Protein 2R0H (pdb70)

Organism: Coprinopsis cinerea (NCBI:txid5346)

CATH classification: 2.60.120.200

Structure (mmCIF, N/CA/C/O backbone):
data_2R0H
#
_entry.id   2R0H
#
_cell.length_a   47.900
_cell.length_b   59.700
_cell.length_c   60.200
_cell.angle_alpha   73.00
_cell.angle_beta   90.70
_cell.angle_gamma   76.40
#
_symmetry.space_group_name_H-M   'P 1'
#
loop_
_entity.id
_entity.type
_entity.pdbx_description
1 polymer 'CGL3 lectin'
2 branched 2-acetamido-2-deoxy-beta-D-glucopyranose-(1-4)-2-acetamido-2-deoxy-beta-D-glucopyranose-(1-4)-2-acetamido-2-deoxy-beta-D-glucopyranose
3 water water
#
loop_
_atom_site.group_PDB
_atom_site.id
_atom_site.type_symbol
_atom_site.label_atom_id
_atom_site.label_alt_id
_atom_site.label_comp_id
_atom_site.label_asym_id
_atom_site.label_entity_id
_atom_site.label_seq_id
_atom_site.pdbx_PDB_ins_code
_atom_site.Cartn_x
_atom_site.Cartn_y
_atom_site.Cartn_z
_atom_site.occupancy
_atom_site.B_iso_or_equiv
_atom_site.auth_seq_id
_atom_site.auth_comp_id
_atom_site.auth_asym_id
_atom_site.auth_atom_id
_atom_site.pdbx_PDB_model_num
ATOM 1 N N . MET A 1 1 ? -2.589 -7.013 2.792 1.00 26.10 1 MET A N 1
ATOM 2 C CA . MET A 1 1 ? -2.584 -7.908 3.979 1.00 26.46 1 MET A CA 1
ATOM 3 C C . MET A 1 1 ? -1.168 -8.013 4.535 1.00 31.11 1 MET A C 1
ATOM 4 O O . MET A 1 1 ? -0.220 -7.399 4.028 1.00 22.29 1 MET A O 1
ATOM 9 N N . PHE A 1 2 ? -1.059 -8.798 5.591 1.00 15.70 2 PHE A N 1
ATOM 10 C CA . PHE A 1 2 ? 0.205 -9.048 6.264 1.00 13.86 2 PHE A CA 1
ATOM 11 C C . PHE A 1 2 ? 0.734 -10.432 5.868 1.00 21.12 2 PHE A C 1
ATOM 12 O O . PHE A 1 2 ? -0.026 -11.396 5.677 1.00 15.73 2 PHE A O 1
ATOM 20 N N . HIS A 1 3 ? 2.047 -10.516 5.729 1.00 14.39 3 HIS A N 1
ATOM 21 C CA . HIS A 1 3 ? 2.708 -11.744 5.357 1.00 8.08 3 HIS A CA 1
ATOM 22 C C . HIS A 1 3 ? 3.992 -11.942 6.172 1.00 15.97 3 HIS A C 1
ATOM 23 O O . HIS A 1 3 ? 4.625 -10.979 6.562 1.00 15.79 3 HIS A O 1
ATOM 30 N N . ILE A 1 4 ? 4.280 -13.195 6.508 1.00 16.56 4 ILE A N 1
ATOM 31 C CA . ILE A 1 4 ? 5.503 -13.564 7.226 1.00 16.71 4 ILE A CA 1
ATOM 32 C C . ILE A 1 4 ? 6.448 -13.959 6.081 1.00 19.81 4 ILE A C 1
ATOM 33 O O . ILE A 1 4 ? 6.118 -14.825 5.260 1.00 15.15 4 ILE A O 1
ATOM 38 N N . LEU A 1 5 ? 7.582 -13.276 5.991 1.00 13.33 5 LEU A N 1
ATOM 39 C CA . LEU A 1 5 ? 8.573 -13.532 4.945 1.00 9.25 5 LEU A CA 1
ATOM 40 C C . LEU A 1 5 ? 9.863 -14.050 5.558 1.00 15.21 5 LEU A C 1
ATOM 41 O O . LEU A 1 5 ? 10.651 -13.262 6.090 1.00 10.39 5 LEU A O 1
ATOM 46 N N . ARG A 1 6 ? 10.059 -15.369 5.520 1.00 15.03 6 ARG A N 1
ATOM 47 C CA . ARG A 1 6 ? 11.261 -16.004 6.089 1.00 17.76 6 ARG A CA 1
ATOM 48 C C . ARG A 1 6 ? 12.471 -15.847 5.205 1.00 20.78 6 ARG A C 1
ATOM 49 O O . ARG A 1 6 ? 12.364 -15.967 3.993 1.00 13.69 6 ARG A O 1
ATOM 57 N N . LEU A 1 7 ? 13.631 -15.595 5.797 1.00 12.45 7 LEU A N 1
ATOM 58 C CA . LEU A 1 7 ? 14.855 -15.478 5.013 1.00 14.06 7 LEU A CA 1
ATOM 59 C C . LEU A 1 7 ? 14.997 -16.681 4.081 1.00 21.05 7 LEU A C 1
ATOM 60 O O . LEU A 1 7 ? 14.781 -17.819 4.495 1.00 17.19 7 LEU A O 1
ATOM 65 N N . GLU A 1 8 ? 15.360 -16.430 2.825 1.00 17.20 8 GLU A N 1
ATOM 66 C CA . GLU A 1 8 ? 15.471 -17.506 1.853 1.00 17.46 8 GLU A CA 1
ATOM 67 C C . GLU A 1 8 ? 14.172 -18.111 1.419 1.00 22.00 8 GLU A C 1
ATOM 68 O O . GLU A 1 8 ? 14.082 -19.331 1.269 1.00 28.26 8 GLU A O 1
ATOM 74 N N . SER A 1 9 ? 13.174 -17.265 1.196 1.00 19.95 9 SER A N 1
ATOM 75 C CA . SER A 1 9 ? 11.875 -17.765 0.754 1.00 24.79 9 SER A CA 1
ATOM 76 C C . SER A 1 9 ? 11.178 -16.695 -0.043 1.00 22.06 9 SER A C 1
ATOM 77 O O . SER A 1 9 ? 11.583 -15.553 -0.012 1.00 15.80 9 SER A O 1
ATOM 80 N N . THR A 1 10 ? 10.112 -17.091 -0.735 1.00 15.71 10 THR A N 1
ATOM 81 C CA . THR A 1 10 ? 9.295 -16.220 -1.551 1.00 20.12 10 THR A CA 1
ATOM 82 C C . THR A 1 10 ? 7.862 -16.390 -1.055 1.00 24.98 10 THR A C 1
ATOM 83 O O . THR A 1 10 ? 7.432 -17.502 -0.759 1.00 13.64 10 THR A O 1
ATOM 87 N N . VAL A 1 11 ? 7.137 -15.284 -0.907 1.00 18.14 11 VAL A N 1
ATOM 88 C CA . VAL A 1 11 ? 5.755 -15.380 -0.434 1.00 16.95 11 VAL A CA 1
ATOM 89 C C . VAL A 1 11 ? 4.902 -14.757 -1.505 1.00 22.41 11 VAL A C 1
ATOM 90 O O . VAL A 1 11 ? 5.277 -13.748 -2.110 1.00 14.90 11 VAL A O 1
ATOM 94 N N . ASP A 1 12 ? 3.776 -15.387 -1.767 1.00 17.47 12 ASP A N 1
ATOM 95 C CA . ASP A 1 12 ? 2.841 -14.897 -2.769 1.00 19.72 12 ASP A CA 1
ATOM 96 C C . ASP A 1 12 ? 1.902 -13.859 -2.151 1.00 17.77 12 ASP A C 1
ATOM 97 O O . ASP A 1 12 ? 1.490 -13.992 -0.989 1.00 24.37 12 ASP A O 1
ATOM 102 N N . LEU A 1 13 ? 1.639 -12.774 -2.872 1.00 19.18 13 LEU A N 1
ATOM 103 C CA . LEU A 1 13 ? 0.718 -11.780 -2.350 1.00 17.53 13 LEU A CA 1
ATOM 104 C C . LEU A 1 13 ? -0.665 -12.414 -2.618 1.00 23.27 13 LEU A C 1
ATOM 105 O O . LEU A 1 13 ? -0.763 -13.352 -3.408 1.00 22.59 13 LEU A O 1
ATOM 110 N N . SER A 1 14 ? -1.718 -11.921 -1.971 1.00 26.55 14 SER A N 1
ATOM 111 C CA . SER A 1 14 ? -3.072 -12.473 -2.179 1.00 30.73 14 SER A CA 1
ATOM 112 C C . SER A 1 14 ? -3.589 -12.140 -3.565 1.00 28.15 14 SER A C 1
ATOM 113 O O . SER A 1 14 ? -4.343 -12.891 -4.171 1.00 38.37 14 SER A O 1
ATOM 116 N N . GLU A 1 15 ? -3.167 -10.993 -4.063 1.00 22.95 15 GLU A N 1
ATOM 117 C CA . GLU A 1 15 ? -3.578 -10.540 -5.367 1.00 25.41 15 GLU A CA 1
ATOM 118 C C . GLU A 1 15 ? -2.474 -9.652 -5.902 1.00 31.10 15 GLU A C 1
ATOM 119 O O . GLU A 1 15 ? -1.614 -9.200 -5.132 1.00 26.10 15 GLU A O 1
ATOM 125 N N . PRO A 1 16 ? -2.487 -9.393 -7.214 1.00 22.94 16 PRO A N 1
ATOM 126 C CA . PRO A 1 16 ? -1.443 -8.532 -7.780 1.00 19.80 16 PRO A CA 1
ATOM 127 C C . PRO A 1 16 ? -1.506 -7.188 -7.098 1.00 30.70 16 PRO A C 1
ATOM 128 O O . PRO A 1 16 ? -2.589 -6.758 -6.698 1.00 31.41 16 PRO A O 1
ATOM 132 N N . LEU A 1 17 ? -0.361 -6.527 -6.959 1.00 17.29 17 LEU A N 1
ATOM 133 C CA . LEU A 1 17 ? -0.320 -5.225 -6.311 1.00 18.65 17 LEU A CA 1
ATOM 134 C C . LEU A 1 17 ? -0.982 -4.224 -7.252 1.00 14.11 17 LEU A C 1
ATOM 135 O O . LEU A 1 17 ? -0.538 -4.056 -8.401 1.00 23.57 17 LEU A O 1
ATOM 140 N N . LYS A 1 18 ? -1.984 -3.520 -6.779 1.00 15.01 18 LYS A N 1
ATOM 141 C CA . LYS A 1 18 ? -2.633 -2.547 -7.636 1.00 24.40 18 LYS A CA 1
ATOM 142 C C . LYS A 1 18 ? -1.865 -1.231 -7.722 1.00 25.17 18 LYS A C 1
ATOM 143 O O . LYS A 1 18 ? -0.949 -1.019 -6.967 1.00 17.75 18 LYS A O 1
ATOM 149 N N . ASP A 1 19 ? -2.275 -0.364 -8.652 1.00 16.54 19 ASP A N 1
ATOM 150 C CA . ASP A 1 19 ? -1.565 0.902 -8.830 1.00 19.26 19 ASP A CA 1
ATOM 151 C C . ASP A 1 19 ? -1.437 1.599 -7.499 1.00 14.23 19 ASP A C 1
ATOM 152 O O . ASP A 1 19 ? -2.366 1.588 -6.682 1.00 15.91 19 ASP A O 1
ATOM 157 N N . ASN A 1 20 ? -0.262 2.173 -7.268 1.00 17.78 20 ASN A N 1
ATOM 158 C CA . ASN A 1 20 ? -0.004 2.879 -6.041 1.00 18.62 20 ASN A CA 1
ATOM 159 C C . ASN A 1 20 ? -0.035 2.040 -4.779 1.00 13.70 20 ASN A C 1
ATOM 160 O O . ASN A 1 20 ? -0.205 2.582 -3.685 1.00 23.61 20 ASN A O 1
ATOM 165 N N . GLY A 1 21 ? 0.152 0.730 -4.914 1.00 14.04 21 GLY A N 1
ATOM 166 C CA . GLY A 1 21 ? 0.157 -0.102 -3.725 1.00 15.08 21 GLY A CA 1
ATOM 167 C C . GLY A 1 21 ? 1.446 0.244 -2.964 1.00 18.20 21 GLY A C 1
ATOM 168 O O . GLY A 1 21 ? 2.372 0.851 -3.517 1.00 16.92 21 GLY A O 1
ATOM 169 N N . ILE A 1 22 ? 1.483 -0.098 -1.687 1.00 14.30 22 ILE A N 1
ATOM 170 C CA . ILE A 1 22 ? 2.657 0.177 -0.840 1.00 9.39 22 ILE A CA 1
ATOM 171 C C . ILE A 1 22 ? 3.079 -1.152 -0.209 1.00 13.14 22 ILE A C 1
ATOM 172 O O . ILE A 1 22 ? 2.219 -1.895 0.249 1.00 16.28 22 ILE A O 1
ATOM 177 N N . ILE A 1 23 ? 4.376 -1.470 -0.196 1.00 14.60 23 ILE A N 1
ATOM 178 C CA . ILE A 1 23 ? 4.808 -2.723 0.405 1.00 11.19 23 ILE A CA 1
ATOM 179 C C . ILE A 1 23 ? 5.815 -2.388 1.498 1.00 17.84 23 ILE A C 1
ATOM 180 O O . ILE A 1 23 ? 6.785 -1.724 1.214 1.00 15.70 23 ILE A O 1
ATOM 185 N N . VAL A 1 24 ? 5.520 -2.759 2.742 1.00 12.03 24 VAL A N 1
ATOM 186 C CA . VAL A 1 24 ? 6.454 -2.473 3.834 1.00 12.78 24 VAL A CA 1
ATOM 187 C C . VAL A 1 24 ? 7.131 -3.758 4.342 1.00 15.45 24 VAL A C 1
ATOM 188 O O . VAL A 1 24 ? 6.456 -4.711 4.732 1.00 18.69 24 VAL A O 1
ATOM 192 N N . PHE A 1 25 ? 8.464 -3.782 4.304 1.00 11.36 25 PHE A N 1
ATOM 193 C CA . PHE A 1 25 ? 9.269 -4.926 4.787 1.00 13.58 25 PHE A CA 1
ATOM 194 C C . PHE A 1 25 ? 9.777 -4.495 6.155 1.00 17.04 25 PHE A C 1
ATOM 195 O O . PHE A 1 25 ? 10.546 -3.530 6.250 1.00 15.55 25 PHE A O 1
ATOM 203 N N . GLN A 1 26 ? 9.317 -5.181 7.194 1.00 16.13 26 GLN A N 1
ATOM 204 C CA . GLN A 1 26 ? 9.706 -4.879 8.556 1.00 17.04 26 GLN A CA 1
ATOM 205 C C . GLN A 1 26 ? 10.583 -5.942 9.232 1.00 13.28 26 GLN A C 1
ATOM 206 O O . GLN A 1 26 ? 10.267 -7.132 9.281 1.00 15.81 26 GLN A O 1
ATOM 212 N N . SER A 1 27 ? 11.656 -5.458 9.835 1.00 13.35 27 SER A N 1
ATOM 213 C CA . SER A 1 27 ? 12.606 -6.307 10.553 1.00 13.46 27 SER A CA 1
ATOM 214 C C . SER A 1 27 ? 12.544 -5.878 12.021 1.00 10.78 27 SER A C 1
ATOM 215 O O . SER A 1 27 ? 12.139 -4.762 12.294 1.00 14.77 27 SER A O 1
ATOM 218 N N . ASP A 1 28 ? 12.953 -6.730 12.951 1.00 13.77 28 ASP A N 1
ATOM 219 C CA . ASP A 1 28 ? 12.921 -6.266 14.344 1.00 20.57 28 ASP A CA 1
ATOM 220 C C . ASP A 1 28 ? 14.343 -6.014 14.793 1.00 20.58 28 ASP A C 1
ATOM 221 O O . ASP A 1 28 ? 14.587 -5.820 15.970 1.00 15.85 28 ASP A O 1
ATOM 226 N N . LYS A 1 29 ? 15.299 -6.085 13.872 1.00 12.29 29 LYS A N 1
ATOM 227 C CA . LYS A 1 29 ? 16.673 -5.821 14.288 1.00 19.99 29 LYS A CA 1
ATOM 228 C C . LYS A 1 29 ? 17.428 -5.183 13.152 1.00 17.91 29 LYS A C 1
ATOM 229 O O . LYS A 1 29 ? 17.008 -5.259 12.014 1.00 13.37 29 LYS A O 1
ATOM 235 N N . LEU A 1 30 ? 18.567 -4.590 13.480 1.00 14.02 30 LEU A N 1
ATOM 236 C CA . LEU A 1 30 ? 19.410 -3.923 12.502 1.00 19.65 30 LEU A CA 1
ATOM 237 C C . LEU A 1 30 ? 20.842 -4.201 12.886 1.00 23.95 30 LEU A C 1
ATOM 238 O O . LEU A 1 30 ? 21.211 -4.018 14.041 1.00 15.85 30 LEU A O 1
ATOM 243 N N . ASP A 1 31 ? 21.619 -4.729 11.951 1.00 20.87 31 ASP A N 1
ATOM 244 C CA . ASP A 1 31 ? 23.030 -5.014 12.210 1.00 22.50 31 ASP A CA 1
ATOM 245 C C . ASP A 1 31 ? 23.722 -4.614 10.933 1.00 16.61 31 ASP A C 1
ATOM 246 O O . ASP A 1 31 ? 23.680 -5.336 9.936 1.00 18.21 31 ASP A O 1
ATOM 251 N N . LEU A 1 32 ? 24.328 -3.442 10.958 1.00 17.77 32 LEU A N 1
ATOM 252 C CA . LEU A 1 32 ? 25.031 -2.933 9.793 1.00 22.50 32 LEU A CA 1
ATOM 253 C C . LEU A 1 32 ? 26.471 -3.423 9.637 1.00 19.83 32 LEU A C 1
ATOM 254 O O . LEU A 1 32 ? 27.118 -3.121 8.624 1.00 21.81 32 LEU A O 1
ATOM 259 N N . GLU A 1 33 ? 26.973 -4.145 10.637 1.00 22.69 33 GLU A N 1
ATOM 260 C CA . GLU A 1 33 ? 28.328 -4.685 10.589 1.00 17.80 33 GLU A CA 1
ATOM 261 C C . GLU A 1 33 ? 28.246 -5.777 9.544 1.00 19.16 33 GLU A C 1
ATOM 262 O O . GLU A 1 33 ? 27.227 -6.462 9.468 1.00 16.25 33 GLU A O 1
ATOM 268 N N . PRO A 1 34 ? 29.270 -5.903 8.687 1.00 22.26 34 PRO A N 1
ATOM 269 C CA . PRO A 1 34 ? 29.185 -6.958 7.673 1.00 23.65 34 PRO A CA 1
ATOM 270 C C . PRO A 1 34 ? 29.094 -8.375 8.255 1.00 22.73 34 PRO A C 1
ATOM 271 O O . PRO A 1 34 ? 29.493 -8.640 9.390 1.00 18.75 34 PRO A O 1
ATOM 275 N N . SER A 1 35 ? 28.470 -9.257 7.499 1.00 18.05 35 SER A N 1
ATOM 276 C CA . SER A 1 35 ? 28.323 -10.634 7.915 1.00 18.20 35 SER A CA 1
ATOM 277 C C . SER A 1 35 ? 29.699 -11.199 8.282 1.00 18.61 35 SER A C 1
ATOM 278 O O . SER A 1 35 ? 30.625 -11.104 7.478 1.00 16.56 35 SER A O 1
ATOM 281 N N . PRO A 1 36 ? 29.876 -11.695 9.539 1.00 23.67 36 PRO A N 1
ATOM 282 C CA . PRO A 1 36 ? 31.190 -12.261 9.888 1.00 24.36 36 PRO A CA 1
ATOM 283 C C . PRO A 1 36 ? 31.625 -13.280 8.826 1.00 31.42 36 PRO A C 1
ATOM 284 O O . PRO A 1 36 ? 32.792 -13.340 8.491 1.00 21.67 36 PRO A O 1
ATOM 288 N N . ASN A 1 37 ? 30.689 -14.081 8.332 1.00 17.85 37 ASN A N 1
ATOM 289 C CA . ASN A 1 37 ? 31.008 -15.034 7.283 1.00 12.94 37 ASN A CA 1
ATOM 290 C C . ASN A 1 37 ? 30.647 -14.515 5.901 1.00 20.07 37 ASN A C 1
ATOM 291 O O . ASN A 1 37 ? 29.484 -14.271 5.600 1.00 19.95 37 ASN A O 1
ATOM 296 N N . LEU A 1 38 ? 31.664 -14.349 5.066 1.00 23.05 38 LEU A N 1
ATOM 297 C CA . LEU A 1 38 ? 31.479 -13.905 3.718 1.00 19.10 38 LEU A CA 1
ATOM 298 C C . LEU A 1 38 ? 30.970 -15.025 2.844 1.00 17.51 38 LEU A C 1
ATOM 299 O O . LEU A 1 38 ? 30.197 -14.826 1.960 1.00 20.41 38 LEU A O 1
ATOM 304 N N . GLY A 1 39 ? 31.460 -16.207 3.095 1.00 19.69 39 GLY A N 1
ATOM 305 C CA . GLY A 1 39 ? 31.055 -17.358 2.286 1.00 21.95 39 GLY A CA 1
ATOM 306 C C . GLY A 1 39 ? 31.681 -17.342 0.897 1.00 19.88 39 GLY A C 1
ATOM 307 O O . GLY A 1 39 ? 32.323 -16.359 0.494 1.00 21.44 39 GLY A O 1
ATOM 308 N N . PRO A 1 40 ? 31.400 -18.393 0.120 1.00 26.48 40 PRO A N 1
ATOM 309 C CA . PRO A 1 40 ? 31.889 -18.647 -1.231 1.00 26.95 40 PRO A CA 1
ATOM 310 C C . PRO A 1 40 ? 31.574 -17.643 -2.337 1.00 23.16 40 PRO A C 1
ATO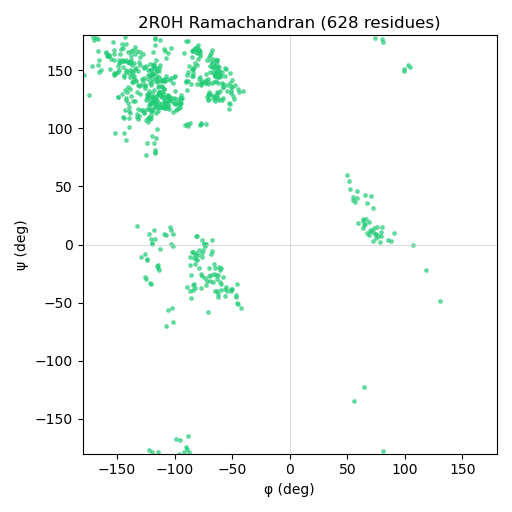M 311 O O . PRO A 1 40 ? 32.301 -17.624 -3.314 1.00 22.46 40 PRO A O 1
ATOM 315 N N . THR A 1 41 ? 30.558 -16.787 -2.182 1.00 22.98 41 THR A N 1
ATOM 316 C CA . THR A 1 41 ? 30.223 -15.818 -3.247 1.00 18.75 41 THR A CA 1
ATOM 317 C C . THR A 1 41 ? 31.128 -14.591 -3.308 1.00 17.15 41 THR A C 1
ATOM 318 O O . THR A 1 41 ? 31.187 -13.876 -4.331 1.00 26.55 41 THR A O 1
ATOM 322 N N . GLY A 1 42 ? 31.797 -14.322 -2.200 1.00 17.59 42 GLY A N 1
ATOM 323 C CA . GLY A 1 42 ? 32.685 -13.176 -2.118 1.00 15.65 42 GLY A CA 1
ATOM 324 C C . GLY A 1 42 ? 31.970 -11.831 -2.064 1.00 21.25 42 GLY A C 1
ATOM 325 O O . GLY A 1 42 ? 32.615 -10.785 -2.080 1.00 22.55 42 GLY A O 1
ATOM 326 N N . ILE A 1 43 ? 30.633 -11.847 -2.030 1.00 16.27 43 ILE A N 1
ATOM 327 C CA . ILE A 1 43 ? 29.820 -10.614 -1.973 1.00 15.82 43 ILE A CA 1
ATOM 328 C C . ILE A 1 43 ? 28.805 -10.631 -0.813 1.00 16.73 43 ILE A C 1
ATOM 329 O O . ILE A 1 43 ? 27.947 -11.513 -0.793 1.00 21.60 43 ILE A O 1
ATOM 334 N N . ASP A 1 44 ? 28.943 -9.716 0.165 1.00 14.05 44 ASP A N 1
ATOM 335 C CA . ASP A 1 44 ? 28.016 -9.622 1.338 1.00 15.18 44 ASP A CA 1
ATOM 336 C C . ASP A 1 44 ? 26.723 -9.034 0.745 1.00 20.82 44 ASP A C 1
ATOM 337 O O . ASP A 1 44 ? 26.587 -7.839 0.502 1.00 13.14 44 ASP A O 1
ATOM 342 N N . ASN A 1 45 ? 25.745 -9.897 0.559 1.00 11.24 45 ASN A N 1
ATOM 343 C CA . ASN A 1 45 ? 24.495 -9.480 -0.069 1.00 14.23 45 ASN A CA 1
ATOM 344 C C . ASN A 1 45 ? 23.208 -10.105 0.473 1.00 16.27 45 ASN A C 1
ATOM 345 O O . ASN A 1 45 ? 23.066 -11.323 0.484 1.00 13.98 45 ASN A O 1
ATOM 350 N N . THR A 1 46 ? 22.369 -9.249 1.043 1.00 13.09 46 THR A N 1
ATOM 351 C CA . THR A 1 46 ? 21.072 -9.610 1.587 1.00 13.80 46 THR A CA 1
ATOM 352 C C . THR A 1 46 ? 20.141 -8.715 0.792 1.00 15.01 46 THR A C 1
ATOM 353 O O . THR A 1 46 ? 20.384 -7.522 0.666 1.00 15.21 46 THR A O 1
ATOM 357 N N . ASN A 1 47 ? 19.070 -9.292 0.260 1.00 11.89 47 ASN A N 1
ATOM 358 C CA . ASN A 1 47 ? 18.155 -8.537 -0.585 1.00 12.89 47 ASN A CA 1
ATOM 359 C C . ASN A 1 47 ? 16.681 -8.901 -0.437 1.00 12.96 47 ASN A C 1
ATOM 360 O O . ASN A 1 47 ? 16.335 -9.994 0.007 1.00 12.62 47 ASN A O 1
ATOM 365 N N . VAL A 1 48 ? 15.823 -7.964 -0.825 1.00 13.44 48 VAL A N 1
ATOM 366 C CA . VAL A 1 48 ? 14.365 -8.179 -0.866 1.00 10.67 48 VAL A CA 1
ATOM 367 C C . VAL A 1 48 ? 14.024 -7.921 -2.325 1.00 11.49 48 VAL A C 1
ATOM 368 O O . VAL A 1 48 ? 14.725 -7.194 -2.994 1.00 11.38 48 VAL A O 1
ATOM 372 N N . ASN A 1 49 ? 12.936 -8.484 -2.823 1.00 11.58 49 ASN A N 1
ATOM 373 C CA . ASN A 1 49 ? 12.658 -8.281 -4.228 1.00 8.24 49 ASN A CA 1
ATOM 374 C C . ASN A 1 49 ? 11.170 -8.296 -4.471 1.00 19.96 49 ASN A C 1
ATOM 375 O O . ASN A 1 49 ? 10.449 -8.966 -3.743 1.00 12.81 49 ASN A O 1
ATOM 380 N N . LEU A 1 50 ? 10.729 -7.532 -5.465 1.00 15.20 50 LEU A N 1
ATOM 381 C CA . LEU A 1 50 ? 9.337 -7.517 -5.887 1.00 18.34 50 LEU A CA 1
ATOM 382 C C . LEU A 1 50 ? 9.274 -8.270 -7.206 1.00 13.96 50 LEU A C 1
ATOM 383 O O . LEU A 1 50 ? 9.928 -7.892 -8.177 1.00 18.70 50 LEU A O 1
ATOM 388 N N . ILE A 1 51 ? 8.499 -9.346 -7.234 1.00 13.52 51 ILE A N 1
ATOM 389 C CA . ILE A 1 51 ? 8.462 -10.218 -8.410 1.00 9.51 51 ILE A CA 1
ATOM 390 C C . ILE A 1 51 ? 7.091 -10.217 -9.094 1.00 7.94 51 ILE A C 1
ATOM 391 O O . ILE A 1 51 ? 6.068 -10.047 -8.431 1.00 12.71 51 ILE A O 1
ATOM 396 N N . ASN A 1 52 ? 7.067 -10.412 -10.413 1.00 16.21 52 ASN A N 1
ATOM 397 C CA . ASN A 1 52 ? 5.795 -10.486 -11.137 1.00 23.75 52 ASN A CA 1
ATOM 398 C C . ASN A 1 52 ? 5.387 -11.932 -11.327 1.00 18.31 52 ASN A C 1
ATOM 399 O O . ASN A 1 52 ? 6.090 -12.861 -10.888 1.00 16.76 52 ASN A O 1
ATOM 404 N N . ALA A 1 53 ? 4.243 -12.140 -11.975 1.00 24.01 53 ALA A N 1
ATOM 405 C CA . ALA A 1 53 ? 3.778 -13.508 -12.187 1.00 17.45 53 ALA A CA 1
ATOM 406 C C . ALA A 1 53 ? 4.785 -14.398 -12.905 1.00 17.52 53 ALA A C 1
ATOM 407 O O . ALA A 1 53 ? 4.953 -15.584 -12.547 1.00 24.47 53 ALA A O 1
ATOM 409 N N . LYS A 1 54 ? 5.396 -13.847 -13.955 1.00 22.67 54 LYS A N 1
ATOM 410 C CA . LYS A 1 54 ? 6.389 -14.550 -14.772 1.00 32.70 54 LYS A CA 1
ATOM 411 C C . LYS A 1 54 ? 7.666 -14.917 -14.033 1.00 27.53 54 LYS A C 1
ATOM 412 O O . LYS A 1 54 ? 8.432 -15.758 -14.493 1.00 26.04 54 LYS A O 1
ATOM 418 N N . GLY A 1 55 ? 7.939 -14.242 -12.926 1.00 21.81 55 GLY A N 1
ATOM 419 C CA . GLY A 1 55 ? 9.152 -14.546 -12.180 1.00 18.21 55 GLY A CA 1
ATOM 420 C C . GLY A 1 55 ? 10.216 -13.490 -12.303 1.00 22.33 55 GLY A C 1
ATOM 421 O O . GLY A 1 55 ? 11.286 -13.603 -11.686 1.00 16.01 55 GLY A O 1
ATOM 422 N N . ASP A 1 56 ? 9.925 -12.440 -13.066 1.00 18.61 56 ASP A N 1
ATOM 423 C CA . ASP A 1 56 ? 10.884 -11.355 -13.248 1.00 17.90 56 ASP A CA 1
ATOM 424 C C . ASP A 1 56 ? 10.981 -10.566 -11.948 1.00 10.44 56 ASP A C 1
ATOM 425 O O . ASP A 1 56 ? 9.992 -10.371 -11.278 1.00 13.35 56 ASP A O 1
ATOM 430 N N . VAL A 1 57 ? 12.176 -10.112 -11.612 1.00 14.15 57 VAL A N 1
ATOM 431 C CA . VAL A 1 57 ? 12.352 -9.305 -10.422 1.00 10.45 57 VAL A CA 1
ATOM 432 C C . VAL A 1 57 ? 12.180 -7.858 -10.903 1.00 11.37 57 VAL A C 1
ATOM 433 O O . VAL A 1 57 ? 13.055 -7.288 -11.573 1.00 12.44 57 VAL A O 1
ATOM 437 N N . LEU A 1 58 ? 11.008 -7.303 -10.619 1.00 9.96 58 LEU A N 1
ATOM 438 C CA . LEU A 1 58 ? 10.642 -5.941 -11.005 1.00 10.05 58 LEU A CA 1
ATOM 439 C C . LEU A 1 58 ? 11.565 -4.963 -10.320 1.00 19.52 58 LEU A C 1
ATOM 440 O O . LEU A 1 58 ? 11.989 -3.959 -10.905 1.00 15.19 58 LEU A O 1
ATOM 445 N N . LEU A 1 59 ? 11.846 -5.272 -9.064 1.00 14.53 59 LEU A N 1
ATOM 446 C CA . LEU A 1 59 ? 12.725 -4.444 -8.252 1.00 11.14 59 LEU A CA 1
ATOM 447 C C . LEU A 1 59 ? 13.463 -5.308 -7.253 1.00 16.23 59 LEU A C 1
ATOM 448 O O . LEU A 1 59 ? 12.847 -6.094 -6.542 1.00 15.78 59 LEU A O 1
ATOM 453 N N . HIS A 1 60 ? 14.785 -5.180 -7.264 1.00 13.62 60 HIS A N 1
ATOM 454 C CA . HIS A 1 60 ? 15.695 -5.888 -6.377 1.00 8.83 60 HIS A CA 1
ATOM 455 C C . HIS A 1 60 ? 16.290 -4.795 -5.505 1.00 12.51 60 HIS A C 1
ATOM 456 O O . HIS A 1 60 ? 16.688 -3.763 -6.026 1.00 13.93 60 HIS A O 1
ATOM 463 N N . ILE A 1 61 ? 16.277 -5.009 -4.190 1.00 17.95 61 ILE A N 1
ATOM 464 C CA . ILE A 1 61 ? 16.835 -4.051 -3.248 1.00 18.74 61 ILE A CA 1
ATOM 465 C C . ILE A 1 61 ? 17.882 -4.816 -2.457 1.00 18.37 61 ILE A C 1
ATOM 466 O O . ILE A 1 61 ? 17.560 -5.609 -1.591 1.00 14.47 61 ILE A O 1
ATOM 471 N N . GLY A 1 62 ? 19.142 -4.557 -2.751 1.00 17.27 62 GLY A N 1
ATOM 472 C CA . GLY A 1 62 ? 20.202 -5.247 -2.061 1.00 7.84 62 GLY A CA 1
ATOM 473 C C . GLY A 1 62 ? 20.957 -4.349 -1.104 1.00 11.14 62 GLY A C 1
ATOM 474 O O . GLY A 1 62 ? 21.211 -3.173 -1.395 1.00 17.35 62 GLY A O 1
ATOM 475 N N . ILE A 1 63 ? 21.305 -4.905 0.039 1.00 16.06 63 ILE A N 1
ATOM 476 C CA . ILE A 1 63 ? 22.047 -4.193 1.064 1.00 12.70 63 ILE A CA 1
ATOM 477 C C . ILE A 1 63 ? 23.478 -4.733 0.994 1.00 12.06 63 ILE A C 1
ATOM 478 O O . ILE A 1 63 ? 23.688 -5.932 1.108 1.00 13.28 63 ILE A O 1
ATOM 483 N N . ARG A 1 64 ? 24.457 -3.858 0.803 1.00 14.28 64 ARG A N 1
ATOM 484 C CA . ARG A 1 64 ? 25.839 -4.287 0.696 1.00 13.11 64 ARG A CA 1
ATOM 485 C C . ARG A 1 64 ? 26.689 -3.657 1.779 1.00 15.50 64 ARG A C 1
ATOM 486 O O . ARG A 1 64 ? 27.209 -2.565 1.590 1.00 15.51 64 ARG A O 1
ATOM 494 N N . ARG A 1 65 ? 26.837 -4.358 2.871 1.00 16.28 65 ARG A N 1
ATOM 495 C CA . ARG A 1 65 ? 27.542 -3.844 3.996 1.00 26.23 65 ARG A CA 1
ATOM 496 C C . ARG A 1 65 ? 29.041 -3.611 3.814 1.00 26.25 65 ARG A C 1
ATOM 497 O O . ARG A 1 65 ? 29.583 -2.701 4.365 1.00 29.22 65 ARG A O 1
ATOM 505 N N . ARG A 1 66 ? 29.665 -4.440 2.989 1.00 24.32 66 ARG A N 1
ATOM 506 C CA . ARG A 1 66 ? 31.082 -4.307 2.696 1.00 25.49 66 ARG A CA 1
ATOM 507 C C . ARG A 1 66 ? 31.350 -3.277 1.604 1.00 24.64 66 ARG A C 1
ATOM 508 O O . ARG A 1 66 ? 32.492 -2.892 1.380 1.00 34.85 66 ARG A O 1
ATOM 516 N N . GLU A 1 67 ? 30.297 -2.839 0.924 1.00 21.74 67 GLU A N 1
ATOM 517 C CA . GLU A 1 67 ? 30.451 -1.918 -0.184 1.00 26.87 67 GLU A CA 1
ATOM 518 C C . GLU A 1 67 ? 29.865 -0.567 0.153 1.00 25.66 67 GLU A C 1
ATOM 519 O O . GLU A 1 67 ? 30.004 0.352 -0.637 1.00 20.30 67 GLU A O 1
ATOM 525 N N . ASN A 1 68 ? 29.242 -0.435 1.332 1.00 19.76 68 ASN A N 1
ATOM 526 C CA . ASN A 1 68 ? 28.629 0.817 1.767 1.00 17.40 68 ASN A CA 1
ATOM 527 C C . ASN A 1 68 ? 27.580 1.256 0.770 1.00 19.86 68 ASN A C 1
ATOM 528 O O . ASN A 1 68 ? 27.536 2.432 0.371 1.00 16.34 68 ASN A O 1
ATOM 533 N N . ALA A 1 69 ? 26.726 0.325 0.350 1.00 14.12 69 ALA A N 1
ATOM 534 C CA . ALA A 1 69 ? 25.739 0.733 -0.593 1.00 18.56 69 ALA A CA 1
ATOM 535 C C . ALA A 1 69 ? 24.508 -0.126 -0.708 1.00 13.84 69 ALA A C 1
ATOM 536 O O . ALA A 1 69 ? 24.454 -1.211 -0.171 1.00 9.37 69 ALA A O 1
ATOM 538 N N . PHE A 1 70 ? 23.490 0.482 -1.306 1.00 14.79 70 PHE A N 1
ATOM 539 C CA . PHE A 1 70 ? 22.241 -0.164 -1.650 1.00 13.06 70 PHE A CA 1
ATOM 540 C C . PHE A 1 70 ? 22.368 -0.373 -3.142 1.00 20.94 70 PHE A C 1
ATOM 541 O O . PHE A 1 70 ? 22.901 0.479 -3.852 1.00 17.08 70 PHE A O 1
ATOM 549 N N . VAL A 1 71 ? 21.886 -1.506 -3.617 1.00 11.66 71 VAL A N 1
ATOM 550 C CA . VAL A 1 71 ? 21.977 -1.809 -5.029 1.00 17.22 71 VAL A CA 1
ATOM 551 C C . VAL A 1 71 ? 20.561 -2.013 -5.487 1.00 16.73 71 VAL A C 1
ATOM 552 O O . VAL A 1 71 ? 19.852 -2.816 -4.890 1.00 18.63 71 VAL A O 1
ATOM 556 N N . PHE A 1 72 ? 20.131 -1.250 -6.493 1.00 13.80 72 PHE A N 1
ATOM 557 C CA . PHE A 1 72 ? 18.770 -1.411 -7.022 1.00 11.23 72 PHE A CA 1
ATOM 558 C C . PHE A 1 72 ? 18.881 -1.974 -8.439 1.00 16.89 72 PHE A C 1
ATOM 559 O O . PHE A 1 72 ? 19.742 -1.539 -9.195 1.00 14.01 72 PHE A O 1
ATOM 567 N N . ASN A 1 73 ? 18.006 -2.899 -8.839 1.00 12.73 73 ASN A N 1
ATOM 568 C CA . ASN A 1 73 ? 18.136 -3.407 -10.181 1.00 8.36 73 ASN A CA 1
ATOM 569 C C . ASN A 1 73 ? 16.851 -4.177 -10.494 1.00 9.39 73 ASN A C 1
ATOM 570 O O . ASN A 1 73 ? 15.921 -4.192 -9.676 1.00 9.66 73 ASN A O 1
ATOM 575 N N . SER A 1 74 ? 16.761 -4.671 -11.715 1.00 15.12 74 SER A N 1
ATOM 576 C CA . SER A 1 74 ? 15.611 -5.453 -12.198 1.00 14.22 74 SER A CA 1
ATOM 577 C C . SER A 1 74 ? 16.243 -6.665 -12.868 1.00 17.56 74 SER A C 1
ATOM 578 O O . SER A 1 74 ? 17.253 -6.532 -13.580 1.00 18.51 74 SER A O 1
ATOM 581 N N . ILE A 1 75 ? 15.680 -7.843 -12.644 1.00 12.42 75 ILE A N 1
ATOM 582 C CA . ILE A 1 75 ? 16.241 -9.024 -13.242 1.00 12.63 75 ILE A CA 1
ATOM 583 C C . ILE A 1 75 ? 15.195 -9.905 -13.914 1.00 15.98 75 ILE A C 1
ATOM 584 O O . ILE A 1 75 ? 14.399 -10.547 -13.230 1.00 16.10 75 ILE A O 1
ATOM 589 N N . PRO A 1 76 ? 15.203 -9.959 -15.250 1.00 17.35 76 PRO A N 1
ATOM 590 C CA . PRO A 1 76 ? 14.214 -10.808 -15.926 1.00 13.40 76 PRO A CA 1
ATOM 591 C C . PRO A 1 76 ? 14.417 -12.275 -15.542 1.00 14.71 76 PRO A C 1
ATOM 592 O O . PRO A 1 76 ? 15.536 -12.712 -15.314 1.00 19.20 76 PRO A O 1
ATOM 596 N N . TYR A 1 77 ? 13.321 -13.025 -15.485 1.00 16.44 77 TYR A N 1
ATOM 597 C CA . TYR A 1 77 ? 13.337 -14.447 -15.114 1.00 19.23 77 TYR A CA 1
ATOM 598 C C . TYR A 1 77 ? 14.307 -15.290 -15.918 1.00 24.80 77 TYR A C 1
ATOM 599 O O . TYR A 1 77 ? 14.148 -15.436 -17.126 1.00 28.30 77 TYR A O 1
ATOM 608 N N . GLY A 1 78 ? 15.295 -15.860 -15.229 1.00 20.07 78 GLY A N 1
ATOM 609 C CA . GLY A 1 78 ? 16.313 -16.702 -15.846 1.00 26.35 78 GLY A CA 1
ATOM 610 C C . GLY A 1 78 ? 17.374 -15.967 -16.652 1.00 36.69 78 GLY A C 1
ATOM 611 O O . GLY A 1 78 ? 18.235 -16.599 -17.250 1.00 31.35 78 GLY A O 1
ATOM 612 N N . GLU A 1 79 ? 17.355 -14.635 -16.627 1.00 23.42 79 GLU A N 1
ATOM 613 C CA . GLU A 1 79 ? 18.324 -13.830 -17.386 1.00 36.01 79 GLU A CA 1
ATOM 614 C C . GLU A 1 79 ? 19.245 -13.090 -16.443 1.00 39.37 79 GLU A C 1
ATOM 615 O O . GLU A 1 79 ? 19.084 -13.157 -15.232 1.00 20.79 79 GLU A O 1
ATOM 621 N N . SER A 1 80 ? 20.225 -12.383 -16.978 1.00 18.21 80 SER A N 1
ATOM 622 C CA . SER A 1 80 ? 21.123 -11.676 -16.093 1.00 22.43 80 SER A CA 1
ATOM 623 C C . SER A 1 80 ? 20.608 -10.296 -15.650 1.00 28.18 80 SER A C 1
ATOM 624 O O . SER A 1 80 ? 19.642 -9.754 -16.200 1.00 17.44 80 SER A O 1
ATOM 627 N N . ARG A 1 81 ? 21.271 -9.731 -14.654 1.00 17.37 81 ARG A N 1
ATOM 628 C CA . ARG A 1 81 ? 20.905 -8.438 -14.128 1.00 12.05 81 ARG A CA 1
ATOM 629 C C . ARG A 1 81 ? 21.058 -7.313 -15.152 1.00 25.09 81 ARG A C 1
ATOM 630 O O . ARG A 1 81 ? 21.803 -7.444 -16.122 1.00 20.84 81 ARG A O 1
ATOM 638 N N . GLY A 1 82 ? 20.351 -6.209 -14.928 1.00 20.80 82 GLY A N 1
ATOM 639 C CA . GLY A 1 82 ? 20.505 -5.015 -15.739 1.00 10.14 82 GLY A CA 1
ATOM 640 C C . GLY A 1 82 ? 21.611 -4.181 -15.127 1.00 18.70 82 GLY A C 1
ATOM 641 O O . GLY A 1 82 ? 22.353 -4.689 -14.294 1.00 20.50 82 GLY A O 1
ATOM 642 N N . PRO A 1 83 ? 21.734 -2.912 -15.509 1.00 10.64 83 PRO A N 1
ATOM 643 C CA . PRO A 1 83 ? 22.776 -2.096 -14.883 1.00 11.39 83 PRO A CA 1
ATOM 644 C C . PRO A 1 83 ? 22.342 -1.778 -13.442 1.00 19.96 83 PRO A C 1
ATOM 645 O O . PRO A 1 83 ? 21.146 -1.661 -13.180 1.00 19.22 83 PRO A O 1
ATOM 649 N N . GLU A 1 84 ? 23.288 -1.681 -12.507 1.00 20.10 84 GLU A N 1
ATOM 650 C CA . GLU A 1 84 ? 22.932 -1.386 -11.125 1.00 18.77 84 GLU A CA 1
ATOM 651 C C . GLU A 1 84 ? 22.777 0.083 -10.836 1.00 26.06 84 GLU A C 1
ATOM 652 O O . GLU A 1 84 ? 23.440 0.904 -11.458 1.00 19.04 84 GLU A O 1
ATOM 658 N N . GLU A 1 85 ? 21.849 0.421 -9.958 1.00 12.90 85 GLU A N 1
ATOM 659 C CA . GLU A 1 85 ? 21.704 1.794 -9.527 1.00 13.75 85 GLU A CA 1
ATOM 660 C C . GLU A 1 85 ? 22.020 1.782 -8.050 1.00 23.43 85 GLU A C 1
ATOM 661 O O . GLU A 1 85 ? 21.359 1.097 -7.276 1.00 14.79 85 GLU A O 1
ATOM 667 N N . ARG A 1 86 ? 23.046 2.521 -7.644 1.00 18.09 86 ARG A N 1
ATOM 668 C CA . ARG A 1 86 ? 23.507 2.458 -6.261 1.00 16.63 86 ARG A CA 1
ATOM 669 C C . ARG A 1 86 ? 23.470 3.794 -5.522 1.00 21.40 86 ARG A C 1
ATOM 670 O O . ARG A 1 86 ? 23.616 4.854 -6.127 1.00 21.08 86 ARG A O 1
ATOM 678 N N . ILE A 1 87 ? 23.273 3.730 -4.208 1.00 18.82 87 ILE A N 1
ATOM 679 C CA . ILE A 1 87 ? 23.275 4.935 -3.365 1.00 15.15 87 ILE A CA 1
ATOM 680 C C . ILE A 1 87 ? 24.078 4.511 -2.149 1.00 19.22 87 ILE A C 1
ATOM 681 O O . ILE A 1 87 ? 24.227 3.326 -1.917 1.00 15.17 87 ILE A O 1
ATOM 686 N N . PRO A 1 88 ? 24.705 5.458 -1.461 1.00 18.89 88 PRO A N 1
ATOM 687 C CA . PRO A 1 88 ? 25.471 5.026 -0.287 1.00 14.99 88 PRO A CA 1
ATOM 688 C C . PRO A 1 88 ? 24.524 4.418 0.741 1.00 13.29 88 PRO A C 1
ATOM 689 O O . PRO A 1 88 ? 23.354 4.773 0.779 1.00 21.87 88 PRO A O 1
ATOM 693 N N . LEU A 1 89 ? 25.039 3.505 1.558 1.00 19.57 89 LEU A N 1
ATOM 694 C CA . LEU A 1 89 ? 24.247 2.829 2.593 1.00 12.83 89 LEU A CA 1
ATOM 695 C C . LEU A 1 89 ? 24.208 3.608 3.896 1.00 16.05 89 LEU A C 1
ATOM 696 O O . LEU A 1 89 ? 23.185 3.662 4.562 1.00 15.18 89 LEU A O 1
ATOM 701 N N . GLU A 1 90 ? 25.339 4.192 4.261 1.00 19.59 90 GLU A N 1
ATOM 702 C CA . GLU A 1 90 ? 25.428 4.947 5.497 1.00 25.17 90 GLU A CA 1
ATOM 703 C C . GLU A 1 90 ? 24.437 6.107 5.498 1.00 24.59 90 GLU A C 1
ATOM 704 O O . GLU A 1 90 ? 24.170 6.718 4.469 1.00 26.22 90 GLU A O 1
ATOM 710 N N . GLY A 1 91 ? 23.893 6.392 6.672 1.00 21.66 91 GLY A N 1
ATOM 711 C CA . GLY A 1 91 ? 22.956 7.480 6.849 1.00 30.40 91 GLY A CA 1
ATOM 712 C C . GLY A 1 91 ? 21.546 7.184 6.428 1.00 36.39 91 GLY A C 1
ATOM 713 O O . GLY A 1 91 ? 20.745 8.097 6.282 1.00 29.79 91 GLY A O 1
ATOM 714 N N . THR A 1 92 ? 21.230 5.908 6.233 1.00 16.84 92 THR A N 1
ATOM 715 C CA . THR A 1 92 ? 19.874 5.514 5.866 1.00 17.55 92 THR A CA 1
ATOM 716 C C . THR A 1 92 ? 19.134 4.872 7.037 1.00 25.05 92 THR A C 1
ATOM 717 O O . THR A 1 92 ? 18.062 5.331 7.428 1.00 26.13 92 THR A O 1
ATOM 721 N N . PHE A 1 93 ? 19.713 3.813 7.596 1.00 26.69 93 PHE A N 1
ATOM 722 C CA . PHE A 1 93 ? 19.138 3.152 8.763 1.00 26.81 93 PHE A CA 1
ATOM 723 C C . PHE A 1 93 ? 19.668 3.809 10.034 1.00 52.66 93 PHE A C 1
ATOM 724 O O . PHE A 1 93 ? 20.534 4.682 9.972 1.00 40.53 93 PHE A O 1
ATOM 732 N N . GLY A 1 94 ? 19.154 3.384 11.184 1.00 81.82 94 GLY A N 1
ATOM 733 C CA . GLY A 1 94 ? 19.644 3.875 12.459 1.00 55.63 94 GLY A CA 1
ATOM 734 C C . GLY A 1 94 ? 18.581 4.352 13.431 1.00 49.19 94 GLY A C 1
ATOM 735 O O . GLY A 1 94 ? 18.593 3.980 14.603 1.00 52.50 94 GLY A O 1
ATOM 736 N N . ASP A 1 95 ? 17.667 5.186 12.948 1.00 54.51 95 ASP A N 1
ATOM 737 C CA . ASP A 1 95 ? 16.651 5.794 13.802 1.00 55.08 95 ASP A CA 1
ATOM 738 C C . ASP A 1 95 ? 15.634 4.794 14.351 1.00 35.83 95 ASP A C 1
ATOM 739 O O . ASP A 1 95 ? 14.784 5.149 15.166 1.00 37.12 95 ASP A O 1
ATOM 744 N N . ARG A 1 96 ? 15.725 3.548 13.901 1.00 42.04 96 ARG A N 1
ATOM 745 C CA . ARG A 1 96 ? 14.767 2.516 14.275 1.00 33.09 96 ARG A CA 1
ATOM 746 C C . ARG A 1 96 ? 15.523 1.213 14.571 1.00 22.50 96 ARG A C 1
ATOM 747 O O . ARG A 1 96 ? 16.356 0.803 13.781 1.00 21.44 96 ARG A O 1
ATOM 755 N N . ARG A 1 97 ? 15.286 0.615 15.734 1.00 19.12 97 ARG A N 1
ATOM 756 C CA . ARG A 1 97 ? 15.935 -0.649 16.066 1.00 20.88 97 ARG A CA 1
ATOM 757 C C . ARG A 1 97 ? 15.214 -1.719 15.270 1.00 17.80 97 ARG A C 1
ATOM 758 O O . ARG A 1 97 ? 15.648 -2.867 15.179 1.00 20.56 97 ARG A O 1
ATOM 766 N N . ASP A 1 98 ? 14.098 -1.301 14.691 1.00 17.90 98 ASP A N 1
ATOM 767 C CA . ASP A 1 98 ? 13.242 -2.153 13.878 1.00 10.86 98 ASP A CA 1
ATOM 768 C C . ASP A 1 98 ? 13.071 -1.476 12.520 1.00 18.22 98 ASP A C 1
ATOM 769 O O . ASP A 1 98 ? 12.022 -0.933 12.225 1.00 16.19 98 ASP A O 1
ATOM 774 N N . PRO A 1 99 ? 14.093 -1.577 11.671 1.00 14.97 99 PRO A N 1
ATOM 775 C CA . PRO A 1 99 ? 14.131 -0.958 10.367 1.00 15.11 99 PRO A CA 1
ATOM 776 C C . PRO A 1 99 ? 13.077 -1.450 9.399 1.00 17.21 99 PRO A C 1
ATOM 777 O O . PRO A 1 99 ? 12.616 -2.577 9.503 1.00 11.77 99 PRO A O 1
ATOM 781 N N . SER A 1 100 ? 12.714 -0.589 8.476 1.00 15.52 100 SER A N 1
ATOM 782 C CA . SER A 1 100 ? 11.712 -0.974 7.477 1.00 11.73 100 SER A CA 1
ATOM 783 C C . SER A 1 100 ? 12.141 -0.437 6.143 1.00 18.44 100 SER A C 1
ATOM 784 O O . SER A 1 100 ? 12.857 0.556 6.056 1.00 15.05 100 SER A O 1
ATOM 787 N N . ILE A 1 101 ? 11.748 -1.145 5.100 1.00 11.42 101 ILE A N 1
ATOM 788 C CA . ILE A 1 101 ? 12.046 -0.745 3.739 1.00 9.14 101 ILE A CA 1
ATOM 789 C C . ILE A 1 101 ? 10.671 -0.693 3.132 1.00 17.77 101 ILE A C 1
ATOM 790 O O . ILE A 1 101 ? 9.991 -1.700 3.115 1.00 16.32 101 ILE A O 1
ATOM 795 N N . THR A 1 102 ? 10.248 0.489 2.697 1.00 15.34 102 THR A N 1
ATOM 796 C CA . THR A 1 102 ? 8.934 0.645 2.081 1.00 15.40 102 THR A CA 1
ATOM 797 C C . THR A 1 102 ? 9.076 1.034 0.616 1.00 16.94 102 THR A C 1
ATOM 798 O O . THR A 1 102 ? 9.891 1.888 0.274 1.00 15.24 102 THR A O 1
ATOM 802 N N . ILE A 1 103 ? 8.309 0.406 -0.247 1.00 14.30 103 ILE A N 1
ATOM 803 C CA . ILE A 1 103 ? 8.245 0.771 -1.624 1.00 11.27 103 ILE A CA 1
ATOM 804 C C . ILE A 1 103 ? 6.826 1.187 -1.988 1.00 21.37 103 ILE A C 1
ATOM 805 O O . ILE A 1 103 ? 5.903 0.504 -1.749 1.00 13.31 103 ILE A O 1
ATOM 810 N N . PHE A 1 104 ? 6.741 2.357 -2.556 1.00 15.17 104 PHE A N 1
ATOM 811 C CA . PHE A 1 104 ? 5.475 2.903 -2.996 1.00 11.87 104 PHE A CA 1
ATOM 812 C C . PHE A 1 104 ? 5.439 2.783 -4.516 1.00 18.33 104 PHE A C 1
ATOM 813 O O . PHE A 1 104 ? 6.340 3.259 -5.205 1.00 12.98 104 PHE A O 1
ATOM 821 N N . ASP A 1 105 ? 4.407 2.135 -5.038 1.00 14.19 105 ASP A N 1
ATOM 822 C CA . ASP A 1 105 ? 4.292 2.019 -6.485 1.00 11.74 105 ASP A CA 1
ATOM 823 C C . ASP A 1 105 ? 3.825 3.328 -7.111 1.00 11.99 105 ASP A C 1
ATOM 824 O O . ASP A 1 105 ? 2.962 4.006 -6.567 1.00 15.63 105 ASP A O 1
ATOM 829 N N . HIS A 1 106 ? 4.398 3.671 -8.261 1.00 15.07 106 HIS A N 1
ATOM 830 C CA . HIS A 1 106 ? 3.977 4.854 -9.023 1.00 12.81 106 HIS A CA 1
ATOM 831 C C . HIS A 1 106 ? 3.983 4.314 -10.481 1.00 15.39 106 HIS A C 1
ATOM 832 O O . HIS A 1 106 ? 4.593 3.278 -10.751 1.00 15.43 106 HIS A O 1
ATOM 839 N N . PRO A 1 107 ? 3.325 5.015 -11.402 1.00 16.85 107 PRO A N 1
ATOM 840 C CA . PRO A 1 107 ? 3.229 4.612 -12.817 1.00 30.10 107 PRO A CA 1
ATOM 841 C C . PRO A 1 107 ? 4.506 4.121 -13.514 1.00 29.40 107 PRO A C 1
ATOM 842 O O . PRO A 1 107 ? 4.480 3.063 -14.140 1.00 20.41 107 PRO A O 1
ATOM 846 N N . ASP A 1 108 ? 5.595 4.887 -13.419 1.00 21.64 108 ASP A N 1
ATOM 847 C CA . ASP A 1 108 ? 6.856 4.527 -14.059 1.00 29.71 108 ASP A CA 1
ATOM 848 C C . ASP A 1 108 ? 8.021 4.405 -13.094 1.00 26.73 108 ASP A C 1
ATOM 849 O O . ASP A 1 108 ? 9.155 4.380 -13.531 1.00 16.46 108 ASP A O 1
ATOM 854 N N . ARG A 1 109 ? 7.769 4.441 -11.792 1.00 18.50 109 ARG A N 1
ATOM 855 C CA . ARG A 1 109 ? 8.884 4.314 -10.844 1.00 15.05 109 ARG A CA 1
ATOM 856 C C . ARG A 1 109 ? 8.467 3.843 -9.476 1.00 20.24 109 ARG A C 1
ATOM 857 O O . ARG A 1 109 ? 7.281 3.828 -9.164 1.00 16.97 109 ARG A O 1
ATOM 865 N N . TYR A 1 110 ? 9.441 3.360 -8.715 1.00 15.87 110 TYR A N 1
ATOM 866 C CA . TYR A 1 110 ? 9.222 2.897 -7.357 1.00 13.63 110 TYR A CA 1
ATOM 867 C C . TYR A 1 110 ? 9.870 3.916 -6.446 1.00 15.86 110 TYR A C 1
ATOM 868 O O . TYR A 1 110 ? 10.980 4.361 -6.702 1.00 12.79 110 TYR A O 1
ATOM 877 N N . GLN A 1 111 ? 9.149 4.310 -5.410 1.00 12.93 111 GLN A N 1
ATOM 878 C CA . GLN A 1 111 ? 9.675 5.233 -4.426 1.00 13.75 111 GLN A CA 1
ATOM 879 C C . GLN A 1 111 ? 10.147 4.360 -3.286 1.00 16.58 111 GLN A C 1
ATOM 880 O O . GLN A 1 111 ? 9.364 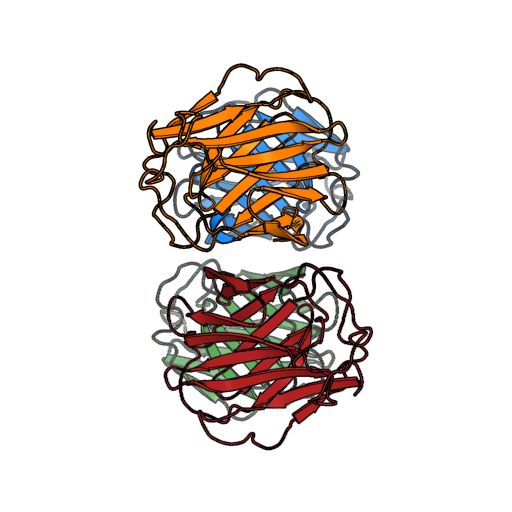3.600 -2.727 1.00 14.69 111 GLN A O 1
ATOM 886 N N . ILE A 1 112 ? 11.428 4.437 -2.954 1.00 17.14 112 ILE A N 1
ATOM 887 C CA . ILE A 1 112 ? 11.943 3.551 -1.912 1.00 14.06 112 ILE A CA 1
ATOM 888 C C . ILE A 1 112 ? 12.290 4.339 -0.677 1.00 16.83 112 ILE A C 1
ATOM 889 O O . ILE A 1 112 ? 13.011 5.318 -0.771 1.00 13.43 112 ILE A O 1
ATOM 894 N N . MET A 1 113 ? 11.748 3.912 0.466 1.00 17.19 113 MET A N 1
ATOM 895 C CA . MET A 1 113 ? 11.971 4.572 1.754 1.00 15.51 113 MET A CA 1
ATOM 896 C C . MET A 1 113 ? 12.623 3.642 2.765 1.00 15.67 113 MET A C 1
ATOM 897 O O . MET A 1 113 ? 12.351 2.449 2.792 1.00 14.77 113 MET A O 1
ATOM 902 N N . ILE A 1 114 ? 13.451 4.213 3.627 1.00 14.81 114 ILE A N 1
ATOM 903 C CA . ILE A 1 114 ? 14.129 3.445 4.666 1.00 8.16 114 ILE A CA 1
ATOM 904 C C . ILE A 1 114 ? 13.640 4.152 5.924 1.00 13.87 114 ILE A C 1
ATOM 905 O O . ILE A 1 114 ? 13.766 5.393 6.028 1.00 12.89 114 ILE A O 1
ATOM 910 N N . ASP A 1 115 ? 12.980 3.402 6.814 1.00 20.84 115 ASP A N 1
ATOM 911 C CA . ASP A 1 115 ? 12.437 3.986 8.049 1.00 18.98 115 ASP A CA 1
ATOM 912 C C . ASP A 1 115 ? 11.533 5.168 7.686 1.00 20.05 115 ASP A C 1
ATOM 913 O O . ASP A 1 115 ? 11.595 6.214 8.275 1.00 16.51 115 ASP A O 1
ATOM 918 N N . TYR A 1 116 ? 10.746 4.976 6.633 1.00 18.03 116 TYR A N 1
ATOM 919 C CA . TYR A 1 116 ? 9.773 5.950 6.160 1.00 11.74 116 TYR A CA 1
ATOM 920 C C . TYR A 1 116 ? 10.308 7.278 5.632 1.00 23.61 116 TYR A C 1
ATOM 921 O O . TYR A 1 116 ? 9.562 8.237 5.492 1.00 22.62 116 TYR A O 1
ATOM 930 N N . LYS A 1 117 ? 11.593 7.318 5.316 1.00 16.48 117 LYS A N 1
ATOM 931 C CA . LYS A 1 117 ? 12.203 8.484 4.687 1.00 18.84 117 LYS A CA 1
ATOM 932 C C . LYS A 1 117 ? 12.619 8.071 3.285 1.00 14.35 117 LYS A C 1
ATOM 933 O O . LYS A 1 117 ? 13.272 7.049 3.107 1.00 17.05 117 LYS A O 1
ATOM 939 N N . THR A 1 118 ? 12.236 8.850 2.286 1.00 14.52 118 THR A N 1
ATOM 940 C CA . THR A 1 118 ? 12.562 8.454 0.920 1.00 12.78 118 THR A CA 1
ATOM 941 C C . THR A 1 118 ? 14.042 8.537 0.614 1.00 21.69 118 THR A C 1
ATOM 942 O O . THR A 1 118 ? 14.683 9.554 0.887 1.00 20.95 118 THR A O 1
ATOM 946 N N . VAL A 1 119 ? 14.598 7.459 0.067 1.00 17.94 119 VAL A N 1
ATOM 947 C CA . VAL A 1 119 ? 16.003 7.479 -0.263 1.00 16.32 119 VAL A CA 1
ATOM 948 C C . VAL A 1 119 ? 16.250 7.397 -1.757 1.00 18.82 119 VAL A C 1
ATOM 949 O O . VAL A 1 119 ? 17.316 7.768 -2.209 1.00 12.67 119 VAL A O 1
ATOM 953 N N . TYR A 1 120 ? 15.282 6.915 -2.525 1.00 14.18 120 TYR A N 1
ATOM 954 C CA . TYR A 1 120 ? 15.514 6.730 -3.950 1.00 6.84 120 TYR A CA 1
ATOM 955 C C . TYR A 1 120 ? 14.229 6.547 -4.747 1.00 12.43 120 TYR A C 1
ATOM 956 O O . TYR A 1 120 ? 13.240 6.028 -4.244 1.00 13.37 120 TYR A O 1
ATOM 965 N N . TYR A 1 121 ? 14.277 6.986 -5.999 1.00 16.82 121 TYR A N 1
ATOM 966 C CA . TYR A 1 121 ? 13.211 6.791 -6.965 1.00 18.73 121 TYR A CA 1
ATOM 967 C C . TYR A 1 121 ? 13.843 5.964 -8.073 1.00 21.86 121 TYR A C 1
ATOM 968 O O . TYR A 1 121 ? 14.768 6.425 -8.713 1.00 15.23 121 TYR A O 1
ATOM 977 N N . TYR A 1 122 ? 13.344 4.743 -8.274 1.00 17.71 122 TYR A N 1
ATOM 978 C CA . TYR A 1 122 ? 13.866 3.819 -9.274 1.00 11.07 122 TYR A CA 1
ATOM 979 C C . TYR A 1 122 ? 12.908 3.693 -10.436 1.00 18.21 122 TYR A C 1
ATOM 980 O O . TYR A 1 122 ? 11.794 3.290 -10.250 1.00 11.50 122 TYR A O 1
ATOM 989 N N . LYS A 1 123 ? 13.381 4.001 -11.637 1.00 18.47 123 LYS A N 1
ATOM 990 C CA . LYS A 1 123 ? 12.555 3.938 -12.827 1.00 13.81 123 LYS A CA 1
ATOM 991 C C . LYS A 1 123 ? 12.272 2.512 -13.176 1.00 16.56 123 LYS A C 1
ATOM 992 O O . LYS A 1 123 ? 13.198 1.719 -13.278 1.00 14.93 123 LYS A O 1
ATOM 998 N N . LYS A 1 124 ? 10.998 2.184 -13.381 1.00 22.69 124 LYS A N 1
ATOM 999 C CA . LYS A 1 124 ? 10.615 0.823 -13.731 1.00 16.28 124 LYS A CA 1
ATOM 1000 C C . LYS A 1 124 ? 11.265 0.421 -15.039 1.00 19.01 124 LYS A C 1
ATOM 1001 O O . LYS A 1 124 ? 11.405 1.245 -15.927 1.00 19.61 124 LYS A O 1
ATOM 1007 N N . ARG A 1 125 ? 11.601 -0.860 -15.157 1.00 21.73 125 ARG A N 1
ATOM 1008 C CA . ARG A 1 125 ? 12.241 -1.374 -16.348 1.00 20.93 125 ARG A CA 1
ATOM 1009 C C . ARG A 1 125 ? 11.528 -2.541 -16.966 1.00 23.83 125 ARG A C 1
ATOM 1010 O O . ARG A 1 125 ? 11.647 -2.738 -18.167 1.00 19.75 125 ARG A O 1
ATOM 1018 N N . LEU A 1 126 ? 10.811 -3.318 -16.155 1.00 14.35 126 LEU A N 1
ATOM 1019 C CA . LEU A 1 126 ? 10.123 -4.481 -16.684 1.00 18.69 126 LEU A CA 1
ATOM 1020 C C . LEU A 1 126 ? 8.617 -4.364 -16.515 1.00 24.09 126 LEU A C 1
ATOM 1021 O O . LEU A 1 126 ? 8.138 -3.679 -15.622 1.00 17.58 126 LEU A O 1
ATOM 1026 N N . GLU A 1 127 ? 7.866 -5.060 -17.362 1.00 25.46 127 GLU A N 1
ATOM 1027 C CA . GLU A 1 127 ? 6.405 -5.019 -17.305 1.00 24.86 127 GLU A CA 1
ATOM 1028 C C . GLU A 1 127 ? 5.818 -6.000 -16.289 1.00 22.09 127 GLU A C 1
ATOM 1029 O O . GLU A 1 127 ? 6.511 -6.887 -15.804 1.00 23.49 127 GLU A O 1
ATOM 1035 N N . GLY A 1 128 ? 4.535 -5.835 -15.978 1.00 24.68 128 GLY A N 1
ATOM 1036 C CA . GLY A 1 128 ? 3.840 -6.727 -15.057 1.00 23.98 128 GLY A CA 1
ATOM 1037 C C . GLY A 1 128 ? 3.670 -6.246 -13.625 1.00 18.19 128 GLY A C 1
ATOM 1038 O O . GLY A 1 128 ? 4.480 -5.484 -13.114 1.00 19.69 128 GLY A O 1
ATOM 1039 N N . ARG A 1 129 ? 2.585 -6.672 -12.987 1.00 15.01 129 ARG A N 1
ATOM 1040 C CA . ARG A 1 129 ? 2.325 -6.266 -11.608 1.00 13.24 129 ARG A CA 1
ATOM 1041 C C . ARG A 1 129 ? 3.050 -7.167 -10.640 1.00 22.04 129 ARG A C 1
ATOM 1042 O O . ARG A 1 129 ? 3.325 -8.313 -10.981 1.00 18.33 129 ARG A O 1
ATOM 1050 N N . CYS A 1 130 ? 3.408 -6.625 -9.467 1.00 15.18 130 CYS A N 1
ATOM 1051 C CA . CYS A 1 130 ? 4.088 -7.402 -8.436 1.00 23.41 130 CYS A CA 1
ATOM 1052 C C . CYS A 1 130 ? 3.100 -8.405 -7.858 1.00 18.09 130 CYS A C 1
ATOM 1053 O O . CYS A 1 130 ? 1.976 -8.038 -7.513 1.00 23.93 130 CYS A O 1
ATOM 1056 N N . GLU A 1 131 ? 3.491 -9.672 -7.785 1.00 15.08 131 GLU A N 1
ATOM 1057 C CA . GLU A 1 131 ? 2.604 -10.710 -7.267 1.00 16.63 131 GLU A CA 1
ATOM 1058 C C . GLU A 1 131 ? 3.275 -11.555 -6.194 1.00 15.28 131 GLU A C 1
ATOM 1059 O O . GLU A 1 131 ? 2.629 -12.344 -5.515 1.00 13.85 131 GLU A O 1
ATOM 1065 N N . LYS A 1 132 ? 4.580 -11.376 -6.050 1.00 15.20 132 LYS A N 1
ATOM 1066 C CA . LYS A 1 132 ? 5.350 -12.125 -5.063 1.00 10.59 132 LYS A CA 1
ATOM 1067 C C . LYS A 1 132 ? 6.450 -11.234 -4.509 1.00 13.58 132 LYS A C 1
ATOM 1068 O O . LYS A 1 132 ? 6.865 -10.278 -5.158 1.00 17.11 132 LYS A O 1
ATOM 1074 N N . VAL A 1 133 ? 6.936 -11.569 -3.321 1.00 11.11 133 VAL A N 1
ATOM 1075 C CA . VAL A 1 133 ? 8.077 -10.847 -2.735 1.00 9.04 133 VAL A CA 1
ATOM 1076 C C . VAL A 1 133 ? 9.039 -11.895 -2.214 1.00 11.67 133 VAL A C 1
ATOM 1077 O O . VAL A 1 133 ? 8.611 -13.022 -1.911 1.00 11.38 133 VAL A O 1
ATOM 1081 N N . SER A 1 134 ? 10.336 -11.579 -2.168 1.00 14.59 134 SER A N 1
ATOM 1082 C CA . SER A 1 134 ? 11.289 -12.566 -1.646 1.00 8.62 134 SER A CA 1
ATOM 1083 C C . SER A 1 134 ? 12.295 -11.841 -0.740 1.00 11.41 134 SER A C 1
ATOM 1084 O O . SER A 1 134 ? 12.355 -10.624 -0.709 1.00 12.14 134 SER A O 1
ATOM 1087 N N . TYR A 1 135 ? 13.032 -12.640 0.009 1.00 12.26 135 TYR A N 1
ATOM 1088 C CA . TYR A 1 135 ? 14.011 -12.161 0.957 1.00 7.07 135 TYR A CA 1
ATOM 1089 C C . TYR A 1 135 ? 15.110 -13.197 0.860 1.00 12.51 135 TYR A C 1
ATOM 1090 O O . TYR A 1 135 ? 14.927 -14.340 1.247 1.00 15.32 135 TYR A O 1
ATOM 1099 N N . LYS A 1 136 ? 16.230 -12.795 0.279 1.00 15.38 136 LYS A N 1
ATOM 1100 C CA . LYS A 1 136 ? 17.316 -13.692 0.030 1.00 10.87 136 LYS A CA 1
ATOM 1101 C C . LYS A 1 136 ? 18.656 -13.214 0.566 1.00 13.33 136 LYS A C 1
ATOM 1102 O O . LYS A 1 136 ? 18.853 -12.037 0.828 1.00 13.26 136 LYS A O 1
ATOM 1108 N N . ILE A 1 137 ? 19.585 -14.146 0.639 1.00 12.95 137 ILE A N 1
ATOM 1109 C CA . ILE A 1 137 ? 20.935 -13.823 1.116 1.00 10.90 137 ILE A CA 1
ATOM 1110 C C . ILE A 1 137 ? 21.939 -14.784 0.495 1.00 18.54 137 ILE A C 1
ATOM 1111 O O . ILE A 1 137 ? 21.585 -15.919 0.148 1.00 17.00 137 ILE A O 1
ATOM 1116 N N . ASN A 1 138 ? 23.159 -14.290 0.257 1.00 15.80 138 ASN A N 1
ATOM 1117 C CA . ASN A 1 138 ? 24.206 -15.113 -0.309 1.00 8.94 138 ASN A CA 1
ATOM 1118 C C . ASN A 1 138 ? 24.579 -16.225 0.660 1.00 17.99 138 ASN A C 1
ATOM 1119 O O . ASN A 1 138 ? 24.552 -16.044 1.877 1.00 15.42 138 ASN A O 1
ATOM 1124 N N . GLU A 1 139 ? 24.907 -17.373 0.100 1.00 17.18 139 GLU A N 1
ATOM 1125 C CA . GLU A 1 139 ? 25.269 -18.547 0.879 1.00 22.04 139 GLU A CA 1
ATOM 1126 C C . GLU A 1 139 ? 26.209 -18.323 2.050 1.00 18.33 139 GLU A C 1
ATOM 1127 O O . GLU A 1 139 ? 27.255 -17.699 1.886 1.00 14.94 139 GLU A O 1
ATOM 1133 N N . GLY A 1 140 ? 25.822 -18.870 3.203 1.00 18.20 140 GLY A N 1
ATOM 1134 C CA . GLY A 1 140 ? 26.590 -18.805 4.449 1.00 21.50 140 GLY A CA 1
ATOM 1135 C C . GLY A 1 140 ? 26.725 -17.510 5.203 1.00 15.76 140 GLY A C 1
ATOM 1136 O O . GLY A 1 140 ? 27.470 -17.430 6.181 1.00 17.99 140 GLY A O 1
ATOM 1137 N N . GLN A 1 141 ? 25.930 -16.518 4.836 1.00 11.53 141 GLN A N 1
ATOM 1138 C CA . GLN A 1 141 ? 25.992 -15.242 5.496 1.00 16.93 141 GLN A CA 1
ATOM 1139 C C . GLN A 1 141 ? 24.827 -15.050 6.472 1.00 23.91 141 GLN A C 1
ATOM 1140 O O . GLN A 1 141 ? 23.921 -15.892 6.547 1.00 14.62 141 GLN A O 1
ATOM 1146 N N . THR A 1 142 ? 24.930 -14.004 7.291 1.00 14.98 142 THR A N 1
ATOM 1147 C CA . THR A 1 142 ? 23.903 -13.635 8.248 1.00 13.16 142 THR A CA 1
ATOM 1148 C C . THR A 1 142 ? 23.434 -12.272 7.743 1.00 16.20 142 THR A C 1
ATOM 1149 O O . THR A 1 142 ? 24.253 -11.407 7.383 1.00 18.16 142 THR A O 1
ATOM 1153 N N . PRO A 1 143 ? 22.125 -12.026 7.792 1.00 15.85 143 PRO A N 1
ATOM 1154 C CA . PRO A 1 143 ? 21.601 -10.763 7.287 1.00 14.86 143 PRO A CA 1
ATOM 1155 C C . PRO A 1 143 ? 21.677 -9.571 8.230 1.00 16.18 143 PRO A C 1
ATOM 1156 O O . PRO A 1 143 ? 21.900 -9.749 9.423 1.00 17.82 143 PRO A O 1
ATOM 1160 N N . PRO A 1 144 ? 21.429 -8.359 7.690 1.00 14.48 144 PRO A N 1
ATOM 1161 C CA . PRO A 1 144 ? 21.446 -7.149 8.483 1.00 22.10 144 PRO A CA 1
ATOM 1162 C C . PRO A 1 144 ? 20.122 -7.035 9.232 1.00 22.68 144 PRO A C 1
ATOM 1163 O O . PRO A 1 144 ? 19.969 -6.178 10.082 1.00 18.84 144 PRO A O 1
ATOM 1167 N N . PHE A 1 145 ? 19.166 -7.896 8.911 1.00 20.00 145 PHE A N 1
ATOM 1168 C CA . PHE A 1 145 ? 17.881 -7.822 9.584 1.00 12.24 145 PHE A CA 1
ATOM 1169 C C . PHE A 1 145 ? 17.525 -9.149 10.276 1.00 18.88 145 PHE A C 1
ATOM 1170 O O . PHE A 1 145 ? 18.303 -10.094 10.307 1.00 16.70 145 PHE A O 1
ATOM 1178 N N . SER A 1 146 ? 16.337 -9.189 10.864 1.00 22.01 146 SER A N 1
ATOM 1179 C CA . SER A 1 146 ? 15.877 -10.393 11.512 1.00 18.91 146 SER A CA 1
ATOM 1180 C C . SER A 1 146 ? 15.756 -11.449 10.412 1.00 18.65 146 SER A C 1
ATOM 1181 O O . SER A 1 146 ? 15.588 -11.108 9.246 1.00 13.23 146 SER A O 1
ATOM 1184 N N . ASP A 1 147 ? 15.848 -12.729 10.756 1.00 13.31 147 ASP A N 1
ATOM 1185 C CA . ASP A 1 147 ? 15.751 -13.756 9.716 1.00 14.71 147 ASP A CA 1
ATOM 1186 C C . ASP A 1 147 ? 14.320 -13.954 9.215 1.00 11.70 147 ASP A C 1
ATOM 1187 O O . ASP A 1 147 ? 14.040 -14.850 8.413 1.00 20.19 147 ASP A O 1
ATOM 1192 N N . VAL A 1 148 ? 13.417 -13.175 9.789 1.00 16.79 148 VAL A N 1
ATOM 1193 C CA . VAL A 1 148 ? 12.023 -13.204 9.394 1.00 18.96 148 VAL A CA 1
ATOM 1194 C C . VAL A 1 148 ? 11.609 -11.750 9.344 1.00 15.55 148 VAL A C 1
ATOM 1195 O O . VAL A 1 148 ? 11.954 -10.958 10.220 1.00 14.60 148 VAL A O 1
ATOM 1199 N N . LEU A 1 149 ? 10.827 -11.433 8.327 1.00 14.91 149 LEU A N 1
ATOM 1200 C CA . LEU A 1 149 ? 10.329 -10.082 8.137 1.00 16.08 149 LEU A CA 1
ATOM 1201 C C . LEU A 1 149 ? 8.815 -10.086 8.094 1.00 12.36 149 LEU A C 1
ATOM 1202 O O . LEU A 1 149 ? 8.188 -11.085 7.719 1.00 13.38 149 LEU A O 1
ATOM 1207 N N . GLY A 1 150 ? 8.229 -8.986 8.537 1.00 11.94 150 GLY A N 1
ATOM 1208 C CA . GLY A 1 150 ? 6.800 -8.805 8.453 1.00 20.67 150 GLY A CA 1
ATOM 1209 C C . GLY A 1 150 ? 6.596 -7.953 7.230 1.00 19.10 150 GLY A C 1
ATOM 1210 O O . GLY A 1 150 ? 7.204 -6.896 7.112 1.00 23.30 150 GLY A O 1
ATOM 1211 N N . VAL A 1 151 ? 5.776 -8.421 6.301 1.00 19.20 151 VAL A N 1
ATOM 1212 C CA . VAL A 1 151 ? 5.584 -7.669 5.047 1.00 23.89 151 VAL A CA 1
ATOM 1213 C C . VAL A 1 151 ? 4.130 -7.289 4.996 1.00 29.29 151 VAL A C 1
ATOM 1214 O O . VAL A 1 151 ? 3.251 -8.152 5.124 1.00 17.87 151 VAL A O 1
ATOM 1218 N N . THR A 1 152 ? 3.880 -5.993 4.837 1.00 18.91 152 THR A N 1
ATOM 1219 C CA . THR A 1 152 ? 2.526 -5.517 4.794 1.00 18.94 152 THR A CA 1
ATOM 1220 C C . THR A 1 152 ? 2.246 -4.820 3.485 1.00 25.51 152 THR A C 1
ATOM 1221 O O . THR A 1 152 ? 2.988 -3.949 3.064 1.00 18.23 152 THR A O 1
ATOM 1225 N N . VAL A 1 153 ? 1.188 -5.249 2.814 1.00 21.36 153 VAL A N 1
ATOM 1226 C CA . VAL A 1 153 ? 0.796 -4.644 1.554 1.00 22.75 153 VAL A CA 1
ATOM 1227 C C . VAL A 1 153 ? -0.353 -3.701 1.848 1.00 30.68 153 VAL A C 1
ATOM 1228 O O . VAL A 1 153 ? -1.371 -4.118 2.394 1.00 19.77 153 VAL A O 1
ATOM 1232 N N . LEU A 1 154 ? -0.197 -2.429 1.522 1.00 19.38 154 LEU A N 1
ATOM 1233 C CA . LEU A 1 154 ? -1.265 -1.490 1.801 1.00 18.72 154 LEU A CA 1
ATOM 1234 C C . LEU A 1 154 ? -1.460 -0.425 0.740 1.00 18.76 154 LEU A C 1
ATOM 1235 O O . LEU A 1 154 ? -0.684 -0.308 -0.203 1.00 22.23 154 LEU A O 1
ATOM 1240 N N . TYR A 1 155 ? -2.523 0.344 0.912 1.00 23.33 155 TYR A N 1
ATOM 1241 C CA . TYR A 1 155 ? -2.851 1.426 0.010 1.00 19.41 155 TYR A CA 1
ATOM 1242 C C . TYR A 1 155 ? -3.021 2.672 0.855 1.00 18.65 155 TYR A C 1
ATOM 1243 O O . TYR A 1 155 ? -3.377 2.590 2.017 1.00 26.24 155 TYR A O 1
ATOM 1252 N N . PHE A 1 156 ? -2.777 3.830 0.253 1.00 25.04 156 PHE A N 1
ATOM 1253 C CA . PHE A 1 156 ? -2.980 5.088 0.946 1.00 20.18 156 PHE A CA 1
ATOM 1254 C C . PHE A 1 156 ? -4.322 5.104 1.657 1.00 20.84 156 PHE A C 1
ATOM 1255 O O . PHE A 1 156 ? -4.408 5.512 2.810 1.00 26.38 156 PHE A O 1
ATOM 1263 N N . ALA A 1 157 ? -5.372 4.662 0.973 1.00 19.09 157 ALA A N 1
ATOM 1264 C CA . ALA A 1 157 ? -6.717 4.692 1.592 1.00 22.04 157 ALA A CA 1
ATOM 1265 C C . ALA A 1 157 ? -6.808 3.845 2.881 1.00 41.55 157 ALA A C 1
ATOM 1266 O O . ALA A 1 157 ? -7.706 4.052 3.697 1.00 34.26 157 ALA A O 1
ATOM 1268 N N . ASN A 1 158 ? -5.901 2.873 3.030 1.00 30.93 158 ASN A N 1
ATOM 1269 C CA . ASN A 1 158 ? -5.842 1.999 4.205 1.00 41.54 158 ASN A CA 1
ATOM 1270 C C . ASN A 1 158 ? -5.286 2.731 5.426 1.00 44.27 158 ASN A C 1
ATOM 1271 O O . ASN A 1 158 ? -5.626 2.391 6.557 1.00 46.57 158 ASN A O 1
ATOM 1276 N N . VAL A 1 159 ? -4.428 3.721 5.192 1.00 32.86 159 VAL A N 1
ATOM 1277 C CA . VAL A 1 159 ? -3.807 4.478 6.275 1.00 36.97 159 VAL A CA 1
ATOM 1278 C C . VAL A 1 159 ? -4.418 5.865 6.446 1.00 67.32 159 VAL A C 1
ATOM 1279 O O . VAL A 1 159 ? -3.848 6.728 7.114 1.00 45.07 159 VAL A O 1
ATOM 1283 N N . MET A 1 160 ? -5.583 6.068 5.842 1.00 59.63 160 MET A N 1
ATOM 1284 C CA . MET A 1 160 ? -6.294 7.335 5.936 1.00 46.47 160 MET A CA 1
ATOM 1285 C C . MET A 1 160 ? -7.777 7.068 6.175 1.00 41.67 160 MET A C 1
ATOM 1286 O O . MET A 1 160 ? -8.384 7.639 7.084 1.00 55.34 160 MET A O 1
ATOM 1291 N N . MET B 1 1 ? 0.000 18.092 11.009 1.00 34.20 1 MET B N 1
ATOM 1292 C CA . MET B 1 1 ? -0.626 19.247 11.713 1.00 32.79 1 MET B CA 1
ATOM 1293 C C . MET B 1 1 ? -1.893 19.698 11.017 1.00 20.89 1 MET B C 1
ATOM 1294 O O . MET B 1 1 ? -1.968 19.706 9.806 1.00 20.90 1 MET B O 1
ATOM 1299 N N . PHE B 1 2 ? -2.842 20.153 11.816 1.00 20.31 2 PHE B N 1
ATOM 1300 C CA . PHE B 1 2 ? -4.143 20.592 11.338 1.00 17.34 2 PHE B CA 1
ATOM 1301 C C . PHE B 1 2 ? -4.350 22.105 11.210 1.00 21.22 2 PHE B C 1
ATOM 1302 O O . PHE B 1 2 ? -3.872 22.893 12.020 1.00 16.37 2 PHE B O 1
ATOM 1310 N N . HIS B 1 3 ? -5.098 22.498 10.190 1.00 11.08 3 HIS B N 1
ATOM 1311 C CA . HIS B 1 3 ? -5.386 23.892 9.950 1.00 5.36 3 HIS B CA 1
ATOM 1312 C C . HIS B 1 3 ? -6.798 24.043 9.427 1.00 14.48 3 HIS B C 1
ATOM 1313 O O . HIS B 1 3 ? -7.248 23.219 8.660 1.00 15.84 3 HIS B O 1
ATOM 1320 N N . ILE B 1 4 ? -7.459 25.117 9.814 1.00 18.67 4 ILE B N 1
ATOM 1321 C CA . ILE B 1 4 ? -8.811 25.425 9.346 1.00 21.31 4 ILE B CA 1
ATOM 1322 C C . ILE B 1 4 ? -8.604 26.337 8.134 1.00 22.37 4 ILE B C 1
ATOM 1323 O O . ILE B 1 4 ? -7.877 27.324 8.194 1.00 14.57 4 ILE B O 1
ATOM 1328 N N . LEU B 1 5 ? -9.188 25.965 7.008 1.00 12.70 5 LEU B N 1
ATOM 1329 C CA . LEU B 1 5 ? -9.046 26.767 5.822 1.00 11.86 5 LEU B CA 1
ATOM 1330 C C . LEU B 1 5 ? -10.407 27.203 5.322 1.00 18.12 5 LEU B C 1
ATOM 1331 O O . LEU B 1 5 ? -11.147 26.399 4.777 1.00 10.68 5 LEU B O 1
ATOM 1336 N N . ARG B 1 6 ? -10.719 28.488 5.488 1.00 19.58 6 ARG B N 1
ATOM 1337 C CA . ARG B 1 6 ? -12.011 29.014 5.045 1.00 21.60 6 ARG B CA 1
ATOM 1338 C C . ARG B 1 6 ? -11.991 29.376 3.566 1.00 16.04 6 ARG B C 1
ATOM 1339 O O . ARG B 1 6 ? -10.977 29.816 3.037 1.00 13.81 6 ARG B O 1
ATOM 1347 N N . LEU B 1 7 ? -13.133 29.209 2.907 1.00 18.99 7 LEU B N 1
ATOM 1348 C CA . LEU B 1 7 ? -13.254 29.535 1.494 1.00 14.53 7 LEU B CA 1
ATOM 1349 C C . LEU B 1 7 ? -12.894 31.024 1.306 1.00 14.46 7 LEU B C 1
ATOM 1350 O O . LEU B 1 7 ? -13.379 31.881 2.054 1.00 15.31 7 LEU B O 1
ATOM 1355 N N . GLU B 1 8 ? -12.100 31.298 0.279 1.00 19.34 8 GLU B N 1
ATOM 1356 C CA . GLU B 1 8 ? -11.668 32.647 -0.039 1.00 20.03 8 GLU B CA 1
ATOM 1357 C C . GLU B 1 8 ? -10.652 33.165 0.959 1.00 21.99 8 GLU B C 1
ATOM 1358 O O . GLU B 1 8 ? -10.574 34.359 1.223 1.00 25.53 8 GLU B O 1
ATOM 1364 N N . SER B 1 9 ? -9.863 32.250 1.504 1.00 18.58 9 SER B N 1
ATOM 1365 C CA . SER B 1 9 ? -8.788 32.645 2.431 1.00 22.75 9 SER B CA 1
ATOM 1366 C C . SER B 1 9 ? -7.499 31.905 2.082 1.00 19.82 9 SER B C 1
ATOM 1367 O O . SER B 1 9 ? -7.501 30.979 1.286 1.00 14.76 9 SER B O 1
ATOM 1370 N N . THR B 1 10 ? -6.404 32.315 2.706 1.00 16.44 10 THR B N 1
ATOM 1371 C CA . THR B 1 10 ? -5.097 31.725 2.483 1.00 16.31 10 THR B CA 1
ATOM 1372 C C . THR B 1 10 ? -4.556 31.501 3.870 1.00 26.30 10 THR B C 1
ATOM 1373 O O . THR B 1 10 ? -4.723 32.364 4.715 1.00 20.51 10 THR B O 1
ATOM 1377 N N . VAL B 1 11 ? -4.038 30.302 4.146 1.00 24.36 11 VAL B N 1
ATOM 1378 C CA . VAL B 1 11 ? -3.483 30.020 5.472 1.00 19.68 11 VAL B CA 1
ATOM 1379 C C . VAL B 1 11 ? -2.015 29.637 5.388 1.00 19.25 11 VAL B C 1
ATOM 1380 O O . VAL B 1 11 ? -1.587 28.930 4.479 1.00 15.27 11 VAL B O 1
ATOM 1384 N N . ASP B 1 12 ? -1.217 30.169 6.303 1.00 20.01 12 ASP B N 1
ATOM 1385 C CA . ASP B 1 12 ? 0.182 29.845 6.296 1.00 13.52 12 ASP B CA 1
ATOM 1386 C C . ASP B 1 12 ? 0.402 28.465 6.922 1.00 14.80 12 ASP B C 1
ATOM 1387 O O . ASP B 1 12 ? -0.280 28.087 7.866 1.00 16.50 12 ASP B O 1
ATOM 1392 N N . LEU B 1 13 ? 1.329 27.699 6.371 1.00 16.71 13 LEU B N 1
ATOM 1393 C CA . LEU B 1 13 ? 1.625 26.394 6.933 1.00 20.89 13 LEU B CA 1
ATOM 1394 C C . LEU B 1 13 ? 2.563 26.716 8.087 1.00 20.53 13 LEU B C 1
ATOM 1395 O O . LEU B 1 13 ? 3.075 27.841 8.165 1.00 21.33 13 LEU B O 1
ATOM 1400 N N . SER B 1 14 ? 2.779 25.764 8.982 1.00 21.14 14 SER B N 1
ATOM 1401 C CA . SER B 1 14 ? 3.670 25.995 10.137 1.00 15.71 14 SER B CA 1
ATOM 1402 C C . SER B 1 14 ? 5.133 26.243 9.765 1.00 21.53 14 SER B C 1
ATOM 1403 O O . SER B 1 14 ? 5.885 26.873 10.518 1.00 21.16 14 SER B O 1
ATOM 1406 N N . GLU B 1 15 ? 5.536 25.706 8.616 1.00 15.11 15 GLU B N 1
ATOM 1407 C CA . GLU B 1 15 ? 6.874 25.812 8.083 1.00 12.08 15 GLU B CA 1
ATOM 1408 C C . GLU B 1 15 ? 6.770 25.367 6.646 1.00 17.41 15 GLU B C 1
ATOM 1409 O O . GLU B 1 15 ? 5.731 24.815 6.250 1.00 20.47 15 GLU B O 1
ATOM 1415 N N . PRO B 1 16 ? 7.811 25.633 5.845 1.00 17.01 16 PRO B N 1
ATOM 1416 C CA . PRO B 1 16 ? 7.752 25.191 4.447 1.00 17.36 16 PRO B CA 1
ATOM 1417 C C . PRO B 1 16 ? 7.662 23.654 4.387 1.00 20.06 16 PRO B C 1
ATOM 1418 O O . PRO B 1 16 ? 8.325 22.924 5.147 1.00 15.26 16 PRO B O 1
ATOM 1422 N N . LEU B 1 17 ? 6.835 23.163 3.481 1.00 15.72 17 LEU B N 1
ATOM 1423 C CA . LEU B 1 17 ? 6.635 21.747 3.335 1.00 16.88 17 LEU B CA 1
ATOM 1424 C C . LEU B 1 17 ? 7.923 21.043 2.948 1.00 12.94 17 LEU B C 1
ATOM 1425 O O . LEU B 1 17 ? 8.499 21.323 1.874 1.00 20.48 17 LEU B O 1
ATOM 1430 N N . LYS B 1 18 ? 8.320 20.053 3.747 1.00 13.33 18 LYS B N 1
ATOM 1431 C CA . LYS B 1 18 ? 9.554 19.298 3.490 1.00 17.72 18 LYS B CA 1
ATOM 1432 C C . LYS B 1 18 ? 9.342 18.262 2.407 1.00 23.43 18 LYS B C 1
ATOM 1433 O O . LYS B 1 18 ? 8.193 17.967 2.055 1.00 15.34 18 LYS B O 1
ATOM 1439 N N . ASP B 1 19 ? 10.438 17.698 1.900 1.00 21.41 19 ASP B N 1
ATOM 1440 C CA . ASP B 1 19 ? 10.348 16.690 0.840 1.00 26.98 19 ASP B CA 1
ATOM 1441 C C . ASP B 1 19 ? 9.373 15.607 1.243 1.00 18.23 19 ASP B C 1
ATOM 1442 O O . ASP B 1 19 ? 9.394 15.152 2.368 1.00 16.96 19 ASP B O 1
ATOM 1447 N N . ASN B 1 20 ? 8.503 15.206 0.324 1.00 16.10 20 ASN B N 1
ATOM 1448 C CA . ASN B 1 20 ? 7.531 14.159 0.626 1.00 16.90 20 ASN B CA 1
ATOM 1449 C C . ASN B 1 20 ? 6.432 14.529 1.615 1.00 14.61 20 ASN B C 1
ATOM 1450 O O . ASN B 1 20 ? 5.793 13.655 2.220 1.00 20.83 20 ASN B O 1
ATOM 1455 N N . GLY B 1 21 ? 6.225 15.835 1.783 1.00 10.27 21 GLY B N 1
ATOM 1456 C CA . GLY B 1 21 ? 5.197 16.325 2.659 1.00 12.85 21 GLY B CA 1
ATOM 1457 C C . GLY B 1 21 ? 3.884 15.913 2.016 1.00 17.02 21 GLY B C 1
ATOM 1458 O O . GLY B 1 21 ? 3.801 15.711 0.807 1.00 11.51 21 GLY B O 1
ATOM 1459 N N . ILE B 1 22 ? 2.899 15.654 2.847 1.00 10.91 22 ILE B N 1
ATOM 1460 C CA . ILE B 1 22 ? 1.585 15.262 2.357 1.00 12.31 22 ILE B CA 1
ATOM 1461 C C . ILE B 1 22 ? 0.593 16.299 2.848 1.00 17.06 22 ILE B C 1
ATOM 1462 O O . ILE B 1 22 ? 0.603 16.686 4.028 1.00 19.02 22 ILE B O 1
ATOM 1467 N N . ILE B 1 23 ? -0.230 16.803 1.938 1.00 12.74 23 ILE B N 1
ATOM 1468 C CA . ILE B 1 23 ? -1.220 17.785 2.321 1.00 9.53 23 ILE B CA 1
ATOM 1469 C C . ILE B 1 23 ? -2.596 17.257 1.985 1.00 20.87 23 ILE B C 1
ATOM 1470 O O . ILE B 1 23 ? -2.854 16.932 0.843 1.00 14.03 23 ILE B O 1
ATOM 1475 N N . VAL B 1 24 ? -3.454 17.161 2.998 1.00 13.33 24 VAL B N 1
ATOM 1476 C CA . VAL B 1 24 ? -4.822 16.659 2.792 1.00 17.33 24 VAL B CA 1
ATOM 1477 C C . VAL B 1 24 ? -5.865 17.746 3.024 1.00 20.75 24 VAL B C 1
ATOM 1478 O O . VAL B 1 24 ? -5.915 18.329 4.114 1.00 15.24 24 VAL B O 1
ATOM 1482 N N . PHE B 1 25 ? -6.649 18.059 1.988 1.00 17.07 25 PHE B N 1
ATOM 1483 C CA . PHE B 1 25 ? -7.733 19.053 2.074 1.00 13.65 25 PHE B CA 1
ATOM 1484 C C . PHE B 1 25 ? -9.001 18.248 2.269 1.00 20.12 25 PHE B C 1
ATOM 1485 O O . PHE B 1 25 ? -9.386 17.518 1.361 1.00 17.81 25 PHE B O 1
ATOM 1493 N N . GLN B 1 26 ? -9.654 18.405 3.420 1.00 16.22 26 GLN B N 1
ATOM 1494 C CA . GLN B 1 26 ? -10.880 17.666 3.738 1.00 22.31 26 GLN B CA 1
ATOM 1495 C C . GLN B 1 26 ? -12.155 18.513 3.754 1.00 18.99 26 GLN B C 1
ATOM 1496 O O . GLN B 1 26 ? -12.198 19.585 4.347 1.00 19.88 26 GLN B O 1
ATOM 1502 N N . SER B 1 27 ? -13.197 17.997 3.113 1.00 16.98 27 SER B N 1
ATOM 1503 C CA . SER B 1 27 ? -14.492 18.656 3.041 1.00 14.91 27 SER B CA 1
ATOM 1504 C C . SER B 1 27 ? -15.506 17.760 3.763 1.00 10.28 27 SER B C 1
ATOM 1505 O O . SER B 1 27 ? -15.322 16.541 3.826 1.00 14.68 27 SER B O 1
ATOM 1508 N N . ASP B 1 28 ? -16.533 18.338 4.355 1.00 12.05 28 ASP B N 1
ATOM 1509 C CA . ASP B 1 28 ? -17.520 17.484 4.980 1.00 16.45 28 ASP B CA 1
ATOM 1510 C C . ASP B 1 28 ? -18.735 17.408 4.085 1.00 19.96 28 ASP B C 1
ATOM 1511 O O . ASP B 1 28 ? -19.782 16.914 4.486 1.00 15.78 28 ASP B O 1
ATOM 1516 N N . LYS B 1 29 ? -18.584 17.886 2.852 1.00 13.36 29 LYS B N 1
ATOM 1517 C CA . LYS B 1 29 ? -19.725 17.835 1.930 1.00 16.76 29 LYS B CA 1
ATOM 1518 C C . LYS B 1 29 ? -19.312 17.680 0.484 1.00 19.34 29 LYS B C 1
ATOM 1519 O O . LYS B 1 29 ? -18.252 18.129 0.090 1.00 11.97 29 LYS B O 1
ATOM 1525 N N . LEU B 1 30 ? -20.195 17.107 -0.326 1.00 12.65 30 LEU B N 1
ATOM 1526 C CA . LEU B 1 30 ? -19.875 16.946 -1.726 1.00 16.78 30 LEU B CA 1
ATOM 1527 C C . LEU B 1 30 ? -21.079 17.329 -2.549 1.00 25.47 30 LEU B C 1
ATOM 1528 O O . LEU B 1 30 ? -22.149 16.793 -2.320 1.00 20.57 30 LEU B O 1
ATOM 1533 N N . ASP B 1 31 ? -20.921 18.281 -3.471 1.00 16.05 31 ASP B N 1
ATOM 1534 C CA . ASP B 1 31 ? -22.027 18.703 -4.339 1.00 18.43 31 ASP B CA 1
ATOM 1535 C C . ASP B 1 31 ? -21.445 19.017 -5.725 1.00 18.15 31 ASP B C 1
ATOM 1536 O O . ASP B 1 31 ? -20.923 20.118 -5.964 1.00 17.74 31 ASP B O 1
ATOM 1541 N N . LEU B 1 32 ? -21.511 18.033 -6.615 1.00 14.99 32 LEU B N 1
ATOM 1542 C CA . LEU B 1 32 ? -20.973 18.180 -7.993 1.00 18.29 32 LEU B CA 1
ATOM 1543 C C . LEU B 1 32 ? -21.879 18.894 -8.991 1.00 23.36 32 LEU B C 1
ATOM 1544 O O . LEU B 1 32 ? -21.497 19.085 -10.151 1.00 20.25 32 LEU B O 1
ATOM 1549 N N . GLU B 1 33 ? -23.104 19.189 -8.588 1.00 19.81 33 GLU B N 1
ATOM 1550 C CA . GLU B 1 33 ? -24.013 19.907 -9.499 1.00 14.22 33 GLU B CA 1
ATOM 1551 C C . GLU B 1 33 ? -23.425 21.296 -9.663 1.00 20.40 33 GLU B C 1
ATOM 1552 O O . GLU B 1 33 ? -22.921 21.872 -8.692 1.00 18.12 33 GLU B O 1
ATOM 1558 N N . PRO B 1 34 ? -23.452 21.837 -10.895 1.00 17.47 34 PRO B N 1
ATOM 1559 C CA . PRO B 1 34 ? -22.875 23.174 -11.079 1.00 19.68 34 PRO B CA 1
ATOM 1560 C C . PRO B 1 34 ? -23.460 24.260 -10.165 1.00 28.28 34 PRO B C 1
ATOM 1561 O O . PRO B 1 34 ? -24.598 24.156 -9.682 1.00 17.14 34 PRO B O 1
ATOM 1565 N N . SER B 1 35 ? -22.640 25.258 -9.855 1.00 16.58 35 SER B N 1
ATOM 1566 C CA . SER B 1 35 ? -23.077 26.361 -9.000 1.00 21.19 35 SER B CA 1
ATOM 1567 C C . SER B 1 35 ? -24.290 26.975 -9.689 1.00 15.04 35 SER B C 1
ATOM 1568 O O . SER B 1 35 ? -24.237 27.177 -10.891 1.00 18.64 35 SER B O 1
ATOM 1571 N N . PRO B 1 36 ? -25.425 27.100 -8.963 1.00 20.75 36 PRO B N 1
ATOM 1572 C CA . PRO B 1 36 ? -26.658 27.683 -9.486 1.00 27.38 36 PRO B CA 1
ATOM 1573 C C . PRO B 1 36 ? -26.402 29.078 -10.049 1.00 30.69 36 PRO B C 1
ATOM 1574 O O . PRO B 1 36 ? -26.975 29.434 -11.060 1.00 18.65 36 PRO B O 1
ATOM 1578 N N . ASN B 1 37 ? -25.568 29.872 -9.373 1.00 14.00 37 ASN B N 1
ATOM 1579 C CA . ASN B 1 37 ? -25.230 31.210 -9.828 1.00 18.76 37 ASN B CA 1
ATOM 1580 C C . ASN B 1 37 ? -23.848 31.098 -10.454 1.00 30.14 37 ASN B C 1
ATOM 1581 O O . ASN B 1 37 ? -22.934 30.554 -9.824 1.00 23.35 37 ASN B O 1
ATOM 1586 N N . LEU B 1 38 ? -23.711 31.500 -11.717 1.00 15.87 38 LEU B N 1
ATOM 1587 C CA . LEU B 1 38 ? -22.416 31.433 -12.404 1.00 23.97 38 LEU B CA 1
ATOM 1588 C C . LEU B 1 38 ? -21.590 32.720 -12.203 1.00 15.53 38 LEU B C 1
ATOM 1589 O O . LEU B 1 38 ? -20.372 32.678 -12.101 1.00 24.43 38 LEU B O 1
ATOM 1594 N N . GLY B 1 39 ? -22.251 33.870 -12.176 1.00 21.91 39 GLY B N 1
ATOM 1595 C CA . GLY B 1 39 ? -21.520 35.135 -11.977 1.00 19.30 39 GLY B CA 1
ATOM 1596 C C . GLY B 1 39 ? -20.850 35.657 -13.223 1.00 21.68 39 GLY B C 1
ATOM 1597 O O . GLY B 1 39 ? -20.897 35.010 -14.272 1.00 19.06 39 GLY B O 1
ATOM 1598 N N . PRO B 1 40 ? -20.239 36.835 -13.098 1.00 24.73 40 PRO B N 1
ATOM 1599 C CA . PRO B 1 40 ? -19.667 37.584 -14.224 1.00 33.75 40 PRO B CA 1
ATOM 1600 C C . PRO B 1 40 ? -18.480 36.896 -14.875 1.00 35.83 40 PRO B C 1
ATOM 1601 O O . PRO B 1 40 ? -18.081 37.243 -15.984 1.00 23.02 40 PRO B O 1
ATOM 1605 N N . THR B 1 41 ? -17.881 35.926 -14.189 1.00 36.54 41 THR B N 1
ATOM 1606 C CA . THR B 1 41 ? -16.740 35.220 -14.768 1.00 27.22 41 THR B CA 1
ATOM 1607 C C . THR B 1 41 ? -17.161 34.275 -15.886 1.00 19.96 41 THR B C 1
ATOM 1608 O O . THR B 1 41 ? -16.427 34.090 -16.851 1.00 22.30 41 THR B O 1
ATOM 1612 N N . GLY B 1 42 ? -18.336 33.670 -15.755 1.00 14.99 42 GLY B N 1
ATOM 1613 C CA . GLY B 1 42 ? -18.790 32.757 -16.786 1.00 16.29 42 GLY B CA 1
ATOM 1614 C C . GLY B 1 42 ? -18.085 31.418 -16.708 1.00 22.76 42 GLY B C 1
ATOM 1615 O O . GLY B 1 42 ? -18.248 30.570 -17.578 1.00 21.21 42 GLY B O 1
ATOM 1616 N N . ILE B 1 43 ? -17.299 31.233 -15.652 1.00 18.20 43 ILE B N 1
ATOM 1617 C CA . ILE B 1 43 ? -16.550 29.993 -15.443 1.00 13.06 43 ILE B CA 1
ATOM 1618 C C . ILE B 1 43 ? -16.800 29.458 -14.015 1.00 19.16 43 ILE B C 1
ATOM 1619 O O . ILE B 1 43 ? -16.411 30.108 -13.042 1.00 19.68 43 ILE B O 1
ATOM 1624 N N . ASP B 1 44 ? -17.423 28.278 -13.902 1.00 13.57 44 ASP B N 1
ATOM 1625 C CA . ASP B 1 44 ? -17.728 27.658 -12.610 1.00 14.94 44 ASP B CA 1
ATOM 1626 C C . ASP B 1 44 ? -16.413 27.056 -12.157 1.00 16.04 44 ASP B C 1
ATOM 1627 O O . ASP B 1 44 ? -16.002 25.976 -12.595 1.00 14.51 44 ASP B O 1
ATOM 1632 N N . ASN B 1 45 ? -15.793 27.764 -11.212 1.00 15.91 45 ASN B N 1
ATOM 1633 C CA . ASN B 1 45 ? -14.452 27.476 -10.721 1.00 8.90 45 ASN B CA 1
ATOM 1634 C C . ASN B 1 45 ? -14.296 27.630 -9.196 1.00 14.47 45 ASN B C 1
ATOM 1635 O O . ASN B 1 45 ? -14.476 28.711 -8.653 1.00 12.80 45 ASN B O 1
ATOM 1640 N N . THR B 1 46 ? -13.955 26.530 -8.530 1.00 11.38 46 THR B N 1
ATOM 1641 C CA . THR B 1 46 ? -13.638 26.503 -7.108 1.00 16.31 46 THR B CA 1
ATOM 1642 C C . THR B 1 46 ? -12.267 25.851 -7.117 1.00 17.22 46 THR B C 1
ATOM 1643 O O . THR B 1 46 ? -12.035 24.881 -7.836 1.00 12.38 46 THR B O 1
ATOM 1647 N N . ASN B 1 47 ? -11.336 26.366 -6.323 1.00 14.04 47 ASN B N 1
ATOM 1648 C CA . ASN B 1 47 ? -9.987 25.813 -6.346 1.00 6.51 47 ASN B CA 1
ATOM 1649 C C . ASN B 1 47 ? -9.221 25.857 -5.029 1.00 4.53 47 ASN B C 1
ATOM 1650 O O . ASN B 1 47 ? -9.495 26.683 -4.164 1.00 12.21 47 ASN B O 1
ATOM 1655 N N . VAL B 1 48 ? -8.250 24.958 -4.897 1.00 9.85 48 VAL B N 1
ATOM 1656 C CA . VAL B 1 48 ? -7.327 24.967 -3.735 1.00 13.51 48 VAL B CA 1
ATOM 1657 C C . VAL B 1 48 ? -5.967 25.185 -4.368 1.00 14.87 48 VAL B C 1
ATOM 1658 O O . VAL B 1 48 ? -5.767 24.826 -5.524 1.00 14.58 48 VAL B O 1
ATOM 1662 N N . ASN B 1 49 ? -5.046 25.797 -3.640 1.00 12.81 49 ASN B N 1
ATOM 1663 C CA . ASN B 1 49 ? -3.744 26.092 -4.210 1.00 10.31 49 ASN B CA 1
ATOM 1664 C C . ASN B 1 49 ? -2.625 25.903 -3.210 1.00 12.75 49 ASN B C 1
ATOM 1665 O O . ASN B 1 49 ? -2.811 26.103 -2.012 1.00 12.79 49 ASN B O 1
ATOM 1670 N N . LEU B 1 50 ? -1.459 25.518 -3.713 1.00 16.11 50 LEU B N 1
ATOM 1671 C CA . LEU B 1 50 ? -0.271 25.444 -2.879 1.00 15.65 50 LEU B CA 1
ATOM 1672 C C . LEU B 1 50 ? 0.579 26.617 -3.316 1.00 11.41 50 LEU B C 1
ATOM 1673 O O . LEU B 1 50 ? 0.856 26.778 -4.496 1.00 11.44 50 LEU B O 1
ATOM 1678 N N . ILE B 1 51 ? 0.986 27.439 -2.361 1.00 16.79 51 ILE B N 1
ATOM 1679 C CA . ILE B 1 51 ? 1.654 28.695 -2.661 1.00 15.72 51 ILE B CA 1
ATOM 1680 C C . ILE B 1 51 ? 3.025 28.775 -1.988 1.00 17.13 51 ILE B C 1
ATOM 1681 O O . ILE B 1 51 ? 3.190 28.311 -0.864 1.00 15.93 51 ILE B O 1
ATOM 1686 N N . ASN B 1 52 ? 4.006 29.354 -2.677 1.00 16.50 52 ASN B N 1
ATOM 1687 C CA . ASN B 1 52 ? 5.325 29.518 -2.086 1.00 11.67 52 ASN B CA 1
ATOM 1688 C C . ASN B 1 52 ? 5.429 30.877 -1.388 1.00 17.21 52 ASN B C 1
ATOM 1689 O O . ASN B 1 52 ? 4.496 31.669 -1.386 1.00 12.86 52 ASN B O 1
ATOM 1694 N N . ALA B 1 53 ? 6.596 31.160 -0.829 1.00 16.36 53 ALA B N 1
ATOM 1695 C CA . ALA B 1 53 ? 6.810 32.411 -0.118 1.00 16.49 53 ALA B CA 1
ATOM 1696 C C . ALA B 1 53 ? 6.604 33.686 -0.959 1.00 30.06 53 ALA B C 1
ATOM 1697 O O . ALA B 1 53 ? 6.173 34.717 -0.441 1.00 24.21 53 ALA B O 1
ATOM 1699 N N . LYS B 1 54 ? 6.937 33.617 -2.242 1.00 27.49 54 LYS B N 1
ATOM 1700 C CA . LYS B 1 54 ? 6.801 34.768 -3.130 1.00 24.02 54 LYS B CA 1
ATOM 1701 C C . LYS B 1 54 ? 5.368 34.977 -3.593 1.00 35.88 54 LYS B C 1
ATOM 1702 O O . LYS B 1 54 ? 5.062 35.976 -4.243 1.00 30.40 54 LYS B O 1
ATOM 1708 N N . GLY B 1 55 ? 4.486 34.056 -3.208 1.00 22.33 55 GLY B N 1
ATOM 1709 C CA . GLY B 1 55 ? 3.081 34.124 -3.578 1.00 28.53 55 GLY B CA 1
ATOM 1710 C C . GLY B 1 55 ? 2.782 33.404 -4.885 1.00 29.10 55 GLY B C 1
ATOM 1711 O O . GLY B 1 55 ? 1.702 33.579 -5.457 1.00 19.64 55 GLY B O 1
ATOM 1712 N N . ASP B 1 56 ? 3.757 32.663 -5.398 1.00 18.88 56 ASP B N 1
ATOM 1713 C CA . ASP B 1 56 ? 3.564 31.915 -6.645 1.00 26.83 56 ASP B CA 1
ATOM 1714 C C . ASP B 1 56 ? 2.680 30.716 -6.369 1.00 22.24 56 ASP B C 1
ATOM 1715 O O . ASP B 1 56 ? 2.843 30.065 -5.346 1.00 13.46 56 ASP B O 1
ATOM 1720 N N . VAL B 1 57 ? 1.757 30.411 -7.273 1.00 14.47 57 VAL B N 1
ATOM 1721 C CA . VAL B 1 57 ? 0.910 29.233 -7.066 1.00 16.34 57 VAL B CA 1
ATOM 1722 C C . VAL B 1 57 ? 1.676 28.075 -7.705 1.00 20.35 57 VAL B C 1
ATOM 1723 O O . VAL B 1 57 ? 1.748 27.947 -8.949 1.00 14.96 57 VAL B O 1
ATOM 1727 N N . LEU B 1 58 ? 2.314 27.285 -6.848 1.00 11.24 58 LEU B N 1
ATOM 1728 C CA . LEU B 1 58 ? 3.093 26.136 -7.251 1.00 8.54 58 LEU B CA 1
ATOM 1729 C C . LEU B 1 58 ? 2.167 25.126 -7.938 1.00 10.05 58 LEU B C 1
ATOM 1730 O O . LEU B 1 58 ? 2.532 24.492 -8.934 1.00 11.31 58 LEU B O 1
ATOM 1735 N N . LEU B 1 59 ? 1.006 24.958 -7.348 1.00 12.75 59 LEU B N 1
ATOM 1736 C CA . LEU B 1 59 ? 0.019 24.030 -7.889 1.00 10.68 59 LEU B CA 1
ATOM 1737 C C . LEU B 1 59 ? -1.375 24.570 -7.636 1.00 15.73 59 LEU B C 1
ATOM 1738 O O . LEU B 1 59 ? -1.753 24.895 -6.507 1.00 15.80 59 LEU B O 1
ATOM 1743 N N . HIS B 1 60 ? -2.158 24.606 -8.696 1.00 10.74 60 HIS B N 1
ATOM 1744 C CA . HIS B 1 60 ? -3.514 25.074 -8.644 1.00 9.96 60 HIS B CA 1
ATOM 1745 C C . HIS B 1 60 ? -4.365 23.881 -9.000 1.00 12.16 60 HIS B C 1
ATOM 1746 O O . HIS B 1 60 ? -4.076 23.228 -9.960 1.00 10.97 60 HIS B O 1
ATOM 1753 N N . ILE B 1 61 ? -5.350 23.571 -8.167 1.00 13.41 61 ILE B N 1
ATOM 1754 C CA . ILE B 1 61 ? -6.240 22.440 -8.432 1.00 15.90 61 ILE B CA 1
ATOM 1755 C C . ILE B 1 61 ? -7.626 23.013 -8.517 1.00 16.43 61 ILE B C 1
ATOM 1756 O O . ILE B 1 61 ? -8.199 23.413 -7.499 1.00 12.78 61 ILE B O 1
ATOM 1761 N N . GLY B 1 62 ? -8.192 22.998 -9.715 1.00 15.68 62 GLY B N 1
ATOM 1762 C CA . GLY B 1 62 ? -9.516 23.542 -9.910 1.00 13.78 62 GLY B CA 1
ATOM 1763 C C . GLY B 1 62 ? -10.528 22.509 -10.325 1.00 14.99 62 GLY B C 1
ATOM 1764 O O . GLY B 1 62 ? -10.197 21.601 -11.065 1.00 13.74 62 GLY B O 1
ATOM 1765 N N . ILE B 1 63 ? -11.736 22.636 -9.769 1.00 15.42 63 ILE B N 1
ATOM 1766 C CA . ILE B 1 63 ? -12.863 21.755 -10.044 1.00 13.72 63 ILE B CA 1
ATOM 1767 C C . ILE B 1 63 ? -13.765 22.558 -10.990 1.00 16.05 63 ILE B C 1
ATOM 1768 O O . ILE B 1 63 ? -14.140 23.696 -10.692 1.00 17.71 63 ILE B O 1
ATOM 1773 N N . ARG B 1 64 ? -14.103 21.981 -12.137 1.00 13.97 64 ARG B N 1
ATOM 1774 C CA . ARG B 1 64 ? -14.952 22.664 -13.111 1.00 9.87 64 ARG B CA 1
ATOM 1775 C C . ARG B 1 64 ? -16.165 21.776 -13.398 1.00 11.76 64 ARG B C 1
ATOM 1776 O O . ARG B 1 64 ? -16.125 20.959 -14.314 1.00 16.09 64 ARG B O 1
ATOM 1784 N N . ARG B 1 65 ? -17.210 21.928 -12.591 1.00 11.21 65 ARG B N 1
ATOM 1785 C CA . ARG B 1 65 ? -18.432 21.152 -12.735 1.00 19.03 65 ARG B CA 1
ATOM 1786 C C . ARG B 1 65 ? -19.211 21.302 -14.056 1.00 18.34 65 ARG B C 1
ATOM 1787 O O . ARG B 1 65 ? -20.081 20.473 -14.359 1.00 21.57 65 ARG B O 1
ATOM 1795 N N . ARG B 1 66 ? -18.965 22.372 -14.803 1.00 15.31 66 ARG B N 1
ATOM 1796 C CA . ARG B 1 66 ? -19.685 22.545 -16.086 1.00 17.74 66 ARG B CA 1
ATOM 1797 C C . ARG B 1 66 ? -18.780 22.152 -17.249 1.00 24.56 66 ARG B C 1
ATOM 1798 O O . ARG B 1 66 ? -19.179 22.216 -18.416 1.00 24.08 66 ARG B O 1
ATOM 1806 N N . GLU B 1 67 ? -17.550 21.763 -16.930 1.00 17.94 67 GLU B N 1
ATOM 1807 C CA . GLU B 1 67 ? -16.571 21.394 -17.949 1.00 18.80 67 GLU B CA 1
ATOM 1808 C C . GLU B 1 67 ? -16.124 19.946 -17.777 1.00 14.38 67 GLU B C 1
ATOM 1809 O O . GLU B 1 67 ? -15.293 19.448 -18.533 1.00 14.94 67 GLU B O 1
ATOM 1815 N N . ASN B 1 68 ? -16.686 19.281 -16.774 1.00 14.44 68 ASN B N 1
ATOM 1816 C CA . ASN B 1 68 ? -16.339 17.883 -16.468 1.00 11.65 68 ASN B CA 1
ATOM 1817 C C . ASN B 1 68 ? -14.829 17.765 -16.353 1.00 13.96 68 ASN B C 1
ATOM 1818 O O . ASN B 1 68 ? -14.196 16.908 -16.985 1.00 11.18 68 ASN B O 1
ATOM 1823 N N . ALA B 1 69 ? -14.226 18.581 -15.500 1.00 13.53 69 ALA B N 1
ATOM 1824 C CA . ALA B 1 69 ? -12.821 18.435 -15.436 1.00 9.59 69 ALA B CA 1
ATOM 1825 C C . ALA B 1 69 ? -12.179 19.111 -14.248 1.00 9.71 69 ALA B C 1
ATOM 1826 O O . ALA B 1 69 ? -12.814 19.906 -13.592 1.00 12.23 69 ALA B O 1
ATOM 1828 N N . PHE B 1 70 ? -10.979 18.631 -13.926 1.00 12.84 70 PHE B N 1
ATOM 1829 C CA . PHE B 1 70 ? -10.075 19.220 -12.950 1.00 11.43 70 PHE B CA 1
ATOM 1830 C C . PHE B 1 70 ? -9.088 19.979 -13.820 1.00 14.10 70 PHE B C 1
ATOM 1831 O O . PHE B 1 70 ? -8.756 19.532 -14.913 1.00 14.71 70 PHE B O 1
ATOM 1839 N N . VAL B 1 71 ? -8.611 21.115 -13.339 1.00 14.33 71 VAL B N 1
ATOM 1840 C CA . VAL B 1 71 ? -7.664 21.890 -14.105 1.00 9.72 71 VAL B CA 1
ATOM 1841 C C . VAL B 1 71 ? -6.457 22.053 -13.173 1.00 10.11 71 VAL B C 1
ATOM 1842 O O . VAL B 1 71 ? -6.625 22.430 -12.017 1.00 14.05 71 VAL B O 1
ATOM 1846 N N . PHE B 1 72 ? -5.275 21.724 -13.667 1.00 11.59 72 PHE B N 1
ATOM 1847 C CA . PHE B 1 72 ? -4.071 21.854 -12.852 1.00 13.84 72 PHE B CA 1
ATOM 1848 C C . PHE B 1 72 ? -3.189 22.881 -13.520 1.00 15.42 72 PHE B C 1
ATOM 1849 O O . PHE B 1 72 ? -3.083 22.918 -14.760 1.00 12.34 72 PHE B O 1
ATOM 1857 N N . ASN B 1 73 ? -2.508 23.701 -12.728 1.00 15.36 73 ASN B N 1
ATOM 1858 C CA . ASN B 1 73 ? -1.691 24.669 -13.386 1.00 7.85 73 ASN B CA 1
ATOM 1859 C C . ASN B 1 73 ? -0.823 25.310 -12.317 1.00 15.29 73 ASN B C 1
ATOM 1860 O O . ASN B 1 73 ? -0.898 24.934 -11.142 1.00 10.50 73 ASN B O 1
ATOM 1865 N N . SER B 1 74 ? 0.066 26.188 -12.738 1.00 14.51 74 SER B N 1
ATOM 1866 C CA . SER B 1 74 ? 0.937 26.879 -11.786 1.00 10.41 74 SER B CA 1
ATOM 1867 C C . SER B 1 74 ? 0.843 28.348 -12.269 1.00 19.15 74 SER B C 1
ATOM 1868 O O . SER B 1 74 ? 0.794 28.621 -13.479 1.00 18.22 74 SER B O 1
ATOM 1871 N N . ILE B 1 75 ? 0.795 29.289 -11.338 1.00 20.05 75 ILE B N 1
ATOM 1872 C CA . ILE B 1 75 ? 0.688 30.691 -11.734 1.00 9.87 75 ILE B CA 1
ATOM 1873 C C . ILE B 1 75 ? 1.684 31.568 -10.983 1.00 13.47 75 ILE B C 1
ATOM 1874 O O . ILE B 1 75 ? 1.546 31.755 -9.777 1.00 14.70 75 ILE B O 1
ATOM 1879 N N . PRO B 1 76 ? 2.667 32.118 -11.696 1.00 21.72 76 PRO B N 1
ATOM 1880 C CA . PRO B 1 76 ? 3.626 32.977 -10.999 1.00 23.13 76 PRO B CA 1
ATOM 1881 C C . PRO B 1 76 ? 2.915 34.200 -10.440 1.00 27.33 76 PRO B C 1
ATOM 1882 O O . PRO B 1 76 ? 1.991 34.718 -11.065 1.00 25.55 76 PRO B O 1
ATOM 1886 N N . TYR B 1 77 ? 3.353 34.673 -9.277 1.00 25.77 77 TYR B N 1
ATOM 1887 C CA . TYR B 1 77 ? 2.735 35.837 -8.649 1.00 26.34 77 TYR B CA 1
ATOM 1888 C C . TYR B 1 77 ? 2.572 37.000 -9.619 1.00 26.22 77 TYR B C 1
ATOM 1889 O O . TYR B 1 77 ? 3.497 37.344 -10.358 1.00 27.21 77 TYR B O 1
ATOM 1898 N N . GLY B 1 78 ? 1.357 37.529 -9.696 1.00 30.47 78 GLY B N 1
ATOM 1899 C CA . GLY B 1 78 ? 1.076 38.645 -10.588 1.00 37.75 78 GLY B CA 1
ATOM 1900 C C . GLY B 1 78 ? 1.351 38.393 -12.063 1.00 53.30 78 GLY B C 1
ATOM 1901 O O . GLY B 1 78 ? 1.544 39.346 -12.828 1.00 26.94 78 GLY B O 1
ATOM 1902 N N . GLU B 1 79 ? 1.442 37.120 -12.457 1.00 25.31 79 GLU B N 1
ATOM 1903 C CA . GLU B 1 79 ? 1.688 36.773 -13.857 1.00 22.59 79 GLU B CA 1
ATOM 1904 C C . GLU B 1 79 ? 0.519 35.973 -14.373 1.00 16.01 79 GLU B C 1
ATOM 1905 O O . GLU B 1 79 ? -0.357 35.620 -13.608 1.00 16.88 79 GLU B O 1
ATOM 1911 N N . SER B 1 80 ? 0.417 35.813 -15.687 1.00 21.40 80 SER B N 1
ATOM 1912 C CA . SER B 1 80 ? -0.694 35.041 -16.222 1.00 21.92 80 SER B CA 1
ATOM 1913 C C . SER B 1 80 ? -0.396 33.552 -16.033 1.00 21.50 80 SER B C 1
ATOM 1914 O O . SER B 1 80 ? 0.742 33.166 -15.789 1.00 18.61 80 SER B O 1
ATOM 1917 N N . ARG B 1 81 ? -1.415 32.710 -16.121 1.00 20.06 81 ARG B N 1
ATOM 1918 C CA . ARG B 1 81 ? -1.214 31.284 -15.943 1.00 14.04 81 ARG B CA 1
ATOM 1919 C C . ARG B 1 81 ? -0.401 30.626 -17.056 1.00 23.31 81 ARG B C 1
ATOM 1920 O O . ARG B 1 81 ? -0.220 31.190 -18.141 1.00 23.51 81 ARG B O 1
ATOM 1928 N N . GLY B 1 82 ? 0.034 29.390 -16.803 1.00 18.56 82 GLY B N 1
ATOM 1929 C CA . GLY B 1 82 ? 0.781 28.623 -17.783 1.00 23.10 82 GLY B CA 1
ATOM 1930 C C . GLY B 1 82 ? -0.292 27.769 -18.463 1.00 21.84 82 GLY B C 1
ATOM 1931 O O . GLY B 1 82 ? -1.475 28.001 -18.243 1.00 19.06 82 GLY B O 1
ATOM 1932 N N . PRO B 1 83 ? 0.109 26.770 -19.267 1.00 18.90 83 PRO B N 1
ATOM 1933 C CA . PRO B 1 83 ? -0.855 25.898 -19.956 1.00 14.59 83 PRO B CA 1
ATOM 1934 C C . PRO B 1 83 ? -1.553 25.021 -18.930 1.00 18.72 83 PRO B C 1
ATOM 1935 O O . PRO B 1 83 ? -0.931 24.650 -17.924 1.00 18.47 83 PRO B O 1
ATOM 1939 N N . GLU B 1 84 ? -2.813 24.680 -19.186 1.00 15.36 84 GLU B N 1
ATOM 1940 C CA . GLU B 1 84 ? -3.571 23.838 -18.246 1.00 18.97 84 GLU B CA 1
ATOM 1941 C C . GLU B 1 84 ? -3.433 22.353 -18.489 1.00 24.36 84 GLU B C 1
ATOM 1942 O O . GLU B 1 84 ? -3.237 21.924 -19.612 1.00 15.49 84 GLU B O 1
ATOM 1948 N N . GLU B 1 85 ? -3.454 21.574 -17.416 1.00 15.69 85 GLU B N 1
ATOM 1949 C CA . GLU B 1 85 ? -3.398 20.129 -17.548 1.00 16.39 85 GLU B CA 1
ATOM 1950 C C . GLU B 1 85 ? -4.751 19.716 -16.974 1.00 23.42 85 GLU B C 1
ATOM 1951 O O . GLU B 1 85 ? -5.102 20.112 -15.886 1.00 15.88 85 GLU B O 1
ATOM 1957 N N . ARG B 1 86 ? -5.523 18.954 -17.732 1.00 15.46 86 ARG B N 1
ATOM 1958 C CA . ARG B 1 86 ? -6.832 18.537 -17.286 1.00 12.82 86 ARG B CA 1
ATOM 1959 C C . ARG B 1 86 ? -7.092 17.032 -17.329 1.00 14.37 86 ARG B C 1
ATOM 1960 O O . ARG B 1 86 ? -6.450 16.311 -18.082 1.00 15.55 86 ARG B O 1
ATOM 1968 N N . ILE B 1 87 ? -7.967 16.567 -16.436 1.00 13.95 87 ILE B N 1
ATOM 1969 C CA . ILE B 1 87 ? -8.377 15.153 -16.399 1.00 19.19 87 ILE B CA 1
ATOM 1970 C C . ILE B 1 87 ? -9.892 15.243 -16.166 1.00 16.91 87 ILE B C 1
ATOM 1971 O O . ILE B 1 87 ? -10.383 16.288 -15.753 1.00 12.91 87 ILE B O 1
ATOM 1976 N N . PRO B 1 88 ? -10.652 14.213 -16.538 1.00 17.34 88 PRO B N 1
ATOM 1977 C CA . PRO B 1 88 ? -12.082 14.339 -16.283 1.00 18.11 88 PRO B CA 1
ATOM 1978 C C . PRO B 1 88 ? -12.420 14.380 -14.796 1.00 13.01 88 PRO B C 1
ATOM 1979 O O . PRO B 1 88 ? -11.629 13.936 -13.974 1.00 16.53 88 PRO B O 1
ATOM 1983 N N . LEU B 1 89 ? -13.547 15.007 -14.475 1.00 12.99 89 LEU B N 1
ATOM 1984 C CA . LEU B 1 89 ? -14.051 15.120 -13.092 1.00 13.38 89 LEU B CA 1
ATOM 1985 C C . LEU B 1 89 ? -14.866 13.888 -12.713 1.00 17.00 89 LEU B C 1
ATOM 1986 O O . LEU B 1 89 ? -14.740 13.362 -11.612 1.00 14.56 89 LEU B O 1
ATOM 1991 N N . GLU B 1 90 ? -15.753 13.471 -13.618 1.00 17.62 90 GLU B N 1
ATOM 1992 C CA . GLU B 1 90 ? -16.594 12.296 -13.396 1.00 28.02 90 GLU B CA 1
ATOM 1993 C C . GLU B 1 90 ? -15.773 11.094 -12.954 1.00 20.74 90 GLU B C 1
ATOM 1994 O O . GLU B 1 90 ? -14.662 10.897 -13.432 1.00 26.29 90 GLU B O 1
ATOM 2000 N N . GLY B 1 91 ? -16.309 10.303 -12.029 1.00 18.13 91 GLY B N 1
ATOM 2001 C CA . GLY B 1 91 ? -15.614 9.095 -11.576 1.00 21.92 91 GLY B CA 1
ATOM 2002 C C . GLY B 1 91 ? -14.490 9.200 -10.580 1.00 32.36 91 GLY B C 1
ATOM 2003 O O . GLY B 1 91 ? -13.757 8.226 -10.346 1.00 23.22 91 GLY B O 1
ATOM 2004 N N . THR B 1 92 ? -14.293 10.401 -10.055 1.00 20.68 92 THR B N 1
ATOM 2005 C CA . THR B 1 92 ? -13.241 10.621 -9.068 1.00 29.44 92 THR B CA 1
ATOM 2006 C C . THR B 1 92 ? -13.867 10.686 -7.669 1.00 22.98 92 THR B C 1
ATOM 2007 O O . THR B 1 92 ? -13.469 9.940 -6.765 1.00 25.10 92 THR B O 1
ATOM 2011 N N . PHE B 1 93 ? -14.844 11.573 -7.503 1.00 21.08 93 PHE B N 1
ATOM 2012 C CA . PHE B 1 93 ? -15.587 11.683 -6.252 1.00 19.10 93 PHE B CA 1
ATOM 2013 C C . PHE B 1 93 ? -16.799 10.759 -6.308 1.00 36.28 93 PHE B C 1
ATOM 2014 O O . PHE B 1 93 ? -17.075 10.152 -7.342 1.00 27.10 93 PHE B O 1
ATOM 2022 N N . GLY B 1 94 ? -17.527 10.663 -5.200 1.00 25.35 94 GLY B N 1
ATOM 2023 C CA . GLY B 1 94 ? -18.752 9.886 -5.165 1.00 32.17 94 GLY B CA 1
ATOM 2024 C C . GLY B 1 94 ? -18.752 8.714 -4.202 1.00 48.16 94 GLY B C 1
ATOM 2025 O O . GLY B 1 94 ? -19.814 8.242 -3.797 1.00 37.30 94 GLY B O 1
ATOM 2026 N N . ASP B 1 95 ? -17.567 8.239 -3.835 1.00 31.86 95 ASP B N 1
ATOM 2027 C CA . ASP B 1 95 ? -17.460 7.090 -2.943 1.00 37.44 95 ASP B CA 1
ATOM 2028 C C . ASP B 1 95 ? -17.715 7.424 -1.476 1.00 37.41 95 ASP B C 1
ATOM 2029 O O . ASP B 1 95 ? -18.117 6.559 -0.700 1.00 31.61 95 ASP B O 1
ATOM 2034 N N . ARG B 1 96 ? -17.484 8.678 -1.098 1.00 30.13 96 ARG B N 1
ATOM 2035 C CA . ARG B 1 96 ? -17.734 9.109 0.273 1.00 28.89 96 ARG B CA 1
ATOM 2036 C C . ARG B 1 96 ? -18.351 10.513 0.311 1.00 30.98 96 ARG B C 1
ATOM 2037 O O . ARG B 1 96 ? -18.210 11.290 -0.628 1.00 19.22 96 ARG B O 1
ATOM 2045 N N . ARG B 1 97 ? -19.039 10.818 1.406 1.00 30.60 97 ARG B N 1
ATOM 2046 C CA . ARG B 1 97 ? -19.773 12.070 1.577 1.00 30.77 97 ARG B CA 1
ATOM 2047 C C . ARG B 1 97 ? -18.837 13.215 2.020 1.00 20.85 97 ARG B C 1
ATOM 2048 O O . ARG B 1 97 ? -19.202 14.386 1.975 1.00 21.93 97 ARG B O 1
ATOM 2056 N N . ASP B 1 98 ? -17.657 12.839 2.496 1.00 20.35 98 ASP B N 1
ATOM 2057 C CA . ASP B 1 98 ? -16.674 13.797 2.980 1.00 22.23 98 ASP B CA 1
ATOM 2058 C C . ASP B 1 98 ? -15.442 13.692 2.101 1.00 21.00 98 ASP B C 1
ATOM 2059 O O . ASP B 1 98 ? -14.471 13.027 2.457 1.00 23.19 98 ASP B O 1
ATOM 2064 N N . PRO B 1 99 ? -15.489 14.338 0.943 1.00 14.75 99 PRO B N 1
ATOM 2065 C CA . PRO B 1 99 ? -14.410 14.204 -0.017 1.00 17.12 99 PRO B CA 1
ATOM 2066 C C . PRO B 1 99 ? -13.100 14.829 0.418 1.00 10.96 99 PRO B C 1
ATOM 2067 O O . PRO B 1 99 ? -13.100 15.723 1.237 1.00 11.70 99 PRO B O 1
ATOM 2071 N N . SER B 1 100 ? -12.007 14.377 -0.168 1.00 14.10 100 SER B N 1
ATOM 2072 C CA . SER B 1 100 ? -10.704 14.924 0.184 1.00 13.04 100 SER B CA 1
ATOM 2073 C C . SER B 1 100 ? -9.847 14.951 -1.070 1.00 22.41 100 SER B C 1
ATOM 2074 O O . SER B 1 100 ? -10.073 14.202 -1.998 1.00 12.53 100 SER B O 1
ATOM 2077 N N . ILE B 1 101 ? -8.904 15.872 -1.099 1.00 12.03 101 ILE B N 1
ATOM 2078 C CA . ILE B 1 101 ? -7.976 16.046 -2.195 1.00 8.12 101 ILE B CA 1
ATOM 2079 C C . ILE B 1 101 ? -6.637 15.990 -1.476 1.00 15.38 101 ILE B C 1
ATOM 2080 O O . ILE B 1 101 ? -6.379 16.832 -0.625 1.00 19.26 101 ILE B O 1
ATOM 2085 N N . THR B 1 102 ? -5.838 14.965 -1.746 1.00 16.88 102 THR B N 1
ATOM 2086 C CA . THR B 1 102 ? -4.520 14.861 -1.089 1.00 12.41 102 THR B CA 1
ATOM 2087 C C . THR B 1 102 ? -3.404 15.122 -2.075 1.00 18.68 102 THR B C 1
ATOM 2088 O O . THR B 1 102 ? -3.500 14.731 -3.225 1.00 14.04 102 THR B O 1
ATOM 2092 N N . ILE B 1 103 ? -2.345 15.799 -1.638 1.00 10.68 103 ILE B N 1
ATOM 2093 C CA . ILE B 1 103 ? -1.240 16.042 -2.530 1.00 8.80 103 ILE B CA 1
ATOM 2094 C C . ILE B 1 103 ? -0.015 15.491 -1.802 1.00 15.59 103 ILE B C 1
ATOM 2095 O O . ILE B 1 103 ? 0.216 15.841 -0.650 1.00 13.85 103 ILE B O 1
ATOM 2100 N N . PHE B 1 104 ? 0.697 14.588 -2.463 1.00 13.12 104 PHE B N 1
ATOM 2101 C CA . PHE B 1 104 ? 1.899 13.961 -1.941 1.00 14.74 104 PHE B CA 1
ATOM 2102 C C . PHE B 1 104 ? 3.058 14.531 -2.751 1.00 20.29 104 PHE B C 1
ATOM 2103 O O . PHE B 1 104 ? 3.142 14.355 -3.963 1.00 14.01 104 PHE B O 1
ATOM 2111 N N . ASP B 1 105 ? 3.954 15.229 -2.064 1.00 12.08 105 ASP B N 1
ATOM 2112 C CA . ASP B 1 105 ? 5.087 15.870 -2.719 1.00 14.04 105 ASP B CA 1
ATOM 2113 C C . ASP B 1 105 ? 6.141 14.869 -3.178 1.00 15.00 105 ASP B C 1
ATOM 2114 O O . ASP B 1 105 ? 6.428 13.892 -2.489 1.00 17.85 105 ASP B O 1
ATOM 2119 N N . HIS B 1 106 ? 6.724 15.131 -4.343 1.00 15.37 106 HIS B N 1
ATOM 2120 C CA . HIS B 1 106 ? 7.814 14.322 -4.845 1.00 13.54 106 HIS B CA 1
ATOM 2121 C C . HIS B 1 106 ? 8.785 15.383 -5.414 1.00 9.59 106 HIS B C 1
ATOM 2122 O O . HIS B 1 106 ? 8.393 16.528 -5.615 1.00 13.65 106 HIS B O 1
ATOM 2129 N N . PRO B 1 107 ? 10.054 15.020 -5.574 1.00 18.40 107 PRO B N 1
ATOM 2130 C CA . PRO B 1 107 ? 11.061 15.928 -6.081 1.00 29.84 107 PRO B CA 1
ATOM 2131 C C . PRO B 1 107 ? 10.638 16.799 -7.240 1.00 19.47 107 PRO B C 1
ATOM 2132 O O . PRO B 1 107 ? 10.759 18.035 -7.172 1.00 18.84 107 PRO B O 1
ATOM 2136 N N . ASP B 1 108 ? 10.143 16.176 -8.296 1.00 19.99 108 ASP B N 1
ATOM 2137 C CA . ASP B 1 108 ? 9.763 16.976 -9.437 1.00 22.47 108 ASP B CA 1
ATOM 2138 C C . ASP B 1 108 ? 8.296 16.908 -9.779 1.00 26.61 108 ASP B C 1
ATOM 2139 O O . ASP B 1 108 ? 7.923 17.346 -10.850 1.00 16.35 108 ASP B O 1
ATOM 2144 N N . ARG B 1 109 ? 7.466 16.370 -8.900 1.00 15.56 109 ARG B N 1
ATOM 2145 C CA . ARG B 1 109 ? 6.055 16.280 -9.221 1.00 15.74 109 ARG B CA 1
ATOM 2146 C C . ARG B 1 109 ? 5.182 16.154 -7.993 1.00 16.68 109 ARG B C 1
ATOM 2147 O O . ARG B 1 109 ? 5.658 15.833 -6.909 1.00 16.04 109 ARG B O 1
ATOM 2155 N N . TYR B 1 110 ? 3.896 16.414 -8.184 1.00 10.90 110 TYR B N 1
ATOM 2156 C CA . TYR B 1 110 ? 2.909 16.277 -7.129 1.00 7.00 110 TYR B CA 1
ATOM 2157 C C . TYR B 1 110 ? 1.980 15.171 -7.506 1.00 22.57 110 TYR B C 1
ATOM 2158 O O . TYR B 1 110 ? 1.480 15.143 -8.629 1.00 16.62 110 TYR B O 1
ATOM 2167 N N . GLN B 1 111 ? 1.776 14.253 -6.571 1.00 13.04 111 GLN B N 1
ATOM 2168 C CA . GLN B 1 111 ? 0.885 13.122 -6.785 1.00 17.91 111 GLN B CA 1
ATOM 2169 C C . GLN B 1 111 ? -0.429 13.594 -6.213 1.00 14.24 111 GLN B C 1
ATOM 2170 O O . GLN B 1 111 ? -0.510 13.922 -5.043 1.00 14.61 111 GLN B O 1
ATOM 2176 N N . ILE B 1 112 ? -1.472 13.615 -7.034 1.00 15.55 112 ILE B N 1
ATOM 2177 C CA . ILE B 1 112 ? -2.766 14.116 -6.567 1.00 13.67 112 ILE B CA 1
ATOM 2178 C C . ILE B 1 112 ? -3.765 13.013 -6.423 1.00 16.26 112 ILE B C 1
ATOM 2179 O O . ILE B 1 112 ? -4.006 12.275 -7.375 1.00 14.35 112 ILE B O 1
ATOM 2184 N N . MET B 1 113 ? -4.383 12.912 -5.247 1.00 13.89 113 MET B N 1
ATOM 2185 C CA . MET B 1 113 ? -5.392 11.883 -4.978 1.00 17.14 113 MET B CA 1
ATOM 2186 C C . MET B 1 113 ? -6.759 12.474 -4.643 1.00 14.99 113 MET B C 1
ATOM 2187 O O . MET B 1 113 ? -6.849 13.512 -3.999 1.00 15.18 113 MET B O 1
ATOM 2192 N N . ILE B 1 114 ? -7.822 11.791 -5.055 1.00 13.78 114 ILE B N 1
ATOM 2193 C CA . ILE B 1 114 ? -9.172 12.226 -4.726 1.00 11.62 114 ILE B CA 1
ATOM 2194 C C . ILE B 1 114 ? -9.666 11.050 -3.880 1.00 13.23 114 ILE B C 1
ATOM 2195 O O . ILE B 1 114 ? -9.582 9.914 -4.331 1.00 10.89 114 ILE B O 1
ATOM 2200 N N . ASP B 1 115 ? -10.094 11.308 -2.646 1.00 17.92 115 ASP B N 1
ATOM 2201 C CA . ASP B 1 115 ? -10.569 10.241 -1.757 1.00 18.64 115 ASP B CA 1
ATOM 2202 C C . ASP B 1 115 ? -9.524 9.141 -1.600 1.00 24.24 115 ASP B C 1
ATOM 2203 O O . ASP B 1 115 ? -9.833 7.946 -1.564 1.00 19.93 115 ASP B O 1
ATOM 2208 N N . TYR B 1 116 ? -8.275 9.588 -1.528 1.00 18.86 116 TYR B N 1
ATOM 2209 C CA . TYR B 1 116 ? -7.090 8.756 -1.368 1.00 18.92 116 TYR B CA 1
ATOM 2210 C C . TYR B 1 116 ? -6.699 7.867 -2.550 1.00 26.84 116 TYR B C 1
ATOM 2211 O O . TYR B 1 116 ? -5.845 6.996 -2.425 1.00 19.07 116 TYR B O 1
ATOM 2220 N N . LYS B 1 117 ? -7.373 8.056 -3.676 1.00 14.88 117 LYS B N 1
ATOM 2221 C CA . LYS B 1 117 ? -7.060 7.303 -4.875 1.00 15.38 117 LYS B CA 1
ATOM 2222 C C . LYS B 1 117 ? -6.321 8.295 -5.776 1.00 16.94 117 LYS B C 1
ATOM 2223 O O . LYS B 1 117 ? -6.823 9.392 -6.048 1.00 16.53 117 LYS B O 1
ATOM 2229 N N . THR B 1 118 ? -5.131 7.915 -6.228 1.00 11.26 118 THR B N 1
ATOM 2230 C CA . THR B 1 118 ? -4.321 8.771 -7.106 1.00 13.61 118 THR B CA 1
ATOM 2231 C C . THR B 1 118 ? -4.980 8.990 -8.462 1.00 17.78 118 THR B C 1
ATOM 2232 O O . THR B 1 118 ? -5.360 8.032 -9.118 1.00 17.60 118 THR B O 1
ATOM 2236 N N . VAL B 1 119 ? -5.138 10.254 -8.854 1.00 14.34 119 VAL B N 1
ATOM 2237 C CA . VAL B 1 119 ? -5.761 10.588 -10.137 1.00 18.59 119 VAL B CA 1
ATOM 2238 C C . VAL B 1 119 ? -4.813 11.252 -11.103 1.00 20.17 119 VAL B C 1
ATOM 2239 O O . VAL B 1 119 ? -5.101 11.283 -12.289 1.00 14.31 119 VAL B O 1
ATOM 2243 N N . TYR B 1 120 ? -3.695 11.788 -10.634 1.00 13.34 120 TYR B N 1
ATOM 2244 C CA . TYR B 1 120 ? -2.814 12.513 -11.540 1.00 15.13 120 TYR B CA 1
ATOM 2245 C C . TYR B 1 120 ? -1.445 12.778 -10.932 1.00 15.15 120 TYR B C 1
ATOM 2246 O O . TYR B 1 120 ? -1.307 12.846 -9.713 1.00 15.65 120 TYR B O 1
ATOM 2255 N N . TYR B 1 121 ? -0.442 12.929 -11.794 1.00 11.24 121 TYR B N 1
ATOM 2256 C CA . TYR B 1 121 ? 0.906 13.360 -11.364 1.00 13.42 121 TYR B CA 1
ATOM 2257 C C . TYR B 1 121 ? 1.171 14.598 -12.163 1.00 20.06 121 TYR B C 1
ATOM 2258 O O . TYR B 1 121 ? 1.257 14.566 -13.404 1.00 15.27 121 TYR B O 1
ATOM 2267 N N . TYR B 1 122 ? 1.319 15.702 -11.449 1.00 13.95 122 TYR B N 1
ATOM 2268 C CA . TYR B 1 122 ? 1.550 16.982 -12.080 1.00 10.68 122 TYR B CA 1
ATOM 2269 C C . TYR B 1 122 ? 3.000 17.392 -11.938 1.00 15.51 122 TYR B C 1
ATOM 2270 O O . TYR B 1 122 ? 3.481 17.606 -10.828 1.00 12.25 122 TYR B O 1
ATOM 2279 N N . LYS B 1 123 ? 3.715 17.517 -13.048 1.00 15.77 123 LYS B N 1
ATOM 2280 C CA . LYS B 1 123 ? 5.122 17.906 -12.982 1.00 15.32 123 LYS B CA 1
ATOM 2281 C C . LYS B 1 123 ? 5.270 19.304 -12.379 1.00 14.57 123 LYS B C 1
ATOM 2282 O O . LYS B 1 123 ? 4.594 20.231 -12.804 1.00 12.99 123 LYS B O 1
ATOM 2288 N N . LYS B 1 124 ? 6.148 19.461 -11.392 1.00 13.02 124 LYS B N 1
ATOM 2289 C CA . LYS B 1 124 ? 6.357 20.775 -10.817 1.00 14.84 124 LYS B CA 1
ATOM 2290 C C . LYS B 1 124 ? 6.868 21.748 -11.870 1.00 18.21 124 LYS B C 1
ATOM 2291 O O . LYS B 1 124 ? 7.683 21.346 -12.696 1.00 19.86 124 LYS B O 1
ATOM 2297 N N . ARG B 1 125 ? 6.450 23.025 -11.798 1.00 17.31 125 ARG B N 1
ATOM 2298 C CA . ARG B 1 125 ? 6.880 24.053 -12.769 1.00 15.11 125 ARG B CA 1
ATOM 2299 C C . ARG B 1 125 ? 7.612 25.246 -12.203 1.00 19.70 125 ARG B C 1
ATOM 2300 O O . ARG B 1 125 ? 8.519 25.760 -12.849 1.00 18.66 125 ARG B O 1
ATOM 2308 N N . LEU B 1 126 ? 7.244 25.662 -10.996 1.00 16.41 126 LEU B N 1
ATOM 2309 C CA . LEU B 1 126 ? 7.862 26.834 -10.351 1.00 16.34 126 LEU B CA 1
ATOM 2310 C C . LEU B 1 126 ? 8.763 26.438 -9.210 1.00 25.89 126 LEU B C 1
ATOM 2311 O O . LEU B 1 126 ? 8.606 25.363 -8.665 1.00 17.22 126 LEU B O 1
ATOM 2316 N N . GLU B 1 127 ? 9.673 27.324 -8.808 1.00 17.62 127 GLU B N 1
ATOM 2317 C CA . GLU B 1 127 ? 10.586 26.967 -7.729 1.00 19.94 127 GLU B CA 1
ATOM 2318 C C . GLU B 1 127 ? 10.078 27.366 -6.368 1.00 22.08 127 GLU B C 1
ATOM 2319 O O . 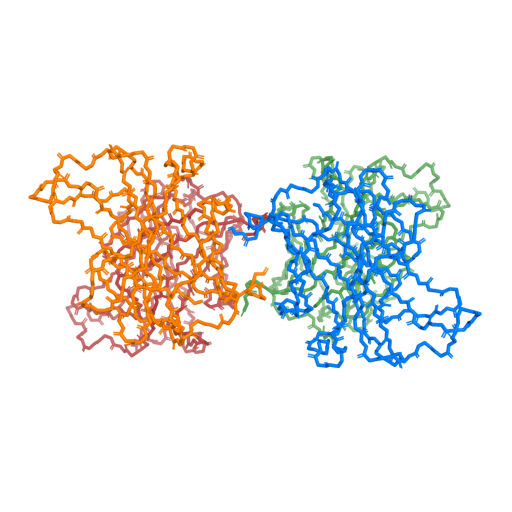GLU B 1 127 ? 9.208 28.203 -6.248 1.00 13.00 127 GLU B O 1
ATOM 2325 N N . GLY B 1 128 ? 10.689 26.814 -5.336 1.00 19.90 128 GLY B N 1
ATOM 2326 C CA . GLY B 1 128 ? 10.297 27.141 -3.995 1.00 25.91 128 GLY B CA 1
ATOM 2327 C C . GLY B 1 128 ? 9.379 26.163 -3.313 1.00 26.54 128 GLY B C 1
ATOM 2328 O O . GLY B 1 128 ? 8.582 25.454 -3.940 1.00 19.54 128 GLY B O 1
ATOM 2329 N N . ARG B 1 129 ? 9.507 26.117 -2.000 1.00 14.74 129 ARG B N 1
ATOM 2330 C CA . ARG B 1 129 ? 8.673 25.224 -1.213 1.00 14.28 129 ARG B CA 1
ATOM 2331 C C . ARG B 1 129 ? 7.315 25.814 -0.891 1.00 16.58 129 ARG B C 1
ATOM 2332 O O . ARG B 1 129 ? 7.140 27.057 -0.851 1.00 16.93 129 ARG B O 1
ATOM 2340 N N . CYS B 1 130 ? 6.335 24.926 -0.730 1.00 13.04 130 CYS B N 1
ATOM 2341 C CA . CYS B 1 130 ? 4.983 25.349 -0.389 1.00 15.26 130 CYS B CA 1
ATOM 2342 C C . CYS B 1 130 ? 5.003 25.874 1.057 1.00 22.37 130 CYS B C 1
ATOM 2343 O O . CYS B 1 130 ? 5.444 25.173 1.983 1.00 16.17 130 CYS B O 1
ATOM 2346 N N . GLU B 1 131 ? 4.537 27.105 1.238 1.00 18.63 131 GLU B N 1
ATOM 2347 C CA . GLU B 1 131 ? 4.497 27.722 2.556 1.00 20.65 131 GLU B CA 1
ATOM 2348 C C . GLU B 1 131 ? 3.091 28.186 2.924 1.00 22.00 131 GLU B C 1
ATOM 2349 O O . GLU B 1 131 ? 2.821 28.502 4.082 1.00 14.83 131 GLU B O 1
ATOM 2355 N N . LYS B 1 132 ? 2.199 28.220 1.937 1.00 14.68 132 LYS B N 1
ATOM 2356 C CA . LYS B 1 132 ? 0.801 28.609 2.177 1.00 12.03 132 LYS B CA 1
ATOM 2357 C C . LYS B 1 132 ? -0.162 27.764 1.337 1.00 9.52 132 LYS B C 1
ATOM 2358 O O . LYS B 1 132 ? 0.238 27.206 0.323 1.00 12.60 132 LYS B O 1
ATOM 2364 N N . VAL B 1 133 ? -1.431 27.693 1.743 1.00 11.13 133 VAL B N 1
ATOM 2365 C CA . VAL B 1 133 ? -2.448 26.974 0.933 1.00 12.21 133 VAL B CA 1
ATOM 2366 C C . VAL B 1 133 ? -3.671 27.887 0.870 1.00 16.98 133 VAL B C 1
ATOM 2367 O O . VAL B 1 133 ? -3.912 28.660 1.796 1.00 20.29 133 VAL B O 1
ATOM 2371 N N . SER B 1 134 ? -4.467 27.812 -0.194 1.00 14.52 134 SER B N 1
ATOM 2372 C CA . SER B 1 134 ? -5.616 28.675 -0.213 1.00 11.77 134 SER B CA 1
ATOM 2373 C C . SER B 1 134 ? -6.766 27.878 -0.797 1.00 18.68 134 SER B C 1
ATOM 2374 O O . SER B 1 134 ? -6.550 26.824 -1.398 1.00 12.90 134 SER B O 1
ATOM 2377 N N . TYR B 1 135 ? -7.964 28.421 -0.617 1.00 15.17 135 TYR B N 1
ATOM 2378 C CA . TYR B 1 135 ? -9.220 27.836 -1.064 1.00 14.25 135 TYR B CA 1
ATOM 2379 C C . TYR B 1 135 ? -10.040 29.011 -1.614 1.00 12.20 135 TYR B C 1
ATOM 2380 O O . TYR B 1 135 ? -10.406 29.915 -0.875 1.00 12.94 135 TYR B O 1
ATOM 2389 N N . LYS B 1 136 ? -10.280 29.009 -2.922 1.00 11.62 136 LYS B N 1
ATOM 2390 C CA . LYS B 1 136 ? -10.938 30.126 -3.568 1.00 9.47 136 LYS B CA 1
ATOM 2391 C C . LYS B 1 136 ? -12.057 29.720 -4.499 1.00 14.99 136 LYS B C 1
ATOM 2392 O O . LYS B 1 136 ? -12.167 28.561 -4.905 1.00 9.53 136 LYS B O 1
ATOM 2398 N N . ILE B 1 137 ? -12.854 30.711 -4.874 1.00 12.35 137 ILE B N 1
ATOM 2399 C CA . ILE B 1 137 ? -13.968 30.466 -5.773 1.00 15.99 137 ILE B CA 1
ATOM 2400 C C . ILE B 1 137 ? -14.277 31.723 -6.570 1.00 22.64 137 ILE B C 1
ATOM 2401 O O . ILE B 1 137 ? -13.995 32.851 -6.119 1.00 14.00 137 ILE B O 1
ATOM 2406 N N . ASN B 1 138 ? -14.716 31.533 -7.812 1.00 19.76 138 ASN B N 1
ATOM 2407 C CA . ASN B 1 138 ? -15.075 32.690 -8.645 1.00 13.81 138 ASN B CA 1
ATOM 2408 C C . ASN B 1 138 ? -16.245 33.441 -8.023 1.00 17.72 138 ASN B C 1
ATOM 2409 O O . ASN B 1 138 ? -17.147 32.851 -7.386 1.00 16.15 138 ASN B O 1
ATOM 2414 N N . GLU B 1 139 ? -16.254 34.752 -8.245 1.00 19.23 139 GLU B N 1
ATOM 2415 C CA . GLU B 1 139 ? -17.282 35.597 -7.690 1.00 20.00 139 GLU B CA 1
ATOM 2416 C C . GLU B 1 139 ? -18.715 35.151 -7.924 1.00 11.84 139 GLU B C 1
ATOM 2417 O O . GLU B 1 139 ? -19.068 34.786 -9.048 1.00 19.80 139 GLU B O 1
ATOM 2423 N N . GLY B 1 140 ? -19.480 35.130 -6.819 1.00 10.61 140 GLY B N 1
ATOM 2424 C CA . GLY B 1 140 ? -20.902 34.787 -6.773 1.00 31.38 140 GLY B CA 1
ATOM 2425 C C . GLY B 1 140 ? -21.344 33.357 -6.889 1.00 24.96 140 GLY B C 1
ATOM 2426 O O . GLY B 1 140 ? -22.539 33.062 -7.049 1.00 21.90 140 GLY B O 1
ATOM 2427 N N . GLN B 1 141 ? -20.399 32.459 -6.727 1.00 17.65 141 GLN B N 1
ATOM 2428 C CA . GLN B 1 141 ? -20.700 31.056 -6.840 1.00 13.28 141 GLN B CA 1
ATOM 2429 C C . GLN B 1 141 ? -20.648 30.370 -5.491 1.00 28.45 141 GLN B C 1
ATOM 2430 O O . GLN B 1 141 ? -20.237 30.951 -4.469 1.00 18.90 141 GLN B O 1
ATOM 2436 N N . THR B 1 142 ? -21.151 29.149 -5.481 1.00 17.67 142 THR B N 1
ATOM 2437 C CA . THR B 1 142 ? -21.140 28.314 -4.287 1.00 20.04 142 THR B CA 1
ATOM 2438 C C . THR B 1 142 ? -20.232 27.149 -4.689 1.00 20.42 142 THR B C 1
ATOM 2439 O O . THR B 1 142 ? -20.248 26.722 -5.860 1.00 19.19 142 THR B O 1
ATOM 2443 N N . PRO B 1 143 ? -19.442 26.624 -3.732 1.00 16.17 143 PRO B N 1
ATOM 2444 C CA . PRO B 1 143 ? -18.513 25.552 -4.003 1.00 15.54 143 PRO B CA 1
ATOM 2445 C C . PRO B 1 143 ? -19.084 24.152 -3.944 1.00 13.72 143 PRO B C 1
ATOM 2446 O O . PRO B 1 143 ? -20.195 23.964 -3.456 1.00 17.89 143 PRO B O 1
ATOM 2450 N N . PRO B 1 144 ? -18.325 23.172 -4.462 1.00 17.67 144 PRO B N 1
ATOM 2451 C CA . PRO B 1 144 ? -18.719 21.751 -4.449 1.00 16.76 144 PRO B CA 1
ATOM 2452 C C . PRO B 1 144 ? -18.380 21.119 -3.088 1.00 18.62 144 PRO B C 1
ATOM 2453 O O . PRO B 1 144 ? -18.785 20.001 -2.814 1.00 16.81 144 PRO B O 1
ATOM 2457 N N . PHE B 1 145 ? -17.644 21.854 -2.260 1.00 14.73 145 PHE B N 1
ATOM 2458 C CA . PHE B 1 145 ? -17.252 21.385 -0.933 1.00 20.21 145 PHE B CA 1
ATOM 2459 C C . PHE B 1 145 ? -17.834 22.272 0.162 1.00 19.22 145 PHE B C 1
ATOM 2460 O O . PHE B 1 145 ? -18.469 23.283 -0.119 1.00 15.75 145 PHE B O 1
ATOM 2468 N N . SER B 1 146 ? -17.596 21.896 1.414 1.00 13.37 146 SER B N 1
ATOM 2469 C CA . SER B 1 146 ? -18.043 22.704 2.517 1.00 16.78 146 SER B CA 1
ATOM 2470 C C . SER B 1 146 ? -17.313 24.043 2.408 1.00 22.01 146 SER B C 1
ATOM 2471 O O . SER B 1 146 ? -16.290 24.129 1.732 1.00 15.28 146 SER B O 1
ATOM 2474 N N . ASP B 1 147 ? -17.839 25.096 3.028 1.00 13.93 147 ASP B N 1
ATOM 2475 C CA . ASP B 1 147 ? -17.158 26.389 2.917 1.00 14.04 147 ASP B CA 1
ATOM 2476 C C . ASP B 1 147 ? -15.968 26.563 3.873 1.00 18.43 147 ASP B C 1
ATOM 2477 O O . ASP B 1 147 ? -15.439 27.644 4.018 1.00 17.35 147 ASP B O 1
ATOM 2482 N N . VAL B 1 148 ? -15.625 25.490 4.559 1.00 17.48 148 VAL B N 1
ATOM 2483 C CA . VAL B 1 148 ? -14.480 25.459 5.460 1.00 11.83 148 VAL B CA 1
ATOM 2484 C C . VAL B 1 148 ? -13.920 24.041 5.251 1.00 12.17 148 VAL B C 1
ATOM 2485 O O . VAL B 1 148 ? -14.686 23.062 5.248 1.00 15.29 148 VAL B O 1
ATOM 2489 N N . LEU B 1 149 ? -12.609 23.932 5.063 1.00 13.54 149 LEU B N 1
ATOM 2490 C CA . LEU B 1 149 ? -11.967 22.640 4.883 1.00 13.14 149 LEU B CA 1
ATOM 2491 C C . LEU B 1 149 ? -11.012 22.376 6.047 1.00 13.87 149 LEU B C 1
ATOM 2492 O O . LEU B 1 149 ? -10.533 23.305 6.679 1.00 15.32 149 LEU B O 1
ATOM 2497 N N . GLY B 1 150 ? -10.789 21.110 6.360 1.00 13.84 150 GLY B N 1
ATOM 2498 C CA . GLY B 1 150 ? -9.797 20.750 7.349 1.00 16.52 150 GLY B CA 1
ATOM 2499 C C . GLY B 1 150 ? -8.551 20.434 6.559 1.00 30.69 150 GLY B C 1
ATOM 2500 O O . GLY B 1 150 ? -8.604 19.632 5.629 1.00 21.29 150 GLY B O 1
ATOM 2501 N N . VAL B 1 151 ? -7.434 21.072 6.881 1.00 15.16 151 VAL B N 1
ATOM 2502 C CA . VAL B 1 151 ? -6.244 20.792 6.087 1.00 21.01 151 VAL B CA 1
ATOM 2503 C C . VAL B 1 151 ? -5.215 20.174 7.011 1.00 27.88 151 VAL B C 1
ATOM 2504 O O . VAL B 1 151 ? -4.917 20.732 8.053 1.00 21.36 151 VAL B O 1
ATOM 2508 N N . THR B 1 152 ? -4.759 18.978 6.671 1.00 21.58 152 THR B N 1
ATOM 2509 C CA . THR B 1 152 ? -3.762 18.297 7.476 1.00 13.90 152 THR B CA 1
ATOM 2510 C C . THR B 1 152 ? -2.473 18.175 6.704 1.00 18.90 152 THR B C 1
ATOM 2511 O O . THR B 1 152 ? -2.447 17.732 5.534 1.00 15.91 152 THR B O 1
ATOM 2515 N N . VAL B 1 153 ? -1.388 18.548 7.368 1.00 13.72 153 VAL B N 1
ATOM 2516 C CA . VAL B 1 153 ? -0.069 18.470 6.747 1.00 19.42 153 VAL B CA 1
ATOM 2517 C C . VAL B 1 153 ? 0.689 17.370 7.488 1.00 28.23 153 VAL B C 1
ATOM 2518 O O . VAL B 1 153 ? 0.836 17.438 8.718 1.00 14.23 153 VAL B O 1
ATOM 2522 N N . LEU B 1 154 ? 1.081 16.320 6.767 1.00 19.49 154 LEU B N 1
ATOM 2523 C CA . LEU B 1 154 ? 1.831 15.211 7.393 1.00 25.50 154 LEU B CA 1
ATOM 2524 C C . LEU B 1 154 ? 2.935 14.593 6.506 1.00 22.15 154 LEU B C 1
ATOM 2525 O O . LEU B 1 154 ? 3.192 15.029 5.385 1.00 17.43 154 LEU B O 1
ATOM 2530 N N . TYR B 1 155 ? 3.621 13.622 7.079 1.00 23.60 155 TYR B N 1
ATOM 2531 C CA . TYR B 1 155 ? 4.682 12.937 6.384 1.00 24.72 155 TYR B CA 1
ATOM 2532 C C . TYR B 1 155 ? 4.439 11.468 6.586 1.00 21.46 155 TYR B C 1
ATOM 2533 O O . TYR B 1 155 ? 3.871 11.054 7.592 1.00 23.25 155 TYR B O 1
ATOM 2542 N N . PHE B 1 156 ? 4.839 10.681 5.606 1.00 29.63 156 PHE B N 1
ATOM 2543 C CA . PHE B 1 156 ? 4.551 9.256 5.652 1.00 27.47 156 PHE B CA 1
ATOM 2544 C C . PHE B 1 156 ? 4.842 8.616 7.007 1.00 22.41 156 PHE B C 1
ATOM 2545 O O . PHE B 1 156 ? 4.149 7.701 7.416 1.00 26.91 156 PHE B O 1
ATOM 2553 N N . ALA B 1 157 ? 5.871 9.096 7.694 1.00 20.38 157 ALA B N 1
ATOM 2554 C CA . ALA B 1 157 ? 6.242 8.537 8.984 1.00 22.63 157 ALA B CA 1
ATOM 2555 C C . ALA B 1 157 ? 5.216 8.825 10.078 1.00 45.63 157 ALA B C 1
ATOM 2556 O O . ALA B 1 157 ? 5.344 8.325 11.191 1.00 36.21 157 ALA B O 1
ATOM 2558 N N . ASN B 1 158 ? 4.244 9.672 9.753 1.00 41.05 158 ASN B N 1
ATOM 2559 C CA . ASN B 1 158 ? 3.221 10.110 10.698 1.00 48.76 158 ASN B CA 1
ATOM 2560 C C . ASN B 1 158 ? 2.060 9.122 10.749 1.00 72.98 158 ASN B C 1
ATOM 2561 O O . ASN B 1 158 ? 1.357 9.030 11.753 1.00 80.69 158 ASN B O 1
ATOM 2566 N N . VAL B 1 159 ? 1.862 8.394 9.656 1.00 69.51 159 VAL B N 1
ATOM 2567 C CA . VAL B 1 159 ? 0.836 7.366 9.596 1.00 72.42 159 VAL B CA 1
ATOM 2568 C C . VAL B 1 159 ? 1.421 6.015 10.002 1.00 104.59 159 VAL B C 1
ATOM 2569 O O . VAL B 1 159 ? 0.780 4.977 9.855 1.00 116.23 159 VAL B O 1
ATOM 2573 N N . MET C 1 1 ? 7.649 -0.778 19.396 1.00 22.05 1 MET C N 1
ATOM 2574 C CA . MET C 1 1 ? 8.164 -0.998 18.009 1.00 24.26 1 MET C CA 1
ATOM 2575 C C . MET C 1 1 ? 7.771 -2.383 17.506 1.00 25.82 1 MET C C 1
ATOM 2576 O O . MET C 1 1 ? 6.912 -3.024 18.108 1.00 21.82 1 MET C O 1
ATOM 2581 N N . PHE C 1 2 ? 8.365 -2.833 16.402 1.00 15.85 2 PHE C N 1
ATOM 2582 C CA . PHE C 1 2 ? 8.033 -4.167 15.839 1.00 16.42 2 PHE C CA 1
ATOM 2583 C C . PHE C 1 2 ? 8.892 -5.345 16.367 1.00 18.96 2 PHE C C 1
ATOM 2584 O O . PHE C 1 2 ? 10.096 -5.220 16.500 1.00 16.63 2 PHE C O 1
ATOM 2592 N N . HIS C 1 3 ? 8.273 -6.497 16.615 1.00 15.26 3 HIS C N 1
ATOM 2593 C CA . HIS C 1 3 ? 9.003 -7.658 17.104 1.00 12.21 3 HIS C CA 1
ATOM 2594 C C . HIS C 1 3 ? 8.552 -8.927 16.393 1.00 16.73 3 HIS C C 1
ATOM 2595 O O . HIS C 1 3 ? 7.399 -9.046 16.058 1.00 18.58 3 HIS C O 1
ATOM 2602 N N . ILE C 1 4 ? 9.490 -9.850 16.187 1.00 16.00 4 ILE C N 1
ATOM 2603 C CA . ILE C 1 4 ? 9.253 -11.149 15.573 1.00 10.49 4 ILE C CA 1
ATOM 2604 C C . ILE C 1 4 ? 9.103 -12.092 16.776 1.00 20.03 4 ILE C C 1
ATOM 2605 O O . ILE C 1 4 ? 9.976 -12.205 17.645 1.00 15.06 4 ILE C O 1
ATOM 2610 N N . LEU C 1 5 ? 7.971 -12.753 16.839 1.00 12.33 5 LEU C N 1
ATOM 2611 C CA . LEU C 1 5 ? 7.717 -13.642 17.934 1.00 12.29 5 LEU C CA 1
ATOM 2612 C C . LEU C 1 5 ? 7.490 -15.030 17.409 1.00 21.42 5 LEU C C 1
ATOM 2613 O O . LEU C 1 5 ? 6.453 -15.309 16.801 1.00 12.41 5 LEU C O 1
ATOM 2618 N N . ARG C 1 6 ? 8.458 -15.896 17.663 1.00 15.51 6 ARG C N 1
ATOM 2619 C CA . ARG C 1 6 ? 8.369 -17.271 17.206 1.00 18.61 6 ARG C CA 1
ATOM 2620 C C . ARG C 1 6 ? 7.582 -18.129 18.152 1.00 17.97 6 ARG C C 1
ATOM 2621 O O . ARG C 1 6 ? 7.564 -17.882 19.354 1.00 14.38 6 ARG C O 1
ATOM 2629 N N . LEU C 1 7 ? 6.957 -19.160 17.596 1.00 17.91 7 LEU C N 1
ATOM 2630 C CA . LEU C 1 7 ? 6.168 -20.088 18.378 1.00 17.39 7 LEU C CA 1
ATOM 2631 C C . LEU C 1 7 ? 7.067 -20.702 19.449 1.00 23.41 7 LEU C C 1
ATOM 2632 O O . LEU C 1 7 ? 8.184 -21.097 19.157 1.00 18.88 7 LEU C O 1
ATOM 2637 N N . GLU C 1 8 ? 6.561 -20.784 20.675 1.00 14.88 8 GLU C N 1
ATOM 2638 C CA . GLU C 1 8 ? 7.324 -21.329 21.795 1.00 13.27 8 GLU C CA 1
ATOM 2639 C C . GLU C 1 8 ? 8.548 -20.509 22.176 1.00 31.05 8 GLU C C 1
ATOM 2640 O O . GLU C 1 8 ? 9.597 -21.061 22.497 1.00 29.69 8 GLU C O 1
ATOM 2646 N N . SER C 1 9 ? 8.381 -19.189 22.193 1.00 19.38 9 SER C N 1
ATOM 2647 C CA . SER C 1 9 ? 9.479 -18.289 22.545 1.00 21.66 9 SER C CA 1
ATOM 2648 C C . SER C 1 9 ? 8.888 -17.093 23.256 1.00 23.23 9 SER C C 1
ATOM 2649 O O . SER C 1 9 ? 7.697 -16.845 23.190 1.00 20.53 9 SER C O 1
ATOM 2652 N N . THR C 1 10 ? 9.767 -16.302 23.846 1.00 16.01 10 THR C N 1
ATOM 2653 C CA . THR C 1 10 ? 9.409 -15.123 24.579 1.00 15.47 10 THR C CA 1
ATOM 2654 C C . THR C 1 10 ? 10.282 -14.016 24.017 1.00 27.31 10 THR C C 1
ATOM 2655 O O . THR C 1 10 ? 11.455 -14.247 23.666 1.00 18.37 10 THR C O 1
ATOM 2659 N N . VAL C 1 11 ? 9.659 -12.861 23.820 1.00 16.06 11 VAL C N 1
ATOM 2660 C CA . VAL C 1 11 ? 10.319 -11.675 23.310 1.00 26.91 11 VAL C CA 1
ATOM 2661 C C . VAL C 1 11 ? 10.252 -10.583 24.366 1.00 23.81 11 VAL C C 1
ATOM 2662 O O . VAL C 1 11 ? 9.211 -10.358 24.983 1.00 19.11 11 VAL C O 1
ATOM 2666 N N . ASP C 1 12 ? 11.377 -9.935 24.622 1.00 17.11 12 ASP C N 1
ATOM 2667 C CA . ASP C 1 12 ? 11.383 -8.873 25.620 1.00 20.14 12 ASP C CA 1
ATOM 2668 C C . ASP C 1 12 ? 11.064 -7.592 24.899 1.00 22.91 12 ASP C C 1
ATOM 2669 O O . ASP C 1 12 ? 11.530 -7.387 23.778 1.00 24.42 12 ASP C O 1
ATOM 2674 N N . LEU C 1 13 ? 10.264 -6.732 25.514 1.00 18.77 13 LEU C N 1
ATOM 2675 C CA . LEU C 1 13 ? 9.941 -5.455 24.861 1.00 16.53 13 LEU C CA 1
ATOM 2676 C C . LEU C 1 13 ? 11.136 -4.532 25.102 1.00 28.16 13 LEU C C 1
ATOM 2677 O O . LEU C 1 13 ? 11.912 -4.760 26.029 1.00 26.20 13 LEU C O 1
ATOM 2682 N N . SER C 1 14 ? 11.267 -3.490 24.289 1.00 25.29 14 SER C N 1
ATOM 2683 C CA . SER C 1 14 ? 12.372 -2.551 24.431 1.00 36.04 14 SER C CA 1
ATOM 2684 C C . SER C 1 14 ? 12.271 -1.777 25.738 1.00 31.35 14 SER C C 1
ATOM 2685 O O . SER C 1 14 ? 13.273 -1.292 26.276 1.00 31.48 14 SER C O 1
ATOM 2688 N N . GLU C 1 15 ? 11.050 -1.650 26.248 1.00 22.28 15 GLU C N 1
ATOM 2689 C CA . GLU C 1 15 ? 10.820 -0.937 27.506 1.00 22.01 15 GLU C CA 1
ATOM 2690 C C . GLU C 1 15 ? 9.477 -1.396 28.062 1.00 24.56 15 GLU C C 1
ATOM 2691 O O . GLU C 1 15 ? 8.708 -2.029 27.341 1.00 26.27 15 GLU C O 1
ATOM 2697 N N . PRO C 1 16 ? 9.197 -1.106 29.342 1.00 25.35 16 PRO C N 1
ATOM 2698 C CA . PRO C 1 16 ? 7.902 -1.550 29.860 1.00 22.91 16 PRO C CA 1
ATOM 2699 C C . PRO C 1 16 ? 6.782 -0.838 29.112 1.00 34.01 16 PRO C C 1
ATOM 2700 O O . PRO C 1 16 ? 6.889 0.344 28.796 1.00 17.04 16 PRO C O 1
ATOM 2704 N N . LEU C 1 17 ? 5.711 -1.555 28.819 1.00 23.42 17 LEU C N 1
ATOM 2705 C CA . LEU C 1 17 ? 4.608 -0.941 28.096 1.00 18.10 17 LEU C CA 1
ATOM 2706 C C . LEU C 1 17 ? 4.007 0.157 28.966 1.00 14.46 17 LEU C C 1
ATOM 2707 O O . LEU C 1 17 ? 3.619 -0.092 30.117 1.00 21.50 17 LEU C O 1
ATOM 2712 N N . LYS C 1 18 ? 3.868 1.352 28.406 1.00 16.31 18 LYS C N 1
ATOM 2713 C CA . LYS C 1 18 ? 3.285 2.458 29.151 1.00 23.10 18 LYS C CA 1
ATOM 2714 C C . LYS C 1 18 ? 1.744 2.374 29.186 1.00 27.96 18 LYS C C 1
ATOM 2715 O O . LYS C 1 18 ? 1.136 1.529 28.504 1.00 17.12 18 LYS C O 1
ATOM 2721 N N . ASP C 1 19 ? 1.125 3.239 29.990 1.00 20.82 19 ASP C N 1
ATOM 2722 C CA . ASP C 1 19 ? -0.338 3.262 30.106 1.00 30.10 19 ASP C CA 1
ATOM 2723 C C . ASP C 1 19 ? -0.964 3.425 28.735 1.00 15.85 19 ASP C C 1
ATOM 2724 O O . ASP C 1 19 ? -0.512 4.223 27.958 1.00 12.16 19 ASP C O 1
ATOM 2729 N N . ASN C 1 20 ? -2.027 2.676 28.464 1.00 16.93 20 ASN C N 1
ATOM 2730 C CA . ASN C 1 20 ? -2.703 2.768 27.189 1.00 16.39 20 ASN C CA 1
ATOM 2731 C C . ASN C 1 20 ? -1.867 2.298 26.034 1.00 16.24 20 ASN C C 1
ATOM 2732 O O . ASN C 1 20 ? -2.153 2.625 24.894 1.00 16.63 20 ASN C O 1
ATOM 2737 N N . GLY C 1 21 ? -0.872 1.466 26.341 1.00 17.81 21 GLY C N 1
ATOM 2738 C CA . GLY C 1 21 ? -0.013 0.926 25.322 1.00 18.63 21 GLY C CA 1
ATOM 2739 C C . GLY C 1 21 ? -0.911 -0.031 24.550 1.00 18.99 21 GLY C C 1
ATOM 2740 O O . GLY C 1 21 ? -1.924 -0.482 25.076 1.00 12.20 21 GLY C O 1
ATOM 2741 N N . ILE C 1 22 ? -0.577 -0.252 23.286 1.00 13.58 22 ILE C N 1
ATOM 2742 C CA . ILE C 1 22 ? -1.326 -1.151 22.396 1.00 16.50 22 ILE C CA 1
ATOM 2743 C C . ILE C 1 22 ? -0.366 -2.212 21.876 1.00 20.79 22 ILE C C 1
ATOM 2744 O O . ILE C 1 22 ? 0.742 -1.883 21.417 1.00 16.71 22 ILE C O 1
ATOM 2749 N N . ILE C 1 23 ? -0.754 -3.477 22.030 1.00 14.59 23 ILE C N 1
ATOM 2750 C CA . ILE C 1 23 ? 0.057 -4.593 21.561 1.00 14.25 23 ILE C CA 1
ATOM 2751 C C . ILE C 1 23 ? -0.748 -5.388 20.553 1.00 20.58 23 ILE C C 1
ATOM 2752 O O . ILE C 1 23 ? -1.845 -5.871 20.868 1.00 13.16 23 ILE C O 1
ATOM 2757 N N . VAL C 1 24 ? -0.240 -5.397 19.325 1.00 11.89 24 VAL C N 1
ATOM 2758 C CA . VAL C 1 24 ? -0.886 -6.128 18.218 1.00 14.84 24 VAL C CA 1
ATOM 2759 C C . VAL C 1 24 ? -0.116 -7.378 17.787 1.00 15.67 24 VAL C C 1
ATOM 2760 O O . VAL C 1 24 ? 1.018 -7.277 17.298 1.00 14.17 24 VAL C O 1
ATOM 2764 N N . PHE C 1 25 ? -0.742 -8.552 17.943 1.00 14.41 25 PHE C N 1
ATOM 2765 C CA . PHE C 1 25 ? -0.157 -9.820 17.530 1.00 10.37 25 PHE C CA 1
ATOM 2766 C C . PHE C 1 25 ? -0.742 -10.093 16.135 1.00 16.96 25 PHE C C 1
ATOM 2767 O O . PHE C 1 25 ? -1.957 -10.276 16.029 1.00 10.45 25 PHE C O 1
ATOM 2775 N N . GLN C 1 26 ? 0.118 -10.161 15.104 1.00 16.05 26 GLN C N 1
ATOM 2776 C CA . GLN C 1 26 ? -0.295 -10.397 13.702 1.00 23.90 26 GLN C CA 1
ATOM 2777 C C . GLN C 1 26 ? 0.153 -11.748 13.137 1.00 19.17 26 GLN C C 1
ATOM 2778 O O . GLN C 1 26 ? 1.326 -12.088 13.178 1.00 17.78 26 GLN C O 1
ATOM 2784 N N . SER C 1 27 ? -0.775 -12.477 12.527 1.00 15.15 27 SER C N 1
ATOM 2785 C CA . SER C 1 27 ? -0.487 -13.792 11.941 1.00 14.13 27 SER C CA 1
ATOM 2786 C C . SER C 1 27 ? -0.785 -13.655 10.465 1.00 16.25 27 SER C C 1
ATOM 2787 O O . SER C 1 27 ? -1.566 -12.779 10.103 1.00 17.25 27 SER C O 1
ATOM 2790 N N . ASP C 1 28 ? -0.154 -14.465 9.616 1.00 14.02 28 ASP C N 1
ATOM 2791 C CA . ASP C 1 28 ? -0.462 -14.374 8.186 1.00 17.32 28 ASP C CA 1
ATOM 2792 C C . ASP C 1 28 ? -1.240 -15.636 7.811 1.00 21.91 28 ASP C C 1
ATOM 2793 O O . ASP C 1 28 ? -1.433 -15.939 6.629 1.00 13.85 28 ASP C O 1
ATOM 2798 N N . LYS C 1 29 ? -1.628 -16.399 8.830 1.00 11.96 29 LYS C N 1
ATOM 2799 C CA . LYS C 1 29 ? -2.412 -17.636 8.629 1.00 21.43 29 LYS C CA 1
ATOM 2800 C C . LYS C 1 29 ? -3.491 -17.812 9.659 1.00 21.41 29 LYS C C 1
ATOM 2801 O O . LYS C 1 29 ? -3.340 -17.365 10.798 1.00 11.67 29 LYS C O 1
ATOM 2807 N N . LEU C 1 30 ? -4.595 -18.429 9.231 1.00 14.27 30 LEU C N 1
ATOM 2808 C CA . LEU C 1 30 ? -5.721 -18.705 10.132 1.00 11.48 30 LEU C CA 1
ATOM 2809 C C . LEU C 1 30 ? -6.137 -20.142 9.882 1.00 22.68 30 LEU C C 1
ATOM 2810 O O . LEU C 1 30 ? -6.422 -20.518 8.740 1.00 20.87 30 LEU C O 1
ATOM 2815 N N . ASP C 1 31 ? -6.146 -20.963 10.920 1.00 14.14 31 ASP C N 1
ATOM 2816 C CA . ASP C 1 31 ? -6.572 -22.363 10.724 1.00 14.77 31 ASP C CA 1
ATOM 2817 C C . ASP C 1 31 ? -7.346 -22.726 11.964 1.00 12.19 31 ASP C C 1
ATOM 2818 O O . ASP C 1 31 ? -6.763 -23.172 12.945 1.00 22.94 31 ASP C O 1
ATOM 2823 N N . LEU C 1 32 ? -8.646 -22.495 11.934 1.00 14.63 32 LEU C N 1
ATOM 2824 C CA . LEU C 1 32 ? -9.493 -22.796 13.086 1.00 17.11 32 LEU C CA 1
ATOM 2825 C C . LEU C 1 32 ? -9.816 -24.257 13.318 1.00 18.53 32 LEU C C 1
ATOM 2826 O O . LEU C 1 32 ? -10.465 -24.609 14.305 1.00 12.45 32 LEU C O 1
ATOM 2831 N N . GLU C 1 33 ? -9.386 -25.118 12.405 1.00 17.91 33 GLU C N 1
ATOM 2832 C CA . GLU C 1 33 ? -9.566 -26.550 12.599 1.00 19.65 33 GLU C CA 1
ATOM 2833 C C . GLU C 1 33 ? -8.643 -26.985 13.729 1.00 16.08 33 GLU C C 1
ATOM 2834 O O . GLU C 1 33 ? -7.465 -26.634 13.739 1.00 20.52 33 GLU C O 1
ATOM 2840 N N . PRO C 1 34 ? -9.176 -27.737 14.686 1.00 20.16 34 PRO C N 1
ATOM 2841 C CA . PRO C 1 34 ? -8.361 -28.207 15.800 1.00 21.80 34 PRO C CA 1
ATOM 2842 C C . PRO C 1 34 ? -7.083 -28.900 15.332 1.00 19.65 34 PRO C C 1
ATOM 2843 O O . PRO C 1 34 ? -7.044 -29.494 14.258 1.00 17.92 34 PRO C O 1
ATOM 2847 N N . SER C 1 35 ? -6.010 -28.781 16.108 1.00 13.90 35 SER C N 1
ATOM 2848 C CA . SER C 1 35 ? -4.762 -29.415 15.754 1.00 12.12 35 SER C CA 1
ATOM 2849 C C . SER C 1 35 ? -5.030 -30.898 15.475 1.00 23.93 35 SER C C 1
ATOM 2850 O O . SER C 1 35 ? -5.576 -31.578 16.323 1.00 19.02 35 SER C O 1
ATOM 2853 N N . PRO C 1 36 ? -4.712 -31.387 14.262 1.00 24.14 36 PRO C N 1
ATOM 2854 C CA . PRO C 1 36 ? -4.950 -32.812 13.956 1.00 24.45 36 PRO C CA 1
ATOM 2855 C C . PRO C 1 36 ? -4.359 -33.723 15.041 1.00 27.47 36 PRO C C 1
ATOM 2856 O O . PRO C 1 36 ? -4.980 -34.721 15.404 1.00 30.54 36 PRO C O 1
ATOM 2860 N N . ASN C 1 37 ? -3.186 -33.374 15.570 1.00 18.72 37 ASN C N 1
ATOM 2861 C CA . ASN C 1 37 ? -2.548 -34.160 16.651 1.00 19.36 37 ASN C CA 1
ATOM 2862 C C . ASN C 1 37 ? -2.848 -33.446 17.974 1.00 23.36 37 ASN C C 1
ATOM 2863 O O . ASN C 1 37 ? -2.506 -32.288 18.129 1.00 17.05 37 ASN C O 1
ATOM 2868 N N . LEU C 1 38 ? -3.496 -34.108 18.922 1.00 18.19 38 LEU C N 1
ATOM 2869 C CA . LEU C 1 38 ? -3.806 -33.437 20.185 1.00 14.94 38 LEU C CA 1
ATOM 2870 C C . LEU C 1 38 ? -2.646 -33.465 21.174 1.00 17.28 38 LEU C C 1
ATOM 2871 O O . LEU C 1 38 ? -2.513 -32.580 22.019 1.00 17.42 38 LEU C O 1
ATOM 2876 N N . GLY C 1 39 ? -1.880 -34.550 21.148 1.00 19.41 39 GLY C N 1
ATOM 2877 C CA . GLY C 1 39 ? -0.748 -34.681 22.047 1.00 18.13 39 GLY C CA 1
ATOM 2878 C C . GLY C 1 39 ? -1.156 -35.134 23.439 1.00 13.95 39 GLY C C 1
ATOM 2879 O O . GLY C 1 39 ? -2.346 -35.181 23.768 1.00 19.87 39 GLY C O 1
ATOM 2880 N N . PRO C 1 40 ? -0.153 -35.395 24.280 1.00 25.34 40 PRO C N 1
ATOM 2881 C CA . PRO C 1 40 ? -0.313 -35.878 25.649 1.00 20.91 40 PRO C CA 1
ATOM 2882 C C . PRO C 1 40 ? -1.146 -35.043 26.634 1.00 27.56 40 PRO C C 1
ATOM 2883 O O . PRO C 1 40 ? -1.777 -35.623 27.537 1.00 24.94 40 PRO C O 1
ATOM 2887 N N . THR C 1 41 ? -1.213 -33.726 26.435 1.00 27.77 41 THR C N 1
ATOM 2888 C CA . THR C 1 41 ? -1.981 -32.863 27.342 1.00 20.89 41 THR C CA 1
ATOM 2889 C C . THR C 1 41 ? -3.501 -33.036 27.253 1.00 25.69 41 THR C C 1
ATOM 2890 O O . THR C 1 41 ? -4.212 -32.752 28.212 1.00 22.30 41 THR C O 1
ATOM 2894 N N . GLY C 1 42 ? -4.015 -33.459 26.100 1.00 18.59 42 GLY C N 1
ATOM 2895 C CA . GLY C 1 42 ? -5.461 -33.640 25.962 1.00 24.47 42 GLY C CA 1
ATOM 2896 C C . GLY C 1 42 ? -6.203 -32.314 25.837 1.00 31.49 42 GLY C C 1
ATOM 2897 O O . GLY C 1 42 ? -7.425 -32.276 25.838 1.00 25.86 42 GLY C O 1
ATOM 2898 N N . ILE C 1 43 ? -5.452 -31.227 25.685 1.00 21.83 43 ILE C N 1
ATOM 2899 C CA . ILE C 1 43 ? -6.025 -29.874 25.556 1.00 9.72 43 ILE C CA 1
ATOM 2900 C C . ILE C 1 43 ? -5.367 -29.171 24.354 1.00 12.84 43 ILE C C 1
ATOM 2901 O O . ILE C 1 43 ? -4.142 -28.963 24.362 1.00 13.76 43 ILE C O 1
ATOM 2906 N N . ASP C 1 44 ? -6.169 -28.846 23.343 1.00 9.90 44 ASP C N 1
ATOM 2907 C CA . ASP C 1 44 ? -5.691 -28.122 22.172 1.00 15.88 44 ASP C CA 1
ATOM 2908 C C . ASP C 1 44 ? -5.543 -26.663 22.574 1.00 11.51 44 ASP C C 1
ATOM 2909 O O . ASP C 1 44 ? -6.532 -25.942 22.698 1.00 12.44 44 ASP C O 1
ATOM 2914 N N . ASN C 1 45 ? -4.305 -26.233 22.790 1.00 22.05 45 ASN C N 1
ATOM 2915 C CA . ASN C 1 45 ? -4.052 -24.912 23.341 1.00 12.31 45 ASN C CA 1
ATOM 2916 C C . ASN C 1 45 ? -2.878 -24.174 22.709 1.00 11.88 45 ASN C C 1
ATOM 2917 O O . ASN C 1 45 ? -1.729 -24.593 22.836 1.00 13.00 45 ASN C O 1
ATOM 2922 N N . THR C 1 46 ? -3.178 -23.069 22.032 1.00 13.29 46 THR C N 1
ATOM 2923 C CA . THR C 1 46 ? -2.152 -22.168 21.538 1.00 20.43 46 THR C CA 1
ATOM 2924 C C . THR C 1 46 ? -2.477 -20.807 22.131 1.00 16.81 46 THR C C 1
ATOM 2925 O O . THR C 1 46 ? -3.613 -20.350 22.062 1.00 16.02 46 THR C O 1
ATOM 2929 N N . ASN C 1 47 ? -1.483 -20.174 22.740 1.00 13.81 47 ASN C N 1
ATOM 2930 C CA . ASN C 1 47 ? -1.723 -18.940 23.465 1.00 8.45 47 ASN C CA 1
ATOM 2931 C C . ASN C 1 47 ? -0.650 -17.874 23.297 1.00 10.68 47 ASN C C 1
ATOM 2932 O O . ASN C 1 47 ? 0.497 -18.164 22.969 1.00 12.37 47 ASN C O 1
ATOM 2937 N N . VAL C 1 48 ? -1.053 -16.632 23.531 1.00 9.69 48 VAL C N 1
ATOM 2938 C CA . VAL C 1 48 ? -0.127 -15.473 23.542 1.00 15.87 48 VAL C CA 1
ATOM 2939 C C . VAL C 1 48 ? -0.218 -14.930 24.963 1.00 17.40 48 VAL C C 1
ATOM 2940 O O . VAL C 1 48 ? -1.234 -15.130 25.637 1.00 14.06 48 VAL C O 1
ATOM 2944 N N . ASN C 1 49 ? 0.838 -14.294 25.442 1.00 14.34 49 ASN C N 1
ATOM 2945 C CA . ASN C 1 49 ? 0.829 -13.830 26.815 1.00 12.93 49 ASN C CA 1
ATOM 2946 C C . ASN C 1 49 ? 1.549 -12.513 26.996 1.00 13.55 49 ASN C C 1
ATOM 2947 O O . ASN C 1 49 ? 2.532 -12.228 26.316 1.00 11.17 49 ASN C O 1
ATOM 2952 N N . LEU C 1 50 ? 1.043 -11.712 27.922 1.00 13.68 50 LEU C N 1
ATOM 2953 C CA . LEU C 1 50 ? 1.721 -10.496 28.328 1.00 15.60 50 LEU C CA 1
ATOM 2954 C C . LEU C 1 50 ? 2.316 -10.800 29.691 1.00 11.68 50 LEU C C 1
ATOM 2955 O O . LEU C 1 50 ? 1.614 -11.245 30.591 1.00 12.90 50 LEU C O 1
ATOM 2960 N N . ILE C 1 51 ? 3.610 -10.543 29.858 1.00 14.58 51 ILE C N 1
ATOM 2961 C CA . ILE C 1 51 ? 4.315 -10.904 31.090 1.00 17.32 51 ILE C CA 1
ATOM 2962 C C . ILE C 1 51 ? 5.055 -9.717 31.716 1.00 19.87 51 ILE C C 1
ATOM 2963 O O . ILE C 1 51 ? 5.599 -8.882 30.997 1.00 14.30 51 ILE C O 1
ATOM 2968 N N . ASN C 1 52 ? 5.088 -9.640 33.048 1.00 12.87 52 ASN C N 1
ATOM 2969 C CA . ASN C 1 52 ? 5.834 -8.534 33.706 1.00 17.44 52 ASN C CA 1
ATOM 2970 C C . ASN C 1 52 ? 7.296 -8.909 33.911 1.00 22.56 52 ASN C C 1
ATOM 2971 O O . ASN C 1 52 ? 7.725 -10.023 33.589 1.00 16.34 52 ASN C O 1
ATOM 2976 N N . ALA C 1 53 ? 8.055 -8.005 34.518 1.00 19.81 53 ALA C N 1
ATOM 2977 C CA . ALA C 1 53 ? 9.460 -8.263 34.748 1.00 28.76 53 ALA C CA 1
ATOM 2978 C C . ALA C 1 53 ? 9.704 -9.533 35.523 1.00 17.88 53 ALA C C 1
ATOM 2979 O O . ALA C 1 53 ? 10.615 -10.293 35.209 1.00 24.18 53 ALA C O 1
ATOM 2981 N N . LYS C 1 54 ? 8.830 -9.768 36.499 1.00 23.40 54 LYS C N 1
ATOM 2982 C CA . LYS C 1 54 ? 8.860 -10.908 37.420 1.00 29.98 54 LYS C CA 1
ATOM 2983 C C . LYS C 1 54 ? 8.393 -12.240 36.841 1.00 28.03 54 LYS C C 1
ATOM 2984 O O . LYS C 1 54 ? 8.248 -13.213 37.570 1.00 28.84 54 LYS C O 1
ATOM 2990 N N . GLY C 1 55 ? 8.086 -12.276 35.553 1.00 23.11 55 GLY C N 1
ATOM 2991 C CA . GLY C 1 55 ? 7.630 -13.519 34.952 1.00 23.42 55 GLY C CA 1
ATOM 2992 C C . GLY C 1 55 ? 6.172 -13.894 35.196 1.00 14.87 55 GLY C C 1
ATOM 2993 O O . GLY C 1 55 ? 5.778 -15.049 34.939 1.00 20.21 55 GLY C O 1
ATOM 2994 N N . ASP C 1 56 ? 5.386 -12.971 35.743 1.00 15.54 56 ASP C N 1
ATOM 2995 C CA . ASP C 1 56 ? 3.967 -13.233 35.963 1.00 19.33 56 ASP C CA 1
ATOM 2996 C C . ASP C 1 56 ? 3.261 -13.003 34.643 1.00 16.96 56 ASP C C 1
ATOM 2997 O O . ASP C 1 56 ? 3.561 -12.040 33.944 1.00 20.06 56 ASP C O 1
ATOM 3002 N N . VAL C 1 57 ? 2.320 -13.869 34.290 1.00 19.26 57 VAL C N 1
ATOM 3003 C CA . VAL C 1 57 ? 1.596 -13.630 33.053 1.00 11.69 57 VAL C CA 1
ATOM 3004 C C . VAL C 1 57 ? 0.457 -12.728 33.443 1.00 14.58 57 VAL C C 1
ATOM 3005 O O . VAL C 1 57 ? -0.510 -13.162 34.087 1.00 14.09 57 VAL C O 1
ATOM 3009 N N . LEU C 1 58 ? 0.589 -11.454 33.090 1.00 8.41 58 LEU C N 1
ATOM 3010 C CA . LEU C 1 58 ? -0.418 -10.462 33.391 1.00 8.81 58 LEU C CA 1
ATOM 3011 C C . LEU C 1 58 ? -1.728 -10.827 32.684 1.00 13.25 58 LEU C C 1
ATOM 3012 O O . LEU C 1 58 ? -2.826 -10.714 33.252 1.00 14.17 58 LEU C O 1
ATOM 3017 N N . LEU C 1 59 ? -1.587 -11.198 31.424 1.00 9.73 59 LEU C N 1
ATOM 3018 C CA . LEU C 1 59 ? -2.747 -11.591 30.619 1.00 8.77 59 LEU C CA 1
ATOM 3019 C C . LEU C 1 59 ? -2.374 -12.743 29.707 1.00 17.62 59 LEU C C 1
ATOM 3020 O O . LEU C 1 59 ? -1.440 -12.627 28.911 1.00 14.32 59 LEU C O 1
ATOM 3025 N N . HIS C 1 60 ? -3.127 -13.832 29.820 1.00 15.46 60 HIS C N 1
ATOM 3026 C CA . HIS C 1 60 ? -2.975 -15.014 28.984 1.00 12.16 60 HIS C CA 1
ATOM 3027 C C . HIS C 1 60 ? -4.180 -15.084 28.044 1.00 9.62 60 HIS C C 1
ATOM 3028 O O . HIS C 1 60 ? -5.313 -14.976 28.492 1.00 12.36 60 HIS C O 1
ATOM 3035 N N . ILE C 1 61 ? -3.934 -15.255 26.748 1.00 11.35 61 ILE C N 1
ATOM 3036 C CA . ILE C 1 61 ? -5.035 -15.341 25.776 1.00 12.91 61 ILE C CA 1
ATOM 3037 C C . ILE C 1 61 ? -4.843 -16.652 25.071 1.00 11.49 61 ILE C C 1
ATOM 3038 O O . ILE C 1 61 ? -3.943 -16.789 24.248 1.00 15.13 61 ILE C O 1
ATOM 3043 N N . GLY C 1 62 ? -5.725 -17.597 25.371 1.00 13.34 62 GLY C N 1
ATOM 3044 C CA . GLY C 1 62 ? -5.682 -18.920 24.797 1.00 10.46 62 GLY C CA 1
ATOM 3045 C C . GLY C 1 62 ? -6.811 -19.180 23.791 1.00 10.29 62 GLY C C 1
ATOM 3046 O O . GLY C 1 62 ? -7.933 -18.719 23.948 1.00 15.05 62 GLY C O 1
ATOM 3047 N N . ILE C 1 63 ? -6.432 -19.871 22.725 1.00 14.74 63 ILE C N 1
ATOM 3048 C CA . ILE C 1 63 ? -7.336 -20.249 21.660 1.00 10.26 63 ILE C CA 1
ATOM 3049 C C . ILE C 1 63 ? -7.555 -21.746 21.786 1.00 15.27 63 ILE C C 1
ATOM 3050 O O . ILE C 1 63 ? -6.619 -22.535 21.700 1.00 13.18 63 ILE C O 1
ATOM 3055 N N . ARG C 1 64 ? -8.804 -22.116 22.017 1.00 16.23 64 ARG C N 1
ATOM 3056 C CA . ARG C 1 64 ? -9.181 -23.512 22.218 1.00 10.79 64 ARG C CA 1
ATOM 3057 C C . ARG C 1 64 ? -10.152 -23.928 21.116 1.00 14.59 64 ARG C C 1
ATOM 3058 O O . ARG C 1 64 ? -11.352 -23.817 21.283 1.00 14.36 64 ARG C O 1
ATOM 3066 N N . ARG C 1 65 ? -9.614 -24.388 20.003 1.00 16.91 65 ARG C N 1
ATOM 3067 C CA . ARG C 1 65 ? -10.415 -24.814 18.848 1.00 14.36 65 ARG C CA 1
ATOM 3068 C C . ARG C 1 65 ? -11.328 -25.992 19.126 1.00 19.76 65 ARG C C 1
ATOM 3069 O O . ARG C 1 65 ? -12.350 -26.179 18.459 1.00 21.55 65 ARG C O 1
ATOM 3077 N N . ARG C 1 66 ? -10.950 -26.808 20.100 1.00 17.30 66 ARG C N 1
ATOM 3078 C CA . ARG C 1 66 ? -11.740 -27.977 20.444 1.00 25.24 66 ARG C CA 1
ATOM 3079 C C . ARG C 1 66 ? -12.841 -27.640 21.444 1.00 30.29 66 ARG C C 1
ATOM 3080 O O . ARG C 1 66 ? -13.724 -28.453 21.693 1.00 22.18 66 ARG C O 1
ATOM 3088 N N . GLU C 1 67 ? -12.774 -26.437 22.006 1.00 19.03 67 GLU C N 1
ATOM 3089 C CA . GLU C 1 67 ? -13.731 -26.002 23.014 1.00 19.19 67 GLU C CA 1
ATOM 3090 C C . GLU C 1 67 ? -14.553 -24.803 22.548 1.00 20.34 67 GLU C C 1
ATOM 3091 O O . GLU C 1 67 ? -15.341 -24.255 23.315 1.00 17.31 67 GLU C O 1
ATOM 3097 N N . ASN C 1 68 ? -14.369 -24.389 21.297 1.00 13.16 68 ASN C N 1
ATOM 3098 C CA . ASN C 1 68 ? -15.084 -23.218 20.788 1.00 13.36 68 ASN C CA 1
ATOM 3099 C C . ASN C 1 68 ? -14.846 -22.074 21.761 1.00 12.81 68 ASN C C 1
ATOM 3100 O O . ASN C 1 68 ? -15.793 -21.422 22.210 1.00 13.39 68 ASN C O 1
ATOM 3105 N N . ALA C 1 69 ? -13.602 -21.844 22.165 1.00 15.98 69 ALA C N 1
ATOM 3106 C CA . ALA C 1 69 ? -13.476 -20.740 23.081 1.00 14.67 69 ALA C CA 1
ATOM 3107 C C . ALA C 1 69 ? -12.127 -20.054 23.184 1.00 13.88 69 ALA C C 1
ATOM 3108 O O . ALA C 1 69 ? -11.163 -20.520 22.641 1.00 13.39 69 ALA C O 1
ATOM 3110 N N . PHE C 1 70 ? -12.162 -18.858 23.759 1.00 11.36 70 PHE C N 1
ATOM 3111 C CA . PHE C 1 70 ? -10.981 -18.072 24.061 1.00 17.05 70 PHE C CA 1
ATOM 3112 C C . PHE C 1 70 ? -10.904 -18.209 25.561 1.00 7.72 70 PHE C C 1
ATOM 3113 O O . PHE C 1 70 ? -11.934 -18.217 26.235 1.00 11.19 70 PHE C O 1
ATOM 3121 N N . VAL C 1 71 ? -9.703 -18.320 26.100 1.00 12.61 71 VAL C N 1
ATOM 3122 C CA . VAL C 1 71 ? -9.604 -18.458 27.532 1.00 13.17 71 VAL C CA 1
ATOM 3123 C C . VAL C 1 71 ? -8.695 -17.331 27.973 1.00 11.89 71 VAL C C 1
ATOM 3124 O O . VAL C 1 71 ? -7.587 -17.222 27.432 1.00 14.63 71 VAL C O 1
ATOM 3128 N N . PHE C 1 72 ? -9.146 -16.506 28.922 1.00 9.65 72 PHE C N 1
ATOM 3129 C CA . PHE C 1 72 ? -8.304 -15.420 29.391 1.00 11.23 72 PHE C CA 1
ATOM 3130 C C . PHE C 1 72 ? -7.967 -15.720 30.834 1.00 12.50 72 PHE C C 1
ATOM 3131 O O . PHE C 1 72 ? -8.856 -16.148 31.586 1.00 13.69 72 PHE C O 1
ATOM 3139 N N . ASN C 1 73 ? -6.750 -15.378 31.263 1.00 13.22 73 ASN C N 1
ATOM 3140 C CA . ASN C 1 73 ? -6.421 -15.681 32.642 1.00 5.41 73 ASN C CA 1
ATOM 3141 C C . ASN C 1 73 ? -5.119 -14.943 32.967 1.00 10.63 73 ASN C C 1
ATOM 3142 O O . ASN C 1 73 ? -4.571 -14.253 32.115 1.00 10.52 73 ASN C O 1
ATOM 3147 N N . SER C 1 74 ? -4.664 -15.058 34.215 1.00 12.27 74 SER C N 1
ATOM 3148 C CA . SER C 1 74 ? -3.421 -14.418 34.650 1.00 15.86 74 SER C CA 1
ATOM 3149 C C . SER C 1 74 ? -2.718 -15.529 35.442 1.00 15.58 74 SER C C 1
ATOM 3150 O O . SER C 1 74 ? -3.389 -16.289 36.134 1.00 16.61 74 SER C O 1
ATOM 3153 N N . ILE C 1 75 ? -1.395 -15.652 35.323 1.00 15.18 75 ILE C N 1
ATOM 3154 C CA . ILE C 1 75 ? -0.676 -16.725 36.048 1.00 14.25 75 ILE C CA 1
ATOM 3155 C C . ILE C 1 75 ? 0.565 -16.187 36.795 1.00 10.68 75 ILE C C 1
ATOM 3156 O O . ILE C 1 75 ? 1.565 -15.829 36.173 1.00 15.36 75 ILE C O 1
ATOM 3161 N N . PRO C 1 76 ? 0.486 -16.121 38.119 1.00 15.26 76 PRO C N 1
ATOM 3162 C CA . PRO C 1 76 ? 1.629 -15.625 38.912 1.00 17.26 76 PRO C CA 1
ATOM 3163 C C . PRO C 1 76 ? 2.860 -16.499 38.721 1.00 23.73 76 PRO C C 1
ATOM 3164 O O . PRO C 1 76 ? 2.748 -17.709 38.589 1.00 20.31 76 PRO C O 1
ATOM 3168 N N . TYR C 1 77 ? 4.039 -15.887 38.724 1.00 30.19 77 TYR C N 1
ATOM 3169 C CA . TYR C 1 77 ? 5.265 -16.651 38.548 1.00 32.29 77 TYR C CA 1
ATOM 3170 C C . TYR C 1 77 ? 5.308 -17.872 39.450 1.00 24.75 77 TYR C C 1
ATOM 3171 O O . TYR C 1 77 ? 5.069 -17.758 40.631 1.00 29.84 77 TYR C O 1
ATOM 3180 N N . GLY C 1 78 ? 5.508 -19.040 38.854 1.00 26.04 78 GLY C N 1
ATOM 3181 C CA . GLY C 1 78 ? 5.580 -20.305 39.576 1.00 26.29 78 GLY C CA 1
ATOM 3182 C C . GLY C 1 78 ? 4.347 -20.775 40.317 1.00 28.59 78 GLY C C 1
ATOM 3183 O O . GLY C 1 78 ? 4.441 -21.684 41.133 1.00 34.31 78 GLY C O 1
ATOM 3184 N N . GLU C 1 79 ? 3.189 -20.171 40.047 1.00 26.68 79 GLU C N 1
ATOM 3185 C CA . GLU C 1 79 ? 1.958 -20.575 40.719 1.00 25.14 79 GLU C CA 1
ATOM 3186 C C . GLU C 1 79 ? 0.994 -21.099 39.683 1.00 28.54 79 GLU C C 1
ATOM 3187 O O . GLU C 1 79 ? 1.274 -21.097 38.495 1.00 18.64 79 GLU C O 1
ATOM 3193 N N . SER C 1 80 ? -0.156 -21.550 40.141 1.00 17.31 80 SER C N 1
ATOM 3194 C CA . SER C 1 80 ? -1.134 -22.075 39.220 1.00 26.44 80 SER C CA 1
ATOM 3195 C C . SER C 1 80 ? -1.963 -20.974 38.579 1.00 24.30 80 SER C C 1
ATOM 3196 O O . SER C 1 80 ? -1.942 -19.825 39.008 1.00 19.90 80 SER C O 1
ATOM 3199 N N . ARG C 1 81 ? -2.731 -21.347 37.562 1.00 18.83 81 ARG C N 1
ATOM 3200 C CA . ARG C 1 81 ? -3.619 -20.411 36.883 1.00 17.55 81 ARG C CA 1
ATOM 3201 C C . ARG C 1 81 ? -4.696 -19.866 37.820 1.00 19.34 81 ARG C C 1
ATOM 3202 O O . ARG C 1 81 ? -5.013 -20.473 38.841 1.00 19.12 81 ARG C O 1
ATOM 3210 N N . GLY C 1 82 ? -5.258 -18.721 37.448 1.00 12.93 82 GLY C N 1
ATOM 3211 C CA . GLY C 1 82 ? -6.351 -18.103 38.177 1.00 18.33 82 GLY C CA 1
ATOM 3212 C C . GLY C 1 82 ? -7.624 -18.656 37.557 1.00 27.55 82 GLY C C 1
ATOM 3213 O O . GLY C 1 82 ? -7.569 -19.605 36.776 1.00 19.35 82 GLY C O 1
ATOM 3214 N N . PRO C 1 83 ? -8.783 -18.146 37.977 1.00 23.79 83 PRO C N 1
ATOM 3215 C CA . PRO C 1 83 ? -10.039 -18.616 37.410 1.00 20.45 83 PRO C CA 1
ATOM 3216 C C . PRO C 1 83 ? -10.046 -18.234 35.953 1.00 16.04 83 PRO C C 1
ATOM 3217 O O . PRO C 1 83 ? -9.534 -17.184 35.598 1.00 17.75 83 PRO C O 1
ATOM 3221 N N . GLU C 1 84 ? -10.625 -19.067 35.103 1.00 15.29 84 GLU C N 1
ATOM 3222 C CA . GLU C 1 84 ? -10.667 -18.727 33.690 1.00 20.89 84 GLU C CA 1
ATOM 3223 C C . GLU C 1 84 ? -11.857 -17.900 33.257 1.00 33.62 84 GLU C C 1
ATOM 3224 O O . GLU C 1 84 ? -12.961 -18.103 33.753 1.00 21.09 84 GLU C O 1
ATOM 3230 N N . GLU C 1 85 ? -11.629 -16.946 32.362 1.00 13.43 85 GLU C N 1
ATOM 3231 C CA . GLU C 1 85 ? -12.710 -16.129 31.828 1.00 19.77 85 GLU C CA 1
ATOM 3232 C C . GLU C 1 85 ? -12.806 -16.402 30.337 1.00 20.75 85 GLU C C 1
ATOM 3233 O O . GLU C 1 85 ? -11.892 -16.076 29.580 1.00 18.26 85 GLU C O 1
ATOM 3239 N N . ARG C 1 86 ? -13.905 -17.017 29.917 1.00 19.19 86 ARG C N 1
ATOM 3240 C CA . ARG C 1 86 ? -14.019 -17.461 28.524 1.00 16.10 86 ARG C CA 1
ATOM 3241 C C . ARG C 1 86 ? -15.137 -16.826 27.699 1.00 13.90 86 ARG C C 1
ATOM 3242 O O . ARG C 1 86 ? -16.141 -16.398 28.248 1.00 15.44 86 ARG C O 1
ATOM 3250 N N . ILE C 1 87 ? -14.958 -16.765 26.386 1.00 15.62 87 ILE C N 1
ATOM 3251 C CA . ILE C 1 87 ? -16.009 -16.290 25.490 1.00 14.67 87 ILE C CA 1
ATOM 3252 C C . ILE C 1 87 ? -15.959 -17.180 24.260 1.00 12.39 87 ILE C C 1
ATOM 3253 O O . ILE C 1 87 ? -14.927 -17.794 23.995 1.00 11.55 87 ILE C O 1
ATOM 3258 N N . PRO C 1 88 ? -17.050 -17.280 23.508 1.00 16.80 88 PRO C N 1
ATOM 3259 C CA . PRO C 1 88 ? -16.988 -18.178 22.356 1.00 19.22 88 PRO C CA 1
ATOM 3260 C C . PRO C 1 88 ? -15.923 -17.783 21.312 1.00 13.32 88 PRO C C 1
ATOM 3261 O O . PRO C 1 88 ? -15.640 -16.597 21.122 1.00 15.63 88 PRO C O 1
ATOM 3265 N N . LEU C 1 89 ? -15.377 -18.781 20.621 1.00 14.75 89 LEU C N 1
ATOM 3266 C CA . LEU C 1 89 ? -14.362 -18.565 19.593 1.00 15.56 89 LEU C CA 1
ATOM 3267 C C . LEU C 1 89 ? -15.058 -18.230 18.286 1.00 20.17 89 LEU C C 1
ATOM 3268 O O . LEU C 1 89 ? -14.610 -17.375 17.525 1.00 15.60 89 LEU C O 1
ATOM 3273 N N . GLU C 1 90 ? -16.173 -18.908 18.032 1.00 19.28 90 GLU C N 1
ATOM 3274 C CA . GLU C 1 90 ? -16.945 -18.681 16.805 1.00 23.15 90 GLU C CA 1
ATOM 3275 C C . GLU C 1 90 ? -17.379 -17.235 16.596 1.00 23.04 90 GLU C C 1
ATOM 3276 O O . GLU C 1 90 ? -17.727 -16.546 17.537 1.00 23.05 90 GLU C O 1
ATOM 3282 N N . GLY C 1 91 ? -17.413 -16.799 15.341 1.00 18.14 91 GLY C N 1
ATOM 3283 C CA . GLY C 1 91 ? -17.843 -15.426 15.004 1.00 24.24 91 GLY C CA 1
ATOM 3284 C C . GLY C 1 91 ? -16.886 -14.302 15.322 1.00 20.18 91 GLY C C 1
ATOM 3285 O O . GLY C 1 91 ? -17.268 -13.126 15.324 1.00 23.96 91 GLY C O 1
ATOM 3286 N N . THR C 1 92 ? -15.642 -14.655 15.598 1.00 16.86 92 THR C N 1
ATOM 3287 C CA . THR C 1 92 ? -14.656 -13.647 15.912 1.00 16.45 92 THR C CA 1
ATOM 3288 C C . THR C 1 92 ? -13.653 -13.468 14.774 1.00 15.36 92 THR C C 1
ATOM 3289 O O . THR C 1 92 ? -13.636 -12.419 14.118 1.00 20.26 92 THR C O 1
ATOM 3293 N N . PHE C 1 93 ? -12.791 -14.453 14.561 1.00 16.11 93 PHE C N 1
ATOM 3294 C CA . PHE C 1 93 ? -11.808 -14.357 13.480 1.00 11.67 93 PHE C CA 1
ATOM 3295 C C . PHE C 1 93 ? -12.522 -14.523 12.142 1.00 20.27 93 PHE C C 1
ATOM 3296 O O . PHE C 1 93 ? -12.073 -14.032 11.130 1.00 23.35 93 PHE C O 1
ATOM 3304 N N . GLY C 1 94 ? -13.586 -15.310 12.134 1.00 21.85 94 GLY C N 1
ATOM 3305 C CA . GLY C 1 94 ? -14.308 -15.537 10.904 1.00 19.74 94 GLY C CA 1
ATOM 3306 C C . GLY C 1 94 ? -13.358 -16.267 9.978 1.00 18.39 94 GLY C C 1
ATOM 3307 O O . GLY C 1 94 ? -12.874 -17.339 10.316 1.00 24.59 94 GLY C O 1
ATOM 3308 N N . ASP C 1 95 ? -13.098 -15.698 8.804 1.00 20.07 95 ASP C N 1
ATOM 3309 C CA . ASP C 1 95 ? -12.176 -16.331 7.873 1.00 16.61 95 ASP C CA 1
ATOM 3310 C C . ASP C 1 95 ? -11.123 -15.385 7.274 1.00 21.27 95 ASP C C 1
ATOM 3311 O O . ASP C 1 95 ? -10.491 -15.731 6.287 1.00 20.19 95 ASP C O 1
ATOM 3316 N N . ARG C 1 96 ? -10.933 -14.213 7.863 1.00 28.33 96 ARG C N 1
ATOM 3317 C CA . ARG C 1 96 ? -9.899 -13.304 7.381 1.00 29.49 96 ARG C CA 1
ATOM 3318 C C . ARG C 1 96 ? -8.531 -13.980 7.487 1.00 31.08 96 ARG C C 1
ATOM 3319 O O . ARG C 1 96 ? -8.186 -14.528 8.527 1.00 22.62 96 ARG C O 1
ATOM 3327 N N . ARG C 1 97 ? -7.751 -13.919 6.411 1.00 23.26 97 ARG C N 1
ATOM 3328 C CA . ARG C 1 97 ? -6.484 -14.638 6.322 1.00 23.96 97 ARG C CA 1
ATOM 3329 C C . ARG C 1 97 ? -5.327 -14.196 7.219 1.00 19.89 97 ARG C C 1
ATOM 3330 O O . ARG C 1 97 ? -4.457 -15.002 7.548 1.00 24.81 97 ARG C O 1
ATOM 3338 N N . ASP C 1 98 ? -5.309 -12.930 7.613 1.00 24.19 98 ASP C N 1
ATOM 3339 C CA . ASP C 1 98 ? -4.252 -12.440 8.479 1.00 27.59 98 ASP C CA 1
ATOM 3340 C C . ASP C 1 98 ? -4.900 -11.992 9.773 1.00 19.91 98 ASP C C 1
ATOM 3341 O O . ASP C 1 98 ? -5.133 -10.811 9.994 1.00 22.08 98 ASP C O 1
ATOM 3346 N N . PRO C 1 99 ? -5.227 -12.955 10.631 1.00 15.24 99 PRO C N 1
ATOM 3347 C CA . PRO C 1 99 ? -5.874 -12.555 11.874 1.00 11.02 99 PRO C CA 1
ATOM 3348 C C . PRO C 1 99 ? -4.924 -11.814 12.803 1.00 12.44 99 PRO C C 1
ATOM 3349 O O . PRO C 1 99 ? -3.702 -11.901 12.640 1.00 14.48 99 PRO C O 1
ATOM 3353 N N . SER C 1 100 ? -5.492 -11.118 13.772 1.00 16.00 100 SER C N 1
ATOM 3354 C CA . SER C 1 100 ? -4.683 -10.364 14.728 1.00 11.71 100 SER C CA 1
ATOM 3355 C C . SER C 1 100 ? -5.424 -10.291 16.054 1.00 16.02 100 SER C C 1
ATOM 3356 O O . SER C 1 100 ? -6.641 -10.290 16.097 1.00 14.18 100 SER C O 1
ATOM 3359 N N . ILE C 1 101 ? -4.651 -10.281 17.129 1.00 11.16 101 ILE C N 1
ATOM 3360 C CA . ILE C 1 101 ? -5.179 -10.140 18.467 1.00 8.43 101 ILE C CA 1
ATOM 3361 C C . ILE C 1 101 ? -4.530 -8.872 18.984 1.00 18.39 101 ILE C C 1
ATOM 3362 O O . ILE C 1 101 ? -3.312 -8.806 19.119 1.00 14.07 101 ILE C O 1
ATOM 3367 N N . THR C 1 102 ? -5.341 -7.856 19.236 1.00 12.21 102 THR C N 1
ATOM 3368 C CA . THR C 1 102 ? -4.811 -6.593 19.734 1.00 14.92 102 THR C CA 1
ATOM 3369 C C . THR C 1 102 ? -5.247 -6.394 21.185 1.00 20.73 102 THR C C 1
ATOM 3370 O O . THR C 1 102 ? -6.370 -6.667 21.541 1.00 13.73 102 THR C O 1
ATOM 3374 N N . ILE C 1 103 ? -4.320 -5.956 22.022 1.00 11.21 103 ILE C N 1
ATOM 3375 C CA . ILE C 1 103 ? -4.634 -5.690 23.409 1.00 10.20 103 ILE C CA 1
ATOM 3376 C C . ILE C 1 103 ? -4.386 -4.216 23.675 1.00 17.32 103 ILE C C 1
ATOM 3377 O O . ILE C 1 103 ? -3.297 -3.714 23.428 1.00 15.58 103 ILE C O 1
ATOM 3382 N N . PHE C 1 104 ? -5.405 -3.520 24.154 1.00 17.73 104 PHE C N 1
ATOM 3383 C CA . PHE C 1 104 ? -5.282 -2.104 24.455 1.00 12.32 104 PHE C CA 1
ATOM 3384 C C . PHE C 1 104 ? -5.290 -1.960 25.969 1.00 20.35 104 PHE C C 1
ATOM 3385 O O . PHE C 1 104 ? -6.249 -2.351 26.627 1.00 17.23 104 PHE C O 1
ATOM 3393 N N . ASP C 1 105 ? -4.223 -1.395 26.524 1.00 14.02 105 ASP C N 1
ATOM 3394 C CA . ASP C 1 105 ? -4.096 -1.270 27.973 1.00 14.07 105 ASP C CA 1
ATOM 3395 C C . ASP C 1 105 ? -4.937 -0.143 28.573 1.00 17.68 105 ASP C C 1
ATOM 3396 O O . ASP C 1 105 ? -4.992 0.960 28.033 1.00 17.36 105 ASP C O 1
ATOM 3401 N N . HIS C 1 106 ? -5.585 -0.434 29.698 1.00 13.98 106 HIS C N 1
ATOM 3402 C CA . HIS C 1 106 ? -6.359 0.551 30.428 1.00 17.99 106 HIS C CA 1
ATOM 3403 C C . HIS C 1 106 ? -5.852 0.417 31.872 1.00 21.56 106 HIS C C 1
ATOM 3404 O O . HIS C 1 106 ? -5.275 -0.611 32.234 1.00 16.58 106 HIS C O 1
ATOM 3411 N N . PRO C 1 107 ? -6.084 1.426 32.708 1.00 18.53 107 PRO C N 1
ATOM 3412 C CA . PRO C 1 107 ? -5.553 1.289 34.077 1.00 31.93 107 PRO C CA 1
ATOM 3413 C C . PRO C 1 107 ? -5.953 0.057 34.893 1.00 17.14 107 PRO C C 1
ATOM 3414 O O . PRO C 1 107 ? -5.126 -0.500 35.633 1.00 16.17 107 PRO C O 1
ATOM 3418 N N . ASP C 1 108 ? -7.182 -0.400 34.739 1.00 16.38 108 ASP C N 1
ATOM 3419 C CA . ASP C 1 108 ? -7.611 -1.554 35.518 1.00 21.59 108 ASP C CA 1
ATOM 3420 C C . ASP C 1 108 ? -8.058 -2.737 34.679 1.00 14.92 108 ASP C C 1
ATOM 3421 O O . ASP C 1 108 ? -8.512 -3.738 35.231 1.00 16.13 108 ASP C O 1
ATOM 3426 N N . ARG C 1 109 ? -7.917 -2.631 33.367 1.00 12.77 109 ARG C N 1
ATOM 3427 C CA . ARG C 1 109 ? -8.324 -3.716 32.498 1.00 15.96 109 ARG C CA 1
ATOM 3428 C C . ARG C 1 109 ? -7.668 -3.666 31.132 1.00 14.36 109 ARG C C 1
ATOM 3429 O O . ARG C 1 109 ? -7.093 -2.658 30.735 1.00 16.59 109 ARG C O 1
ATOM 3437 N N . TYR C 1 110 ? -7.768 -4.784 30.430 1.00 12.22 110 TYR C N 1
ATOM 3438 C CA . TYR C 1 110 ? -7.262 -4.932 29.091 1.00 7.70 110 TYR C CA 1
ATOM 3439 C C . TYR C 1 110 ? -8.437 -5.045 28.145 1.00 14.24 110 TYR C C 1
ATOM 3440 O O . TYR C 1 110 ? -9.390 -5.773 28.428 1.00 14.26 110 TYR C O 1
ATOM 3449 N N . GLN C 1 111 ? -8.370 -4.329 27.028 1.00 12.09 111 GLN C N 1
ATOM 3450 C CA . GLN C 1 111 ? -9.452 -4.406 26.032 1.00 8.09 111 GLN C CA 1
ATOM 3451 C C . GLN C 1 111 ? -8.860 -5.352 24.999 1.00 9.63 111 GLN C C 1
ATOM 3452 O O . GLN C 1 111 ? -7.790 -5.118 24.458 1.00 15.72 111 GLN C O 1
ATOM 3458 N N . ILE C 1 112 ? -9.581 -6.413 24.682 1.00 12.25 112 ILE C N 1
ATOM 3459 C CA . ILE C 1 112 ? -9.068 -7.391 23.749 1.00 12.83 112 ILE C CA 1
ATOM 3460 C C . ILE C 1 112 ? -9.875 -7.353 22.482 1.00 15.11 112 ILE C C 1
ATOM 3461 O O . ILE C 1 112 ? -11.090 -7.441 22.527 1.00 12.91 112 ILE C O 1
ATOM 3466 N N . MET C 1 113 ? -9.190 -7.230 21.351 1.00 14.76 113 MET C N 1
ATOM 3467 C CA . MET C 1 113 ? -9.854 -7.196 20.055 1.00 14.99 113 MET C CA 1
ATOM 3468 C C . MET C 1 113 ? -9.361 -8.322 19.161 1.00 19.16 113 MET C C 1
ATOM 3469 O O . MET C 1 113 ? -8.185 -8.676 19.188 1.00 14.30 113 MET C O 1
ATOM 3474 N N . ILE C 1 114 ? -10.261 -8.860 18.348 1.00 12.52 114 ILE C N 1
ATOM 3475 C CA . ILE C 1 114 ? -9.894 -9.868 17.417 1.00 12.98 114 ILE C CA 1
ATOM 3476 C C . ILE C 1 114 ? -10.159 -9.187 16.094 1.00 15.57 114 ILE C C 1
ATOM 3477 O O . ILE C 1 114 ? -11.305 -8.766 15.849 1.00 15.59 114 ILE C O 1
ATOM 3482 N N . ASP C 1 115 ? -9.133 -9.058 15.243 1.00 17.47 115 ASP C N 1
ATOM 3483 C CA . ASP C 1 115 ? -9.294 -8.394 13.948 1.00 13.13 115 ASP C CA 1
ATOM 3484 C C . ASP C 1 115 ? -9.775 -6.963 14.137 1.00 18.56 115 ASP C C 1
ATOM 3485 O O . ASP C 1 115 ? -10.654 -6.467 13.443 1.00 14.79 115 ASP C O 1
ATOM 3490 N N . TYR C 1 116 ? -9.220 -6.326 15.152 1.00 14.23 116 TYR C N 1
ATOM 3491 C CA . TYR C 1 116 ? -9.547 -4.954 15.489 1.00 12.69 116 TYR C CA 1
ATOM 3492 C C . TYR C 1 116 ? -10.967 -4.683 15.998 1.00 22.10 116 TYR C C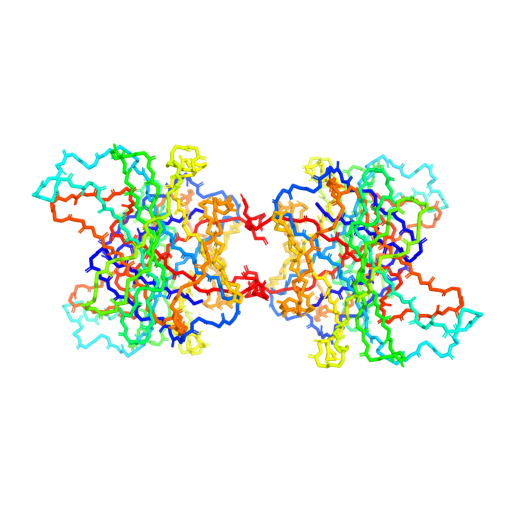 1
ATOM 3493 O O . TYR C 1 116 ? -11.375 -3.533 16.097 1.00 19.05 116 TYR C O 1
ATOM 3502 N N . LYS C 1 117 ? -11.717 -5.740 16.285 1.00 16.85 117 LYS C N 1
ATOM 3503 C CA . LYS C 1 117 ? -13.075 -5.620 16.805 1.00 13.30 117 LYS C CA 1
ATOM 3504 C C . LYS C 1 117 ? -13.017 -6.066 18.252 1.00 12.88 117 LYS C C 1
ATOM 3505 O O . LYS C 1 117 ? -12.573 -7.179 18.540 1.00 13.58 117 LYS C O 1
ATOM 3511 N N . THR C 1 118 ? -13.466 -5.212 19.158 1.00 15.22 118 THR C N 1
ATOM 3512 C CA . THR C 1 118 ? -13.411 -5.553 20.584 1.00 20.24 118 THR C CA 1
ATOM 3513 C C . THR C 1 118 ? -14.278 -6.747 20.955 1.00 22.26 118 THR C C 1
ATOM 3514 O O . THR C 1 118 ? -15.453 -6.757 20.593 1.00 14.89 118 THR C O 1
ATOM 3518 N N . VAL C 1 119 ? -13.675 -7.748 21.627 1.00 13.00 119 VAL C N 1
ATOM 3519 C CA . VAL C 1 119 ? -14.382 -8.956 22.061 1.00 19.69 119 VAL C CA 1
ATOM 3520 C C . VAL C 1 119 ? -14.525 -9.132 23.579 1.00 20.16 119 VAL C C 1
ATOM 3521 O O . VAL C 1 119 ? -15.406 -9.846 24.027 1.00 15.02 119 VAL C O 1
ATOM 3525 N N . TYR C 1 120 ? -13.670 -8.495 24.364 1.00 15.57 120 TYR C N 1
ATOM 3526 C CA . TYR C 1 120 ? -13.739 -8.700 25.801 1.00 7.68 120 TYR C CA 1
ATOM 3527 C C . TYR C 1 120 ? -12.946 -7.654 26.559 1.00 11.06 120 TYR C C 1
ATOM 3528 O O . TYR C 1 120 ? -11.939 -7.152 26.067 1.00 13.91 120 TYR C O 1
ATOM 3537 N N . TYR C 1 121 ? -13.422 -7.327 27.752 1.00 13.09 121 TYR C N 1
ATOM 3538 C CA . TYR C 1 121 ? -12.697 -6.458 28.664 1.00 13.52 121 TYR C CA 1
ATOM 3539 C C . TYR C 1 121 ? -12.332 -7.300 29.876 1.00 14.97 121 TYR C C 1
ATOM 3540 O O . TYR C 1 121 ? -13.204 -7.765 30.606 1.00 18.09 121 TYR C O 1
ATOM 3549 N N . TYR C 1 122 ? -11.036 -7.510 30.067 1.00 16.68 122 TYR C N 1
ATOM 3550 C CA . TYR C 1 122 ? -10.542 -8.363 31.135 1.00 14.34 122 TYR C CA 1
ATOM 3551 C C . TYR C 1 122 ? -9.953 -7.544 32.251 1.00 21.86 122 TYR C C 1
ATOM 3552 O O . TYR C 1 122 ? -9.015 -6.794 32.036 1.00 14.71 122 TYR C O 1
ATOM 3561 N N . LYS C 1 123 ? -10.527 -7.678 33.441 1.00 19.41 123 LYS C N 1
ATOM 3562 C CA . LYS C 1 123 ? -10.065 -6.945 34.613 1.00 15.24 123 LYS C CA 1
ATOM 3563 C C . LYS C 1 123 ? -8.673 -7.415 35.021 1.00 13.36 123 LYS C C 1
ATOM 3564 O O . LYS C 1 123 ? -8.439 -8.611 35.189 1.00 12.18 123 LYS C O 1
ATOM 3570 N N . LYS C 1 124 ? -7.748 -6.475 35.179 1.00 20.67 124 LYS C N 1
ATOM 3571 C CA . LYS C 1 124 ? -6.404 -6.836 35.568 1.00 12.51 124 LYS C CA 1
ATOM 3572 C C . LYS C 1 124 ? -6.415 -7.513 36.922 1.00 20.49 124 LYS C C 1
ATOM 3573 O O . LYS C 1 124 ? -7.247 -7.206 37.754 1.00 22.22 124 LYS C O 1
ATOM 3579 N N . ARG C 1 125 ? -5.483 -8.428 37.145 1.00 18.20 125 ARG C N 1
ATOM 3580 C CA . ARG C 1 125 ? -5.419 -9.130 38.424 1.00 12.55 125 ARG C CA 1
ATOM 3581 C C . ARG C 1 125 ? -4.056 -9.023 39.087 1.00 17.59 125 ARG C C 1
ATOM 3582 O O . ARG C 1 125 ? -3.976 -9.094 40.294 1.00 19.31 125 ARG C O 1
ATOM 3590 N N . LEU C 1 126 ? -2.998 -8.895 38.288 1.00 13.14 126 LEU C N 1
ATOM 3591 C CA . LEU C 1 126 ? -1.620 -8.823 38.824 1.00 16.87 126 LEU C CA 1
ATOM 3592 C C . LEU C 1 126 ? -0.954 -7.480 38.605 1.00 29.49 126 LEU C C 1
ATOM 3593 O O . LEU C 1 126 ? -1.266 -6.785 37.657 1.00 16.34 126 LEU C O 1
ATOM 3598 N N . GLU C 1 127 ? -0.023 -7.120 39.482 1.00 17.71 127 GLU C N 1
ATOM 3599 C CA . GLU C 1 127 ? 0.661 -5.834 39.380 1.00 16.73 127 GLU C CA 1
ATOM 3600 C C . GLU C 1 127 ? 1.853 -5.881 38.430 1.00 20.74 127 GLU C C 1
ATOM 3601 O O . GLU C 1 127 ? 2.381 -6.949 38.132 1.00 19.67 127 GLU C O 1
ATOM 3607 N N . GLY C 1 128 ? 2.287 -4.713 37.975 1.00 16.04 128 GLY C N 1
ATOM 3608 C CA . GLY C 1 128 ? 3.445 -4.637 37.111 1.00 26.18 128 GLY C CA 1
ATOM 3609 C C . GLY C 1 128 ? 3.165 -4.390 35.657 1.00 28.61 128 GLY C C 1
ATOM 3610 O O . GLY C 1 128 ? 2.119 -4.776 35.113 1.00 26.50 128 GLY C O 1
ATOM 3611 N N . ARG C 1 129 ? 4.134 -3.773 35.007 1.00 15.13 129 ARG C N 1
ATOM 3612 C CA . ARG C 1 129 ? 3.969 -3.489 33.601 1.00 28.96 129 ARG C CA 1
ATOM 3613 C C . ARG C 1 129 ? 4.428 -4.613 32.717 1.00 19.84 129 ARG C C 1
ATOM 3614 O O . ARG C 1 129 ? 5.319 -5.396 33.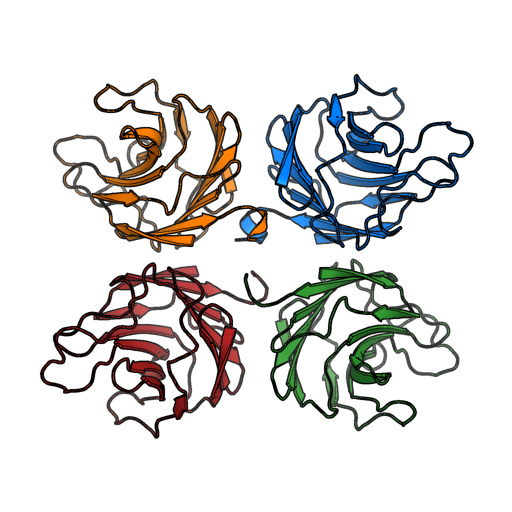053 1.00 16.14 129 ARG C O 1
ATOM 3622 N N . CYS C 1 130 ? 3.762 -4.728 31.578 1.00 20.12 130 CYS C N 1
ATOM 3623 C CA . CYS C 1 130 ? 4.137 -5.742 30.631 1.00 21.03 130 CYS C CA 1
ATOM 3624 C C . CYS C 1 130 ? 5.538 -5.427 30.090 1.00 17.59 130 CYS C C 1
ATOM 3625 O O . CYS C 1 130 ? 5.792 -4.328 29.595 1.00 21.56 130 CYS C O 1
ATOM 3628 N N . GLU C 1 131 ? 6.448 -6.395 30.203 1.00 16.77 131 GLU C N 1
ATOM 3629 C CA . GLU C 1 131 ? 7.800 -6.222 29.719 1.00 17.61 131 GLU C CA 1
ATOM 3630 C C . GLU C 1 131 ? 8.242 -7.273 28.716 1.00 17.72 131 GLU C C 1
ATOM 3631 O O . GLU C 1 131 ? 9.262 -7.091 28.048 1.00 13.92 131 GLU C O 1
ATOM 3637 N N . LYS C 1 132 ? 7.462 -8.352 28.584 1.00 18.46 132 LYS C N 1
ATOM 3638 C CA . LYS C 1 132 ? 7.778 -9.441 27.675 1.00 16.82 132 LYS C CA 1
ATOM 3639 C C . LYS C 1 132 ? 6.468 -10.011 27.124 1.00 12.71 132 LYS C C 1
ATOM 3640 O O . LYS C 1 132 ? 5.409 -9.787 27.706 1.00 14.29 132 LYS C O 1
ATOM 3646 N N . VAL C 1 133 ? 6.536 -10.695 25.987 1.00 13.23 133 VAL C N 1
ATOM 3647 C CA . VAL C 1 133 ? 5.328 -11.317 25.414 1.00 12.56 133 VAL C CA 1
ATOM 3648 C C . VAL C 1 133 ? 5.751 -12.684 24.960 1.00 10.89 133 VAL C C 1
ATOM 3649 O O . VAL C 1 133 ? 6.902 -12.869 24.548 1.00 12.55 133 VAL C O 1
ATOM 3653 N N . SER C 1 134 ? 4.830 -13.657 24.997 1.00 15.61 134 SER C N 1
ATOM 3654 C CA . SER C 1 134 ? 5.187 -14.981 24.567 1.00 10.76 134 SER C CA 1
ATOM 3655 C C . SER C 1 134 ? 4.078 -15.580 23.687 1.00 8.90 134 SER C C 1
ATOM 3656 O O . SER C 1 134 ? 2.971 -15.072 23.647 1.00 12.72 134 SER C O 1
ATOM 3659 N N . TYR C 1 135 ? 4.427 -16.675 23.033 1.00 10.72 135 TYR C N 1
ATOM 3660 C CA . TYR C 1 135 ? 3.572 -17.369 22.086 1.00 13.95 135 TYR C CA 1
ATOM 3661 C C . TYR C 1 135 ? 3.924 -18.841 22.296 1.00 13.25 135 TYR C C 1
ATOM 3662 O O . TYR C 1 135 ? 5.028 -19.266 22.006 1.00 16.54 135 TYR C O 1
ATOM 3671 N N . LYS C 1 136 ? 2.998 -19.597 22.866 1.00 14.46 136 LYS C N 1
ATOM 3672 C CA . LYS C 1 136 ? 3.272 -20.970 23.226 1.00 11.09 136 LYS C CA 1
ATOM 3673 C C . LYS C 1 136 ? 2.205 -21.899 22.719 1.00 9.73 136 LYS C C 1
ATOM 3674 O O . LYS C 1 136 ? 1.132 -21.466 22.373 1.00 12.76 136 LYS C O 1
ATOM 3680 N N . ILE C 1 137 ? 2.512 -23.177 22.743 1.00 10.41 137 ILE C N 1
ATOM 3681 C CA . ILE C 1 137 ? 1.526 -24.166 22.294 1.00 12.69 137 ILE C CA 1
ATOM 3682 C C . ILE C 1 137 ? 1.807 -25.457 23.021 1.00 19.15 137 ILE C C 1
ATOM 3683 O O . ILE C 1 137 ? 2.936 -25.651 23.473 1.00 18.86 137 ILE C O 1
ATOM 3688 N N . ASN C 1 138 ? 0.751 -26.206 23.340 1.00 13.20 138 ASN C N 1
ATOM 3689 C CA . ASN C 1 138 ? 0.926 -27.496 23.997 1.00 11.22 138 ASN C CA 1
ATOM 3690 C C . ASN C 1 138 ? 1.703 -28.480 23.122 1.00 22.89 138 ASN C C 1
ATOM 3691 O O . ASN C 1 138 ? 1.536 -28.496 21.890 1.00 17.28 138 ASN C O 1
ATOM 3696 N N . GLU C 1 139 ? 2.525 -29.291 23.778 1.00 20.03 139 GLU C N 1
ATOM 3697 C CA . GLU C 1 139 ? 3.349 -30.307 23.141 1.00 22.01 139 GLU C CA 1
ATOM 3698 C C . GLU C 1 139 ? 2.657 -31.082 22.022 1.00 17.02 139 GLU C C 1
ATOM 3699 O O . GLU C 1 139 ? 1.541 -31.568 22.179 1.00 23.97 139 GLU C O 1
ATOM 3705 N N . GLY C 1 140 ? 3.353 -31.198 20.898 1.00 16.56 140 GLY C N 1
ATOM 3706 C CA . GLY C 1 140 ? 2.875 -31.916 19.726 1.00 22.94 140 GLY C CA 1
ATOM 3707 C C . GLY C 1 140 ? 1.739 -31.408 18.892 1.00 22.30 140 GLY C C 1
ATOM 3708 O O . GLY C 1 140 ? 1.279 -32.133 18.005 1.00 17.95 140 GLY C O 1
ATOM 3709 N N . GLN C 1 141 ? 1.322 -30.155 19.106 1.00 19.89 141 GLN C N 1
ATOM 3710 C CA . GLN C 1 141 ? 0.204 -29.603 18.332 1.00 22.54 141 GLN C CA 1
ATOM 3711 C C . GLN C 1 141 ? 0.669 -28.610 17.280 1.00 14.86 141 GLN C C 1
ATOM 3712 O O . GLN C 1 141 ? 1.828 -28.170 17.322 1.00 14.94 141 GLN C O 1
ATOM 3718 N N . THR C 1 142 ? -0.205 -28.287 16.336 1.00 21.57 142 THR C N 1
ATOM 3719 C CA . THR C 1 142 ? 0.078 -27.266 15.339 1.00 28.06 142 THR C CA 1
ATOM 3720 C C . THR C 1 142 ? -0.824 -26.085 15.665 1.00 17.64 142 THR C C 1
ATOM 3721 O O . THR C 1 142 ? -1.964 -26.279 16.068 1.00 18.06 142 THR C O 1
ATOM 3725 N N . PRO C 1 143 ? -0.318 -24.865 15.520 1.00 16.98 143 PRO C N 1
ATOM 3726 C CA . PRO C 1 143 ? -1.124 -23.704 15.920 1.00 16.46 143 PRO C CA 1
ATOM 3727 C C . PRO C 1 143 ? -2.192 -23.252 14.910 1.00 14.65 143 PRO C C 1
ATOM 3728 O O . PRO C 1 143 ? -2.180 -23.707 13.780 1.00 17.96 143 PRO C O 1
ATOM 3732 N N . PRO C 1 144 ? -3.147 -22.408 15.351 1.00 15.59 144 PRO C N 1
ATOM 3733 C CA . PRO C 1 144 ? -4.162 -21.907 14.426 1.00 13.80 144 PRO C CA 1
ATOM 3734 C C . PRO C 1 144 ? -3.598 -20.686 13.673 1.00 23.30 144 PRO C C 1
ATOM 3735 O O . PRO C 1 144 ? -4.246 -20.162 12.782 1.00 15.45 144 PRO C O 1
ATOM 3739 N N . PHE C 1 145 ? -2.410 -20.220 14.055 1.00 15.49 145 PHE C N 1
ATOM 3740 C CA . PHE C 1 145 ? -1.820 -19.059 13.381 1.00 21.79 145 PHE C CA 1
ATOM 3741 C C . PHE C 1 145 ? -0.499 -19.448 12.751 1.00 21.09 145 PHE C C 1
ATOM 3742 O O . PHE C 1 145 ? -0.113 -20.587 12.818 1.00 16.97 145 PHE C O 1
ATOM 3750 N N . SER C 1 146 ? 0.180 -18.498 12.117 1.00 13.59 146 SER C N 1
ATOM 3751 C CA . SER C 1 146 ? 1.474 -18.783 11.529 1.00 15.05 146 SER C CA 1
ATOM 3752 C C . SER C 1 146 ? 2.421 -19.091 12.707 1.00 14.03 146 SER C C 1
ATOM 3753 O O . SER C 1 146 ? 2.128 -18.672 13.836 1.00 14.11 146 SER C O 1
ATOM 3756 N N . ASP C 1 147 ? 3.504 -19.839 12.457 1.00 9.47 147 ASP C N 1
ATOM 3757 C CA . ASP C 1 147 ? 4.458 -20.207 13.503 1.00 17.00 147 ASP C CA 1
ATOM 3758 C C . ASP C 1 147 ? 5.365 -19.089 13.944 1.00 14.78 147 ASP C C 1
ATOM 3759 O O . ASP C 1 147 ? 6.239 -19.285 14.789 1.00 13.98 147 ASP C O 1
ATOM 3764 N N . VAL C 1 148 ? 5.155 -17.930 13.326 1.00 15.74 148 VAL C N 1
ATOM 3765 C CA . VAL C 1 148 ? 5.904 -16.720 13.665 1.00 13.80 148 VAL C CA 1
ATOM 3766 C C . VAL C 1 148 ? 4.853 -15.613 13.588 1.00 18.65 148 VAL C C 1
ATOM 3767 O O . VAL C 1 148 ? 3.980 -15.621 12.714 1.00 15.08 148 VAL C O 1
ATOM 3771 N N . LEU C 1 149 ? 4.848 -14.726 14.573 1.00 13.91 149 LEU C N 1
ATOM 3772 C CA . LEU C 1 149 ? 3.882 -13.636 14.558 1.00 10.73 149 LEU C CA 1
ATOM 3773 C C . LEU C 1 149 ? 4.638 -12.323 14.560 1.00 14.33 149 LEU C C 1
ATOM 3774 O O . LEU C 1 149 ? 5.762 -12.272 15.058 1.00 19.87 149 LEU C O 1
ATOM 3779 N N . GLY C 1 150 ? 4.060 -11.293 13.959 1.00 13.16 150 GLY C N 1
ATOM 3780 C CA . GLY C 1 150 ? 4.634 -9.967 14.018 1.00 11.75 150 GLY C CA 1
ATOM 3781 C C . GLY C 1 150 ? 3.940 -9.252 15.154 1.00 18.56 150 GLY C C 1
ATOM 3782 O O . GLY C 1 150 ? 2.722 -9.126 15.147 1.00 19.81 150 GLY C O 1
ATOM 3783 N N . VAL C 1 151 ? 4.698 -8.805 16.146 1.00 11.64 151 VAL C N 1
ATOM 3784 C CA . VAL C 1 151 ? 4.072 -8.181 17.296 1.00 9.94 151 VAL C CA 1
ATOM 3785 C C . VAL C 1 151 ? 4.449 -6.691 17.263 1.00 22.61 151 VAL C C 1
ATOM 3786 O O . VAL C 1 151 ? 5.622 -6.350 17.270 1.00 19.19 151 VAL C O 1
ATOM 3790 N N . THR C 1 152 ? 3.460 -5.817 17.195 1.00 22.90 152 THR C N 1
ATOM 3791 C CA . THR C 1 152 ? 3.735 -4.384 17.157 1.00 19.87 152 THR C CA 1
ATOM 3792 C C . THR C 1 152 ? 3.265 -3.680 18.425 1.00 26.12 152 THR C C 1
ATOM 3793 O O . THR C 1 152 ? 2.125 -3.852 18.862 1.00 18.76 152 THR C O 1
ATOM 3797 N N . VAL C 1 153 ? 4.152 -2.904 19.036 1.00 18.08 153 VAL C N 1
ATOM 3798 C CA . VAL C 1 153 ? 3.792 -2.164 20.240 1.00 15.10 153 VAL C CA 1
ATOM 3799 C C . VAL C 1 153 ? 3.658 -0.714 19.806 1.00 26.18 153 VAL C C 1
ATOM 3800 O O . VAL C 1 153 ? 4.542 -0.160 19.120 1.00 19.83 153 VAL C O 1
ATOM 3804 N N . LEU C 1 154 ? 2.537 -0.103 20.152 1.00 21.44 154 LEU C N 1
ATOM 3805 C CA . LEU C 1 154 ? 2.318 1.277 19.792 1.00 26.17 154 LEU C CA 1
ATOM 3806 C C . LEU C 1 154 ? 1.363 1.975 20.752 1.00 24.49 154 LEU C C 1
ATOM 3807 O O . LEU C 1 154 ? 0.798 1.357 21.640 1.00 17.04 154 LEU C O 1
ATOM 3812 N N . TYR C 1 155 ? 1.210 3.281 20.559 1.00 17.13 155 TYR C N 1
ATOM 3813 C CA . TYR C 1 155 ? 0.318 4.089 21.381 1.00 15.74 155 TYR C CA 1
ATOM 3814 C C . TYR C 1 155 ? -0.635 4.782 20.415 1.00 26.59 155 TYR C C 1
ATOM 3815 O O . TYR C 1 155 ? -0.292 5.019 19.249 1.00 29.75 155 TYR C O 1
ATOM 3824 N N . PHE C 1 156 ? -1.826 5.120 20.880 1.00 21.96 156 PHE C N 1
ATOM 3825 C CA . PHE C 1 156 ? -2.768 5.801 20.009 1.00 34.78 156 PHE C CA 1
ATOM 3826 C C . PHE C 1 156 ? -2.118 7.022 19.344 1.00 26.53 156 PHE C C 1
ATOM 3827 O O . PHE C 1 156 ? -1.460 7.821 20.001 1.00 19.50 156 PHE C O 1
ATOM 3835 N N . ALA C 1 157 ? -2.294 7.141 18.035 1.00 27.81 157 ALA C N 1
ATOM 3836 C CA . ALA C 1 157 ? -1.713 8.244 17.275 1.00 39.27 157 ALA C CA 1
ATOM 3837 C C . ALA C 1 157 ? -0.201 8.452 17.370 1.00 44.46 157 ALA C C 1
ATOM 3838 O O . ALA C 1 157 ? 0.568 7.503 17.274 1.00 48.70 157 ALA C O 1
ATOM 3840 N N . ASN C 1 158 ? 0.213 9.701 17.551 1.00 49.69 158 ASN C N 1
ATOM 3841 C CA . ASN C 1 158 ? 1.629 10.048 17.528 1.00 66.48 158 ASN C CA 1
ATOM 3842 C C . ASN C 1 158 ? 2.018 10.959 18.689 1.00 83.17 158 ASN C C 1
ATOM 3843 O O . ASN C 1 158 ? 2.759 11.926 18.512 1.00 82.15 158 ASN C O 1
ATOM 3848 N N . MET D 1 1 ? -14.914 9.481 8.945 1.00 54.16 1 MET D N 1
ATOM 3849 C CA . MET D 1 1 ? -15.912 10.453 8.516 1.00 35.22 1 MET D CA 1
ATOM 3850 C C . MET D 1 1 ? -15.680 11.820 9.152 1.00 24.56 1 MET D C 1
ATOM 3851 O O . MET D 1 1 ? -15.682 11.960 10.363 1.00 24.39 1 MET D O 1
ATOM 3856 N N . PHE D 1 2 ? -15.488 12.816 8.305 1.00 19.44 2 PHE D N 1
ATOM 3857 C CA . PHE D 1 2 ? -15.133 14.155 8.727 1.00 14.64 2 PHE D CA 1
ATOM 3858 C C . PHE D 1 2 ? -16.296 15.150 8.726 1.00 22.89 2 PHE D C 1
ATOM 3859 O O . PHE D 1 2 ? -17.137 15.147 7.814 1.00 18.93 2 PHE D O 1
ATOM 3867 N N . HIS D 1 3 ? -16.343 15.980 9.768 1.00 17.35 3 HIS D N 1
ATOM 3868 C CA . HIS D 1 3 ? -17.369 16.987 9.905 1.00 9.82 3 HIS D CA 1
ATOM 3869 C C . HIS D 1 3 ? -16.812 18.342 10.346 1.00 16.24 3 HIS D C 1
ATOM 3870 O O . HIS D 1 3 ? -15.862 18.386 11.102 1.00 18.50 3 HIS D O 1
ATOM 3877 N N . ILE D 1 4 ? -17.393 19.436 9.848 1.00 18.46 4 ILE D N 1
ATOM 3878 C CA . ILE D 1 4 ? -16.981 20.781 10.233 1.00 13.07 4 ILE D CA 1
ATOM 3879 C C . ILE D 1 4 ? -17.928 21.147 11.372 1.00 27.43 4 ILE D C 1
ATOM 3880 O O . ILE D 1 4 ? -19.148 20.987 11.260 1.00 17.01 4 ILE D O 1
ATOM 3885 N N . LEU D 1 5 ? -17.369 21.589 12.493 1.00 15.59 5 LEU D N 1
ATOM 3886 C CA . LEU D 1 5 ? -18.191 21.971 13.631 1.00 13.14 5 LEU D CA 1
ATOM 3887 C C . LEU D 1 5 ? -17.859 23.397 14.039 1.00 19.61 5 LEU D C 1
ATOM 3888 O O . LEU D 1 5 ? -16.830 23.635 14.649 1.00 12.87 5 LEU D O 1
ATOM 3893 N N . ARG D 1 6 ? -18.750 24.333 13.749 1.00 18.73 6 ARG D N 1
ATOM 3894 C CA . ARG D 1 6 ? -18.503 25.731 14.105 1.00 20.27 6 ARG D CA 1
ATOM 3895 C C . ARG D 1 6 ? -18.895 26.013 15.553 1.00 14.47 6 ARG D C 1
ATOM 3896 O O . ARG D 1 6 ? -19.824 25.404 16.089 1.00 14.82 6 ARG D O 1
ATOM 3904 N N . LEU D 1 7 ? -18.234 26.996 16.145 1.00 17.91 7 LEU D N 1
ATOM 3905 C CA . LEU D 1 7 ? -18.518 27.391 17.516 1.00 26.52 7 LEU D CA 1
ATOM 3906 C C . LEU D 1 7 ? -19.981 27.794 17.568 1.00 38.93 7 LEU D C 1
ATOM 3907 O O . LEU D 1 7 ? -20.444 28.475 16.654 1.00 15.48 7 LEU D O 1
ATOM 3912 N N . GLU D 1 8 ? -20.685 27.401 18.641 1.00 12.53 8 GLU D N 1
ATOM 3913 C CA . GLU D 1 8 ? -22.103 27.690 18.816 1.00 18.08 8 GLU D CA 1
ATOM 3914 C C . GLU D 1 8 ? -23.004 26.984 17.831 1.00 23.43 8 GLU D C 1
ATOM 3915 O O . GLU D 1 8 ? -23.993 27.531 17.385 1.00 24.92 8 GLU D O 1
ATOM 3921 N N . SER D 1 9 ? -22.638 25.761 17.482 1.00 25.16 9 SER D N 1
ATOM 3922 C CA . SER D 1 9 ? -23.460 25.009 16.552 1.00 13.24 9 SER D CA 1
ATOM 3923 C C . SER D 1 9 ? -23.416 23.546 16.962 1.00 25.48 9 SER D C 1
ATOM 3924 O O . SER D 1 9 ? -22.638 23.138 17.817 1.00 19.71 9 SER D O 1
ATOM 3927 N N . THR D 1 10 ? -24.294 22.775 16.349 1.00 17.65 10 THR D N 1
ATOM 3928 C CA . THR D 1 10 ? -24.416 21.365 16.587 1.00 18.44 10 THR D CA 1
ATOM 3929 C C . THR D 1 10 ? -24.358 20.728 15.211 1.00 30.75 10 THR D C 1
ATOM 3930 O O . THR D 1 10 ? -24.838 21.329 14.254 1.00 21.66 10 THR D O 1
ATOM 3934 N N . VAL D 1 11 ? -23.716 19.566 15.086 1.00 15.58 11 VAL D N 1
ATOM 3935 C CA . VAL D 1 11 ? -23.636 18.907 13.795 1.00 23.49 11 VAL D CA 1
ATOM 3936 C C . VAL D 1 11 ? -24.039 17.459 13.960 1.00 28.82 11 VAL D C 1
ATOM 3937 O O . VAL D 1 11 ? -23.627 16.802 14.908 1.00 18.09 11 VAL D O 1
ATOM 3941 N N . ASP D 1 12 ? -24.849 16.961 13.035 1.00 24.07 12 ASP D N 1
ATOM 3942 C CA . ASP D 1 12 ? -25.281 15.571 13.099 1.00 18.74 12 ASP D CA 1
ATOM 3943 C C . ASP D 1 12 ? -24.172 14.652 12.628 1.00 20.73 12 ASP D C 1
ATOM 3944 O O . ASP D 1 12 ? -23.454 14.973 11.680 1.00 25.88 12 ASP D O 1
ATOM 3949 N N . LEU D 1 13 ? -23.970 13.541 13.312 1.00 15.93 13 LEU D N 1
ATOM 3950 C CA . LEU D 1 13 ? -23.012 12.586 12.805 1.00 18.72 13 LEU D CA 1
ATOM 3951 C C . LEU D 1 13 ? -23.701 11.976 11.597 1.00 25.86 13 LEU D C 1
ATOM 3952 O O . LEU D 1 13 ? -24.920 12.051 11.475 1.00 21.51 13 LEU D O 1
ATOM 3957 N N . SER D 1 14 ? -22.929 11.405 10.688 1.00 22.74 14 SER D N 1
ATOM 3958 C CA . SER D 1 14 ? -23.535 10.772 9.499 1.00 31.60 14 SER D CA 1
ATOM 3959 C C . SER D 1 14 ? -24.433 9.594 9.884 1.00 39.23 14 SER D C 1
ATOM 3960 O O . SER D 1 14 ? -25.380 9.259 9.178 1.00 40.18 14 SER D O 1
ATOM 3963 N N . GLU D 1 15 ? -24.089 8.948 10.989 1.00 29.12 15 GLU D N 1
ATOM 3964 C CA . GLU D 1 15 ? -24.844 7.824 11.527 1.00 37.83 15 GLU D CA 1
ATOM 3965 C C . GLU D 1 15 ? -24.465 7.804 12.996 1.00 37.80 15 GLU D C 1
ATOM 3966 O O . GLU D 1 15 ? -23.464 8.409 13.373 1.00 27.92 15 GLU D O 1
ATOM 3972 N N . PRO D 1 16 ? -25.241 7.129 13.837 1.00 32.47 16 PRO D N 1
ATOM 3973 C CA . PRO D 1 16 ? -24.862 7.111 15.252 1.00 14.58 16 PRO D CA 1
ATOM 3974 C C . PRO D 1 16 ? -23.508 6.434 15.441 1.00 29.43 16 PRO D C 1
ATOM 3975 O O . PRO D 1 16 ? -23.126 5.548 14.653 1.00 20.67 16 PRO D O 1
ATOM 3979 N N . LEU D 1 17 ? -22.773 6.866 16.463 1.00 19.44 17 LEU D N 1
ATOM 3980 C CA . LEU D 1 17 ? -21.452 6.309 16.751 1.00 18.52 17 LEU D CA 1
ATOM 3981 C C . LEU D 1 17 ? -21.595 4.834 17.139 1.00 25.25 17 LEU D C 1
ATOM 3982 O O . LEU D 1 17 ? -22.292 4.502 18.101 1.00 24.08 17 LEU D O 1
ATOM 3987 N N . LYS D 1 18 ? -20.914 3.950 16.421 1.00 24.43 18 LYS D N 1
ATOM 3988 C CA . LYS D 1 18 ? -21.000 2.524 16.721 1.00 23.32 18 LYS D CA 1
ATOM 3989 C C . LYS D 1 18 ? -20.139 2.138 17.908 1.00 27.77 18 LYS D C 1
ATOM 3990 O O . LYS D 1 18 ? -19.290 2.928 18.326 1.00 22.63 18 LYS D O 1
ATOM 3996 N N . ASP D 1 19 ? -20.360 0.930 18.454 1.00 26.79 19 ASP D N 1
ATOM 3997 C CA . ASP D 1 19 ? -19.572 0.449 19.602 1.00 24.07 19 ASP D CA 1
ATOM 3998 C C . ASP D 1 19 ? -18.100 0.675 19.344 1.00 15.47 19 ASP D C 1
ATOM 3999 O O . ASP D 1 19 ? -17.603 0.442 18.244 1.00 17.25 19 ASP D O 1
ATOM 4004 N N . ASN D 1 20 ? -17.396 1.145 20.364 1.00 14.12 20 ASN D N 1
ATOM 4005 C CA . ASN D 1 20 ? -15.981 1.388 20.231 1.00 16.50 20 ASN D CA 1
ATOM 4006 C C . ASN D 1 20 ? -15.636 2.468 19.217 1.00 18.93 20 ASN D C 1
ATOM 4007 O O . ASN D 1 20 ? -14.502 2.540 18.758 1.00 22.12 20 ASN D O 1
ATOM 4012 N N . GLY D 1 21 ? -16.617 3.324 18.902 1.00 13.63 21 GLY D N 1
ATOM 4013 C CA . GLY D 1 21 ? -16.395 4.415 17.965 1.00 14.05 21 GLY D CA 1
ATOM 4014 C C . GLY D 1 21 ? -15.431 5.391 18.642 1.00 18.35 21 GLY D C 1
ATOM 4015 O O . GLY D 1 21 ? -15.347 5.438 19.863 1.00 15.20 21 GLY D O 1
ATOM 4016 N N . ILE D 1 22 ? -14.673 6.124 17.834 1.00 12.24 22 ILE D N 1
ATOM 4017 C CA . ILE D 1 22 ? -13.700 7.117 18.311 1.00 9.95 22 ILE D CA 1
ATOM 4018 C C . ILE D 1 22 ? -14.073 8.440 17.670 1.00 16.00 22 ILE D C 1
ATOM 4019 O O . ILE D 1 22 ? -14.230 8.508 16.453 1.00 18.92 22 ILE D O 1
ATOM 4024 N N . ILE D 1 23 ? -14.245 9.478 18.488 1.00 14.79 23 ILE D N 1
ATOM 4025 C CA . ILE D 1 23 ? -14.592 10.798 17.964 1.00 11.78 23 ILE D CA 1
ATOM 4026 C C . ILE D 1 23 ? -13.480 11.718 18.361 1.00 26.40 23 ILE D C 1
ATOM 4027 O O . ILE D 1 23 ? -13.167 11.800 19.551 1.00 12.52 23 ILE D O 1
ATOM 4032 N N . VAL D 1 24 ? -12.875 12.364 17.363 1.00 17.43 24 VAL D N 1
ATOM 4033 C CA . VAL D 1 24 ? -11.760 13.305 17.562 1.00 18.59 24 VAL D CA 1
ATOM 4034 C C . VAL D 1 24 ? -12.149 14.735 17.179 1.00 24.95 24 VAL D C 1
ATOM 4035 O O . V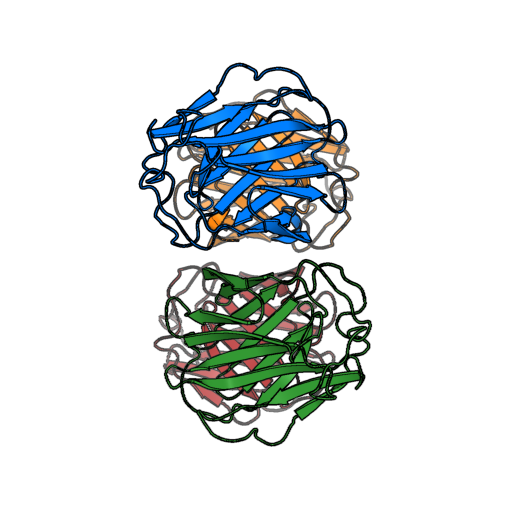AL D 1 24 ? -12.499 15.004 16.025 1.00 19.23 24 VAL D O 1
ATOM 4039 N N . PHE D 1 25 ? -12.122 15.634 18.154 1.00 15.33 25 PHE D N 1
ATOM 4040 C CA . PHE D 1 25 ? -12.435 17.060 17.937 1.00 16.04 25 PHE D CA 1
ATOM 4041 C C . PHE D 1 25 ? -11.083 17.706 17.737 1.00 23.32 25 PHE D C 1
ATOM 4042 O O . PHE D 1 25 ? -10.252 17.685 18.657 1.00 19.67 25 PHE D O 1
ATOM 4050 N N . GLN D 1 26 ? -10.860 18.290 16.567 1.00 21.91 26 GLN D N 1
ATOM 4051 C CA . GLN D 1 26 ? -9.577 18.947 16.275 1.00 18.67 26 GLN D CA 1
ATOM 4052 C C . GLN D 1 26 ? -9.647 20.452 16.109 1.00 18.97 26 GLN D C 1
ATOM 4053 O O . GLN D 1 26 ? -10.462 20.963 15.341 1.00 12.83 26 GLN D O 1
ATOM 4059 N N . SER D 1 27 ? -8.734 21.131 16.807 1.00 14.35 27 SER D N 1
ATOM 4060 C CA . SER D 1 27 ? -8.608 22.581 16.796 1.00 10.77 27 SER D CA 1
ATOM 4061 C C . SER D 1 27 ? -7.281 22.953 16.137 1.00 12.73 27 SER D C 1
ATOM 4062 O O . SER D 1 27 ? -6.353 22.161 16.191 1.00 13.61 27 SER D O 1
ATOM 4065 N N . ASP D 1 28 ? -7.191 24.097 15.477 1.00 15.36 28 ASP D N 1
ATOM 4066 C CA . ASP D 1 28 ? -5.906 24.471 14.915 1.00 17.39 28 ASP D CA 1
ATOM 4067 C C . ASP D 1 28 ? -5.235 25.501 15.795 1.00 16.95 28 ASP D C 1
ATOM 4068 O O . ASP D 1 28 ? -4.205 26.066 15.442 1.00 15.52 28 ASP D O 1
ATOM 4073 N N . LYS D 1 29 ? -5.823 25.724 16.964 1.00 13.48 29 LYS D N 1
ATOM 4074 C CA . LYS D 1 29 ? -5.254 26.691 17.892 1.00 19.01 29 LYS D CA 1
ATOM 4075 C C . LYS D 1 29 ? -5.479 26.304 19.313 1.00 18.33 29 LYS D C 1
ATOM 4076 O O . LYS D 1 29 ? -6.446 25.612 19.622 1.00 12.99 29 LYS D O 1
ATOM 4082 N N . LEU D 1 30 ? -4.633 26.832 20.191 1.00 14.07 30 LEU D N 1
ATOM 4083 C CA . LEU D 1 30 ? -4.767 26.561 21.628 1.00 18.31 30 LEU D CA 1
ATOM 4084 C C . LEU D 1 30 ? -4.444 27.839 22.391 1.00 25.75 30 LEU D C 1
ATOM 4085 O O . LEU D 1 30 ? -3.441 28.491 22.085 1.00 20.44 30 LEU D O 1
ATOM 4090 N N . ASP D 1 31 ? -5.300 28.221 23.348 1.00 19.49 31 ASP D N 1
ATOM 4091 C CA . ASP D 1 31 ? -5.030 29.434 24.155 1.00 24.17 31 ASP D CA 1
ATOM 4092 C C . ASP D 1 31 ? -5.700 29.181 25.496 1.00 18.19 31 ASP D C 1
ATOM 4093 O O . ASP D 1 31 ? -6.907 29.372 25.644 1.00 22.18 31 ASP D O 1
ATOM 4098 N N . LEU D 1 32 ? -4.893 28.697 26.432 1.00 19.86 32 LEU D N 1
ATOM 4099 C CA . LEU D 1 32 ? -5.319 28.363 27.786 1.00 24.05 32 LEU D CA 1
ATOM 4100 C C . LEU D 1 32 ? -5.524 29.520 28.726 1.00 27.96 32 LEU D C 1
ATOM 4101 O O . LEU D 1 32 ? -5.963 29.323 29.858 1.00 21.06 32 LEU D O 1
ATOM 4106 N N . GLU D 1 33 ? -5.155 30.716 28.281 1.00 26.19 33 GLU D N 1
ATOM 4107 C CA . GLU D 1 33 ? -5.370 31.915 29.074 1.00 26.94 33 GLU D CA 1
ATOM 4108 C C . GLU D 1 33 ? -6.863 32.181 29.070 1.00 28.57 33 GLU D C 1
ATOM 4109 O O . GLU D 1 33 ? -7.518 32.031 28.042 1.00 21.76 33 GLU D O 1
ATOM 4115 N N . PRO D 1 34 ? -7.410 32.552 30.219 1.00 25.45 34 PRO D N 1
ATOM 4116 C CA . PRO D 1 34 ? -8.831 32.761 30.291 1.00 28.04 34 PRO D CA 1
ATOM 4117 C C . PRO D 1 34 ? -9.324 33.780 29.263 1.00 33.21 34 PRO D C 1
ATOM 4118 O O . PRO D 1 34 ? -8.579 34.658 28.826 1.00 27.20 34 PRO D O 1
ATOM 4122 N N . SER D 1 35 ? -10.571 33.615 28.852 1.00 16.10 35 SER D N 1
ATOM 4123 C CA . SER D 1 35 ? -11.194 34.520 27.899 1.00 20.02 35 SER D CA 1
ATOM 4124 C C . SER D 1 35 ? -11.056 35.938 28.465 1.00 26.20 35 SER D C 1
ATOM 4125 O O . SER D 1 35 ? -11.343 36.156 29.642 1.00 19.03 35 SER D O 1
ATOM 4128 N N . PRO D 1 36 ? -10.601 36.901 27.641 1.00 36.90 36 PRO D N 1
ATOM 4129 C CA . PRO D 1 36 ? -10.436 38.296 28.101 1.00 49.25 36 PRO D CA 1
ATOM 4130 C C . PRO D 1 36 ? -11.652 38.805 28.889 1.00 41.66 36 PRO D C 1
ATOM 4131 O O . PRO D 1 36 ? -11.507 39.359 29.983 1.00 31.67 36 PRO D O 1
ATOM 4135 N N . ASN D 1 37 ? -12.835 38.620 28.319 1.00 25.28 37 ASN D N 1
ATOM 4136 C CA . ASN D 1 37 ? -14.094 39.037 28.935 1.00 23.79 37 ASN D CA 1
ATOM 4137 C C . ASN D 1 37 ? -14.743 37.831 29.571 1.00 31.54 37 ASN D C 1
ATOM 4138 O O . ASN D 1 37 ? -14.833 36.777 28.940 1.00 28.76 37 ASN D O 1
ATOM 4143 N N . LEU D 1 38 ? -15.190 37.979 30.812 1.00 31.08 38 LEU D N 1
ATOM 4144 C CA . LEU D 1 38 ? -15.837 36.885 31.517 1.00 22.72 38 LEU D CA 1
ATOM 4145 C C . LEU D 1 38 ? -17.315 36.808 31.155 1.00 26.61 38 LEU D C 1
ATOM 4146 O O . LEU D 1 38 ? -17.885 35.726 31.073 1.00 22.09 38 LEU D O 1
ATOM 4151 N N . GLY D 1 39 ? -17.933 37.962 30.936 1.00 31.60 39 GLY D N 1
ATOM 4152 C CA . GLY D 1 39 ? -19.345 37.995 30.589 1.00 32.95 39 GLY D CA 1
ATOM 4153 C C . GLY D 1 39 ? -20.303 37.872 31.763 1.00 19.46 39 GLY D C 1
ATOM 4154 O O . GLY D 1 39 ? -19.902 37.772 32.913 1.00 27.41 39 GLY D O 1
ATOM 4155 N N . PRO D 1 40 ? -21.598 37.845 31.468 1.00 24.84 40 PRO D N 1
ATOM 4156 C CA . PRO D 1 40 ? -22.641 37.753 32.494 1.00 24.72 40 PRO D CA 1
ATOM 4157 C C . PRO D 1 40 ? -22.807 36.448 33.268 1.00 28.00 40 PRO D C 1
ATOM 4158 O O . PRO D 1 40 ? -23.367 36.478 34.363 1.00 27.14 40 PRO D O 1
ATOM 4162 N N . THR D 1 41 ? -22.312 35.326 32.743 1.00 22.41 41 THR D N 1
ATOM 4163 C CA . THR D 1 41 ? -22.446 34.048 33.455 1.00 22.18 41 THR D CA 1
ATOM 4164 C C . THR D 1 41 ? -21.473 33.945 34.611 1.00 21.25 41 THR D C 1
ATOM 4165 O O . THR D 1 41 ? -21.718 33.230 35.594 1.00 20.38 41 THR D O 1
ATOM 4169 N N . GLY D 1 42 ? -20.352 34.646 34.486 1.00 21.23 42 GLY D N 1
ATOM 4170 C CA . GLY D 1 42 ? -19.331 34.616 35.527 1.00 20.15 42 GLY D CA 1
ATOM 4171 C C . GLY D 1 42 ? -18.573 33.297 35.511 1.00 17.17 42 GLY D C 1
ATOM 4172 O O . GLY D 1 42 ? -17.805 32.997 36.426 1.00 24.62 42 GLY D O 1
ATOM 4173 N N . ILE D 1 43 ? -18.816 32.491 34.476 1.00 17.93 43 ILE D N 1
ATOM 4174 C CA . ILE D 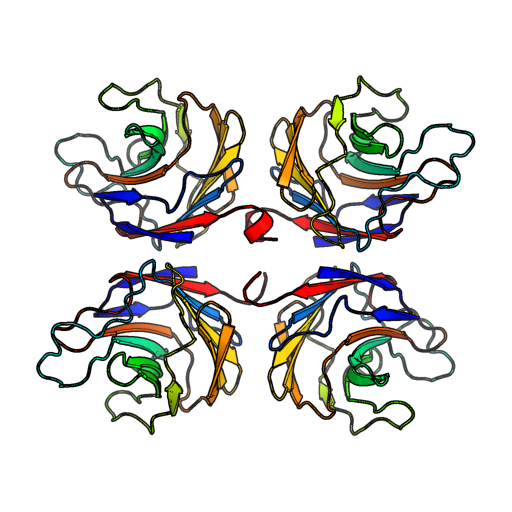1 43 ? -18.159 31.196 34.336 1.00 17.65 43 ILE D CA 1
ATOM 4175 C C . ILE D 1 43 ? -17.496 31.093 32.964 1.00 22.84 43 ILE D C 1
ATOM 4176 O O . ILE D 1 43 ? -18.193 31.117 31.939 1.00 18.11 43 ILE D O 1
ATOM 4181 N N . ASP D 1 44 ? -16.160 31.045 32.943 1.00 18.10 44 ASP D N 1
ATOM 4182 C CA . ASP D 1 44 ? -15.388 30.943 31.669 1.00 19.36 44 ASP D CA 1
ATOM 4183 C C . ASP D 1 44 ? -15.533 29.468 31.273 1.00 18.14 44 ASP D C 1
ATOM 4184 O O . ASP D 1 44 ? -14.861 28.581 31.805 1.00 11.71 44 ASP D O 1
ATOM 4189 N N . ASN D 1 45 ? -16.388 29.234 30.281 1.00 16.70 45 ASN D N 1
ATOM 4190 C CA . ASN D 1 45 ? -16.746 27.886 29.852 1.00 16.01 45 ASN D CA 1
ATOM 4191 C C . ASN D 1 45 ? -16.876 27.734 28.335 1.00 18.05 45 ASN D C 1
ATOM 4192 O O . ASN D 1 45 ? -17.670 28.424 27.701 1.00 19.36 45 ASN D O 1
ATOM 4197 N N . THR D 1 46 ? -16.085 26.828 27.768 1.00 16.11 46 THR D N 1
ATOM 4198 C CA . THR D 1 46 ? -16.214 26.440 26.380 1.00 13.36 46 THR D CA 1
ATOM 4199 C C . THR D 1 46 ? -16.315 24.942 26.465 1.00 11.42 46 THR D C 1
ATOM 4200 O O . THR D 1 46 ? -15.638 24.320 27.277 1.00 15.51 46 THR D O 1
ATOM 4204 N N . ASN D 1 47 ? -17.171 24.353 25.652 1.00 11.03 47 ASN D N 1
ATOM 4205 C CA . ASN D 1 47 ? -17.359 22.929 25.768 1.00 10.26 47 ASN D CA 1
ATOM 4206 C C . ASN D 1 47 ? -17.788 22.233 24.511 1.00 15.14 47 ASN D C 1
ATOM 4207 O O . ASN D 1 47 ? -18.254 22.874 23.586 1.00 11.58 47 ASN D O 1
ATOM 4212 N N . VAL D 1 48 ? -17.551 20.928 24.474 1.00 16.35 48 VAL D N 1
ATOM 4213 C CA . VAL D 1 48 ? -17.974 20.078 23.376 1.00 19.16 48 VAL D CA 1
ATOM 4214 C C . VAL D 1 48 ? -18.822 18.999 24.019 1.00 15.01 48 VAL D C 1
ATOM 4215 O O . VAL D 1 48 ? -18.574 18.600 25.156 1.00 15.56 48 VAL D O 1
ATOM 4219 N N . ASN D 1 49 ? -19.843 18.555 23.295 1.00 8.34 49 ASN D N 1
ATOM 4220 C CA . ASN D 1 49 ? -20.828 17.634 23.840 1.00 13.93 49 ASN D CA 1
ATOM 4221 C C . ASN D 1 49 ? -21.156 16.496 22.882 1.00 27.25 49 ASN D C 1
ATOM 4222 O O . ASN D 1 49 ? -21.223 16.690 21.668 1.00 20.38 49 ASN D O 1
ATOM 4227 N N . LEU D 1 50 ? -21.363 15.310 23.442 1.00 13.31 50 LEU D N 1
ATOM 4228 C CA . LEU D 1 50 ? -21.784 14.153 22.670 1.00 14.07 50 LEU D CA 1
ATOM 4229 C C . LEU D 1 50 ? -23.246 13.936 23.011 1.00 17.56 50 LEU D C 1
ATOM 4230 O O . LEU D 1 50 ? -23.599 13.680 24.162 1.00 18.18 50 LEU D O 1
ATOM 4235 N N . ILE D 1 51 ? -24.095 14.057 22.002 1.00 13.29 51 ILE D N 1
ATOM 4236 C CA . ILE D 1 51 ? -25.521 14.063 22.200 1.00 16.65 51 ILE D CA 1
ATOM 4237 C C . ILE D 1 51 ? -26.215 12.930 21.468 1.00 14.66 51 ILE D C 1
ATOM 4238 O O . ILE D 1 51 ? -25.747 12.539 20.394 1.00 12.80 51 ILE D O 1
ATOM 4243 N N . ASN D 1 52 ? -27.244 12.352 22.101 1.00 18.59 52 ASN D N 1
ATOM 4244 C CA . ASN D 1 52 ? -28.003 11.260 21.491 1.00 15.71 52 ASN D CA 1
ATOM 4245 C C . ASN D 1 52 ? -29.146 11.817 20.686 1.00 15.81 52 ASN D C 1
ATOM 4246 O O . ASN D 1 52 ? -29.308 13.043 20.585 1.00 17.62 52 ASN D O 1
ATOM 4251 N N . ALA D 1 53 ? -29.972 10.912 20.146 1.00 23.96 53 ALA D N 1
ATOM 4252 C CA . ALA D 1 53 ? -31.125 11.299 19.328 1.00 24.93 53 ALA D CA 1
ATOM 4253 C C . ALA D 1 53 ? -32.141 12.175 20.046 1.00 29.14 53 ALA D C 1
ATOM 4254 O O . ALA D 1 53 ? -32.671 13.128 19.458 1.00 29.58 53 ALA D O 1
ATOM 4256 N N . LYS D 1 54 ? -32.390 11.872 21.314 1.00 18.32 54 LYS D N 1
ATOM 4257 C CA . LYS D 1 54 ? -33.359 12.616 22.098 1.00 22.65 54 LYS D CA 1
ATOM 4258 C C . LYS D 1 54 ? -32.842 13.939 22.660 1.00 25.65 54 LYS D C 1
ATOM 4259 O O . LYS D 1 54 ? -33.531 14.593 23.433 1.00 19.45 54 LYS D O 1
ATOM 4265 N N . GLY D 1 55 ? -31.639 14.341 22.260 1.00 24.27 55 GLY D N 1
ATOM 4266 C CA . GLY D 1 55 ? -31.075 15.610 22.729 1.00 13.01 55 GLY D CA 1
ATOM 4267 C C . GLY D 1 55 ? -30.341 15.579 24.053 1.00 20.69 55 GLY D C 1
ATOM 4268 O O . GLY D 1 55 ? -29.888 16.626 24.556 1.00 13.14 55 GLY D O 1
ATOM 4269 N N . ASP D 1 56 ? -30.213 14.389 24.622 1.00 17.61 56 ASP D N 1
ATOM 4270 C CA . ASP D 1 56 ? -29.541 14.235 25.894 1.00 21.81 56 ASP D CA 1
ATOM 4271 C C . ASP D 1 56 ? -28.047 14.400 25.675 1.00 11.98 56 ASP D C 1
ATOM 4272 O O . ASP D 1 56 ? -27.484 13.906 24.701 1.00 17.14 56 ASP D O 1
ATOM 4277 N N . VAL D 1 57 ? -27.390 15.091 26.585 1.00 16.08 57 VAL D N 1
ATOM 4278 C CA . VAL D 1 57 ? -25.960 15.239 26.432 1.00 12.12 57 VAL D CA 1
ATOM 4279 C C . VAL D 1 57 ? -25.391 14.041 27.161 1.00 12.43 57 VAL D C 1
ATOM 4280 O O . VAL D 1 57 ? -25.376 14.004 28.416 1.00 14.12 57 VAL D O 1
ATOM 4284 N N . LEU D 1 58 ? -24.942 13.046 26.385 1.00 13.45 58 LEU D N 1
ATOM 4285 C CA . LEU D 1 58 ? -24.379 11.800 26.947 1.00 16.90 58 LEU D CA 1
ATOM 4286 C C . LEU D 1 58 ? -23.100 12.092 27.713 1.00 19.18 58 LEU D C 1
ATOM 4287 O O . LEU D 1 58 ? -22.818 11.496 28.755 1.00 13.45 58 LEU D O 1
ATOM 4292 N N . LEU D 1 59 ? -22.320 12.991 27.135 1.00 12.10 59 LEU D N 1
ATOM 4293 C CA . LEU D 1 59 ? -21.050 13.410 27.717 1.00 6.52 59 LEU D CA 1
ATOM 4294 C C . LEU D 1 59 ? -20.807 14.862 27.323 1.00 12.71 59 LEU D C 1
ATOM 4295 O O . LEU D 1 59 ? -20.834 15.221 26.130 1.00 13.89 59 LEU D O 1
ATOM 4300 N N . HIS D 1 60 ? -20.562 15.657 28.352 1.00 12.42 60 HIS D N 1
ATOM 4301 C CA . HIS D 1 60 ? -20.248 17.077 28.254 1.00 10.22 60 HIS D CA 1
ATOM 4302 C C . HIS D 1 60 ? -18.809 17.165 28.716 1.00 12.05 60 HIS D C 1
ATOM 4303 O O . HIS D 1 60 ? -18.438 16.546 29.704 1.00 14.59 60 HIS D O 1
ATOM 4310 N N . ILE D 1 61 ? -17.978 17.842 27.927 1.00 19.94 61 ILE D N 1
ATOM 4311 C CA . ILE D 1 61 ? -16.566 18.048 28.258 1.00 20.65 61 ILE D CA 1
ATOM 4312 C C . ILE D 1 61 ? -16.416 19.584 28.265 1.00 18.59 61 ILE D C 1
ATOM 4313 O O . ILE D 1 61 ? -16.402 20.222 27.205 1.00 15.21 61 ILE D O 1
ATOM 4318 N N . GLY D 1 62 ? -16.232 20.151 29.455 1.00 15.64 62 GLY D N 1
ATOM 4319 C CA . GLY D 1 62 ? -16.105 21.602 29.587 1.00 14.12 62 GLY D CA 1
ATOM 4320 C C . GLY D 1 62 ? -14.709 21.960 29.991 1.00 20.99 62 GLY D C 1
ATOM 4321 O O . GLY D 1 62 ? -14.091 21.231 30.755 1.00 18.09 62 GLY D O 1
ATOM 4322 N N . ILE D 1 63 ? -14.197 23.048 29.431 1.00 14.46 63 ILE D N 1
ATOM 4323 C CA . ILE D 1 63 ? -12.856 23.510 29.740 1.00 8.99 63 ILE D CA 1
ATOM 4324 C C . ILE D 1 63 ? -12.990 24.796 30.534 1.00 12.46 63 ILE D C 1
ATOM 4325 O O . ILE D 1 63 ? -13.533 25.783 30.045 1.00 19.80 63 ILE D O 1
ATOM 4330 N N . ARG D 1 64 ? -12.504 24.779 31.764 1.00 11.44 64 ARG D N 1
ATOM 4331 C CA . ARG D 1 64 ? -12.661 25.915 32.625 1.00 7.25 64 ARG D CA 1
ATOM 4332 C C . ARG D 1 64 ? -11.303 26.463 32.945 1.00 18.00 64 ARG D C 1
ATOM 4333 O O . ARG D 1 64 ? -10.690 26.071 33.931 1.00 14.72 64 ARG D O 1
ATOM 4341 N N . ARG D 1 65 ? -10.877 27.415 32.117 1.00 15.89 65 ARG D N 1
ATOM 4342 C CA . ARG D 1 65 ? -9.584 28.080 32.249 1.00 12.20 65 ARG D CA 1
ATOM 4343 C C . ARG D 1 65 ? -9.357 28.852 33.557 1.00 9.30 65 ARG D C 1
ATOM 4344 O O . ARG D 1 65 ? -8.213 28.973 34.024 1.00 19.20 65 ARG D O 1
ATOM 4352 N N . ARG D 1 66 ? -10.415 29.406 34.113 1.00 14.56 66 ARG D N 1
ATOM 4353 C CA . ARG D 1 66 ? -10.292 30.147 35.375 1.00 24.18 66 ARG D CA 1
ATOM 4354 C C . ARG D 1 66 ? -10.396 29.277 36.604 1.00 24.00 66 ARG D C 1
ATOM 4355 O O . ARG D 1 66 ? -9.994 29.683 37.687 1.00 20.93 66 ARG D O 1
ATOM 4363 N N . GLU D 1 67 ? -10.927 28.070 36.429 1.00 22.91 67 GLU D N 1
ATOM 4364 C CA . GLU D 1 67 ? -11.105 27.128 37.531 1.00 22.71 67 GLU D CA 1
ATOM 4365 C C . GLU D 1 67 ? -10.049 26.025 37.505 1.00 16.65 67 GLU D C 1
ATOM 4366 O O . GLU D 1 67 ? -10.056 25.130 38.347 1.00 21.72 67 GLU D O 1
ATOM 4372 N N . ASN D 1 68 ? -9.149 26.091 36.529 1.00 14.65 68 ASN D N 1
ATOM 4373 C CA . ASN D 1 68 ? -8.128 25.067 36.348 1.00 18.80 68 ASN D CA 1
ATOM 4374 C C . ASN D 1 68 ? -8.715 23.661 36.340 1.00 14.84 68 ASN D C 1
ATOM 4375 O O . ASN D 1 68 ? -8.354 22.830 37.172 1.00 15.04 68 ASN D O 1
ATOM 4380 N N . ALA D 1 69 ? -9.615 23.376 35.405 1.00 12.99 69 ALA D N 1
ATOM 4381 C CA . ALA D 1 69 ? -10.197 22.039 35.356 1.00 9.32 69 ALA D CA 1
ATOM 4382 C C . ALA D 1 69 ? -11.203 21.770 34.242 1.00 16.95 69 ALA D C 1
ATOM 4383 O O . ALA D 1 69 ? -11.972 22.646 33.846 1.00 11.39 69 ALA D O 1
ATOM 4385 N N . PHE D 1 70 ? -11.184 20.533 33.756 1.00 10.15 70 PHE D N 1
ATOM 4386 C CA . PHE D 1 70 ? -12.161 20.033 32.803 1.00 11.08 70 PHE D CA 1
ATOM 4387 C C . PHE D 1 70 ? -13.355 19.674 33.669 1.00 17.10 70 PHE D C 1
ATOM 4388 O O . PHE D 1 70 ? -13.200 19.381 34.850 1.00 16.37 70 PHE D O 1
ATOM 4396 N N . VAL D 1 71 ? -14.544 19.684 33.091 1.00 17.02 71 VAL D N 1
ATOM 4397 C CA . VAL D 1 71 ? -15.715 19.323 33.851 1.00 15.29 71 VAL D CA 1
ATOM 4398 C C . VAL D 1 71 ? -16.395 18.309 32.958 1.00 20.04 71 VAL D C 1
ATOM 4399 O O . VAL D 1 71 ? -16.574 18.564 31.772 1.00 16.46 71 VAL D O 1
ATOM 4403 N N . PHE D 1 72 ? -16.738 17.165 33.518 1.00 13.58 72 PHE D N 1
ATOM 4404 C CA . PHE D 1 72 ? -17.405 16.119 32.738 1.00 14.92 72 PHE D CA 1
ATOM 4405 C C . PHE D 1 72 ? -18.801 15.897 33.311 1.00 18.88 72 PHE D C 1
ATOM 4406 O O . PHE D 1 72 ? -18.981 15.909 34.528 1.00 11.84 72 PHE D O 1
ATOM 4414 N N . ASN D 1 73 ? -19.801 15.648 32.466 1.00 13.79 73 ASN D N 1
ATOM 4415 C CA . ASN D 1 73 ? -21.086 15.464 33.058 1.00 6.49 73 ASN D CA 1
ATOM 4416 C C . ASN D 1 73 ? -22.009 14.961 31.950 1.00 10.46 73 ASN D C 1
ATOM 4417 O O . ASN D 1 73 ? -21.581 14.736 30.830 1.00 12.41 73 ASN D O 1
ATOM 4422 N N . SER D 1 74 ? -23.240 14.713 32.316 1.00 9.89 74 SER D N 1
ATOM 4423 C CA . SER D 1 74 ? -24.255 14.243 31.353 1.00 11.72 74 SER D CA 1
ATOM 4424 C C . SER D 1 74 ? -25.473 15.080 31.717 1.00 19.08 74 SER D C 1
ATOM 4425 O O . SER D 1 74 ? -25.709 15.362 32.920 1.00 12.72 74 SER D O 1
ATOM 4428 N N . ILE D 1 75 ? -26.206 15.537 30.698 1.00 15.06 75 ILE D N 1
ATOM 4429 C CA . ILE D 1 75 ? -27.388 16.367 30.926 1.00 11.54 75 ILE D CA 1
ATOM 4430 C C . ILE D 1 75 ? -28.599 15.856 30.137 1.00 14.60 75 ILE D C 1
ATOM 4431 O O . ILE D 1 75 ? -28.586 15.931 28.908 1.00 17.09 75 ILE D O 1
ATOM 4436 N N . PRO D 1 76 ? -29.624 15.303 30.820 1.00 19.38 76 PRO D N 1
ATOM 4437 C CA . PRO D 1 76 ? -30.795 14.837 30.031 1.00 14.12 76 PRO D CA 1
ATOM 4438 C C . PRO D 1 76 ? -31.431 16.069 29.381 1.00 15.75 76 PRO D C 1
ATOM 4439 O O . PRO D 1 76 ? -31.419 17.156 29.952 1.00 17.69 76 PRO D O 1
ATOM 4443 N N . TYR D 1 77 ? -32.029 15.895 28.210 1.00 19.63 77 TYR D N 1
ATOM 4444 C CA . TYR D 1 77 ? -32.641 17.005 27.488 1.00 19.28 77 TYR D CA 1
ATOM 4445 C C . TYR D 1 77 ? -33.743 17.720 28.268 1.00 26.45 77 TYR D C 1
ATOM 4446 O O . TYR D 1 77 ? -34.697 17.094 28.723 1.00 24.15 77 TYR D O 1
ATOM 4455 N N . GLY D 1 78 ? -33.598 19.036 28.432 1.00 19.52 78 GLY D N 1
ATOM 4456 C CA . GLY D 1 78 ? -34.590 19.826 29.152 1.00 19.47 78 GLY D CA 1
ATOM 4457 C C . GLY D 1 78 ? -34.511 19.735 30.657 1.00 29.87 78 GLY D C 1
ATOM 4458 O O . GLY D 1 78 ? -35.330 20.331 31.351 1.00 20.72 78 GLY D O 1
ATOM 4459 N N . GLU D 1 79 ? -33.525 18.991 31.167 1.00 24.63 79 GLU D N 1
ATOM 4460 C CA . GLU D 1 79 ? -33.351 18.824 32.612 1.00 22.72 79 GLU D CA 1
ATOM 4461 C C . GLU D 1 79 ? -32.032 19.405 33.077 1.00 20.15 79 GLU D C 1
ATOM 4462 O O . GLU D 1 79 ? -31.201 19.790 32.286 1.00 19.93 79 GLU D O 1
ATOM 4468 N N . SER D 1 80 ? -31.843 19.463 34.381 1.00 27.57 80 SER D N 1
ATOM 4469 C CA . SER D 1 80 ? -30.605 20.008 34.926 1.00 22.21 80 SER D CA 1
ATOM 4470 C C . SER D 1 80 ? -29.442 19.019 34.860 1.00 30.61 80 SER D C 1
ATOM 4471 O O . SER D 1 80 ? -29.633 17.833 34.599 1.00 16.79 80 SER D O 1
ATOM 4474 N N . ARG D 1 81 ? -28.233 19.520 35.093 1.00 16.33 81 ARG D N 1
ATOM 4475 C CA . ARG D 1 81 ? -27.026 18.700 35.029 1.00 20.51 81 ARG D CA 1
ATOM 4476 C C . ARG D 1 81 ? -26.980 17.686 36.169 1.00 21.66 81 ARG D C 1
ATOM 4477 O O . ARG D 1 81 ? -27.720 17.812 37.141 1.00 18.18 81 ARG D O 1
ATOM 4485 N N . GLY D 1 82 ? -26.104 16.690 36.055 1.00 14.36 82 GLY D N 1
ATOM 4486 C CA . GLY D 1 82 ? -25.952 15.725 37.123 1.00 17.99 82 GLY D CA 1
ATOM 4487 C C . GLY D 1 82 ? -24.722 16.179 37.896 1.00 18.90 82 GLY D C 1
ATOM 4488 O O . GLY D 1 82 ? -24.221 17.301 37.674 1.00 14.48 82 GLY D O 1
ATOM 4489 N N . PRO D 1 83 ? -24.213 15.310 38.788 1.00 16.46 83 PRO D N 1
ATOM 4490 C CA . PRO D 1 83 ? -23.018 15.683 39.543 1.00 15.69 83 PRO D CA 1
ATOM 4491 C C . PRO D 1 83 ? -21.830 15.815 38.566 1.00 32.79 83 PRO D C 1
ATOM 4492 O O . PRO D 1 83 ? -21.698 15.043 37.607 1.00 19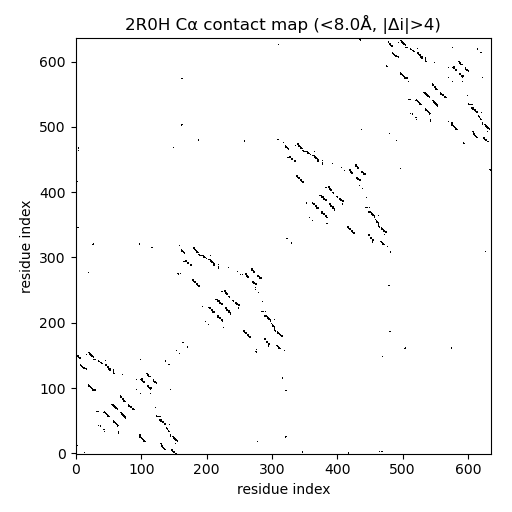.59 83 PRO D O 1
ATOM 4496 N N . GLU D 1 84 ? -21.003 16.825 38.780 1.00 17.54 84 GLU D N 1
ATOM 4497 C CA . GLU D 1 84 ? -19.845 17.038 37.929 1.00 19.01 84 GLU D CA 1
ATOM 4498 C C . GLU D 1 84 ? -18.635 16.199 38.347 1.00 30.88 84 GLU D C 1
ATOM 4499 O O . GLU D 1 84 ? -18.445 15.879 39.526 1.00 15.93 84 GLU D O 1
ATOM 4505 N N . GLU D 1 85 ? -17.870 15.765 37.361 1.00 16.99 85 GLU D N 1
ATOM 4506 C CA . GLU D 1 85 ? -16.654 15.035 37.639 1.00 12.32 85 GLU D CA 1
ATOM 4507 C C . GLU D 1 85 ? -15.545 15.886 37.082 1.00 18.98 85 GLU D C 1
ATOM 4508 O O . GLU D 1 85 ? -15.516 16.178 35.893 1.00 18.70 85 GLU D O 1
ATOM 4514 N N . ARG D 1 86 ? -14.651 16.317 37.958 1.00 18.57 86 ARG D N 1
ATOM 4515 C CA . ARG D 1 86 ? -13.589 17.230 37.537 1.00 26.97 86 ARG D CA 1
ATOM 4516 C C . ARG D 1 86 ? -12.155 16.731 37.670 1.00 29.52 86 ARG D C 1
ATOM 4517 O O . ARG D 1 86 ? -11.849 15.927 38.532 1.00 22.07 86 ARG D O 1
ATOM 4525 N N . ILE D 1 87 ? -11.290 17.169 36.761 1.00 18.47 87 ILE D N 1
ATOM 4526 C CA . ILE D 1 87 ? -9.881 16.785 36.851 1.00 18.76 87 ILE D CA 1
ATOM 4527 C C . ILE D 1 87 ? -9.181 18.103 36.590 1.00 12.24 87 ILE D C 1
ATOM 4528 O O . ILE D 1 87 ? -9.776 18.976 35.982 1.00 13.02 87 ILE D O 1
ATOM 4533 N N . PRO D 1 88 ? -7.933 18.259 37.050 1.00 13.92 88 PRO D N 1
ATOM 4534 C CA . PRO D 1 88 ? -7.290 19.534 36.779 1.00 13.18 88 PRO D CA 1
ATOM 4535 C C . PRO D 1 88 ? -7.038 19.748 35.278 1.00 19.73 88 PRO D C 1
ATOM 4536 O O . PRO D 1 88 ? -6.803 18.793 34.544 1.00 17.97 88 PRO D O 1
ATOM 4540 N N . LEU D 1 89 ? -7.012 21.012 34.868 1.00 12.36 89 LEU D N 1
ATOM 4541 C CA . LEU D 1 89 ? -6.772 21.400 33.476 1.00 16.25 89 LEU D CA 1
ATOM 4542 C C . LEU D 1 89 ? -5.267 21.412 33.201 1.00 20.61 89 LEU D C 1
ATOM 4543 O O . LEU D 1 89 ? -4.807 21.065 32.109 1.00 16.43 89 LEU D O 1
ATOM 4548 N N . GLU D 1 90 ? -4.509 21.857 34.198 1.00 19.49 90 GLU D N 1
ATOM 4549 C CA . GLU D 1 90 ? -3.056 21.949 34.111 1.00 18.30 90 GLU D CA 1
ATOM 4550 C C . GLU D 1 90 ? -2.442 20.584 33.807 1.00 15.36 90 GLU D C 1
ATOM 4551 O O . GLU D 1 90 ? -2.863 19.574 34.360 1.00 20.58 90 GLU D O 1
ATOM 4557 N N . GLY D 1 91 ? -1.453 20.555 32.921 1.00 26.28 91 GLY D N 1
ATOM 4558 C CA . GLY D 1 91 ? -0.797 19.296 32.585 1.00 25.35 91 GLY D CA 1
ATOM 4559 C C . GLY D 1 91 ? -1.417 18.488 31.458 1.00 24.73 91 GLY D C 1
ATOM 4560 O O . GLY D 1 91 ? -0.946 17.395 31.163 1.00 30.63 91 GLY D O 1
ATOM 4561 N N . THR D 1 92 ? -2.466 19.019 30.838 1.00 22.63 92 THR D N 1
ATOM 4562 C CA . THR D 1 92 ? -3.113 18.344 29.716 1.00 22.63 92 THR D CA 1
ATOM 4563 C C . THR D 1 92 ? -2.683 18.962 28.388 1.00 23.86 92 THR D C 1
ATOM 4564 O O . THR D 1 92 ? -2.005 18.321 27.587 1.00 36.44 92 THR D O 1
ATOM 4568 N N . PHE D 1 93 ? -3.078 20.211 28.162 1.00 34.13 93 PHE D N 1
ATOM 4569 C CA . PHE D 1 93 ? -2.640 20.951 26.983 1.00 30.52 93 PHE D CA 1
ATOM 4570 C C . PHE D 1 93 ? -1.339 21.673 27.319 1.00 43.56 93 PHE D C 1
ATOM 4571 O O . PHE D 1 93 ? -1.234 22.319 28.360 1.00 47.30 93 PHE D O 1
ATOM 4579 N N . GLY D 1 94 ? -0.351 21.568 26.437 1.00 78.90 94 GLY D N 1
ATOM 4580 C CA . GLY D 1 94 ? -0.486 20.804 25.211 1.00 78.78 94 GLY D CA 1
ATOM 4581 C C . GLY D 1 94 ? 0.828 20.729 24.460 1.00 29.83 94 GLY D C 1
ATOM 4582 O O . GLY D 1 94 ? 1.480 21.746 24.229 1.00 58.37 94 GLY D O 1
ATOM 4583 N N . ASP D 1 95 ? 1.219 19.510 24.110 1.00 35.35 95 ASP D N 1
ATOM 4584 C CA . ASP D 1 95 ? 2.434 19.241 23.347 1.00 65.02 95 ASP D CA 1
ATOM 4585 C C . ASP D 1 95 ? 2.353 19.765 21.911 1.00 74.36 95 ASP D C 1
ATOM 4586 O O . ASP D 1 95 ? 3.260 19.526 21.128 1.00 73.68 95 ASP D O 1
ATOM 4591 N N . ARG D 1 96 ? 1.266 20.450 21.564 1.00 32.71 96 ARG D N 1
ATOM 4592 C CA . ARG D 1 96 ? 1.000 20.840 20.185 1.00 25.12 96 ARG D CA 1
ATOM 4593 C C . ARG D 1 96 ? 0.073 22.044 20.051 1.00 17.72 96 ARG D C 1
ATOM 4594 O O . ARG D 1 96 ? -0.776 22.287 20.901 1.00 16.40 96 ARG D O 1
ATOM 4602 N N . ARG D 1 97 ? 0.251 22.797 18.972 1.00 14.79 97 ARG D N 1
ATOM 4603 C CA . ARG D 1 97 ? -0.523 24.016 18.751 1.00 17.58 97 ARG D CA 1
ATOM 4604 C C . ARG D 1 97 ? -1.900 23.654 18.191 1.00 18.16 97 ARG D C 1
ATOM 4605 O O . ARG D 1 97 ? -2.783 24.506 18.068 1.00 18.01 97 ARG D O 1
ATOM 4613 N N . ASP D 1 98 ? -2.062 22.417 17.748 1.00 14.81 98 ASP D N 1
ATOM 4614 C CA . ASP D 1 98 ? -3.357 22.003 17.200 1.00 18.95 98 ASP D CA 1
ATOM 4615 C C . ASP D 1 98 ? -3.897 20.900 18.092 1.00 17.21 98 ASP D C 1
ATOM 4616 O O . ASP D 1 98 ? -3.847 19.731 17.732 1.00 19.68 98 ASP D O 1
ATOM 4621 N N . PRO D 1 99 ? -4.464 21.282 19.235 1.00 18.46 99 PRO D N 1
ATOM 4622 C CA . PRO D 1 99 ? -4.979 20.298 20.196 1.00 14.38 99 PRO D CA 1
ATOM 4623 C C . PRO D 1 99 ? -6.169 19.486 19.759 1.00 18.46 99 PRO D C 1
ATOM 4624 O O . PRO D 1 99 ? -6.920 19.901 18.895 1.00 13.12 99 PRO D O 1
ATOM 4628 N N . SER D 1 100 ? -6.364 18.357 20.413 1.00 14.36 100 SER D N 1
ATOM 4629 C CA . SER D 1 100 ? -7.502 17.507 20.076 1.00 18.36 100 SER D CA 1
ATOM 4630 C C . SER D 1 100 ? -8.074 16.904 21.341 1.00 20.55 100 SER D C 1
ATOM 4631 O O . SER D 1 100 ? -7.373 16.768 22.345 1.00 17.78 100 SER D O 1
ATOM 4634 N N . ILE D 1 101 ? -9.372 16.653 21.311 1.00 12.38 101 ILE D N 1
ATOM 4635 C CA . ILE D 1 101 ? -10.064 15.999 22.399 1.00 7.01 101 ILE D CA 1
ATOM 4636 C C . ILE D 1 101 ? -10.646 14.770 21.743 1.00 15.53 101 ILE D C 1
ATOM 4637 O O . ILE D 1 101 ? -11.484 14.883 20.854 1.00 17.41 101 ILE D O 1
ATOM 4642 N N . THR D 1 102 ? -10.179 13.600 22.155 1.00 15.24 102 THR D N 1
ATOM 4643 C CA . THR D 1 102 ? -10.650 12.360 21.531 1.00 9.69 102 THR D CA 1
ATOM 4644 C C . THR D 1 102 ? -11.434 11.583 22.545 1.00 21.09 102 THR D C 1
ATOM 4645 O O . THR D 1 102 ? -11.054 11.514 23.710 1.00 13.05 102 THR D O 1
ATOM 4649 N N . ILE D 1 103 ? -12.567 11.048 22.125 1.00 14.60 103 ILE D N 1
ATOM 4650 C CA . ILE D 1 103 ? -13.361 10.261 23.045 1.00 9.52 103 ILE D CA 1
ATOM 4651 C C . ILE D 1 103 ? -13.426 8.878 22.429 1.00 18.84 103 ILE D C 1
ATOM 4652 O O . ILE D 1 103 ? -13.795 8.754 21.273 1.00 16.99 103 ILE D O 1
ATOM 4657 N N . PHE D 1 104 ? -13.064 7.856 23.193 1.00 14.64 104 PHE D N 1
ATOM 4658 C CA . PHE D 1 104 ? -13.149 6.482 22.717 1.00 15.46 104 PHE D CA 1
ATOM 4659 C C . PHE D 1 104 ? -14.321 5.822 23.431 1.00 23.65 104 PHE D C 1
ATOM 4660 O O . PHE D 1 104 ? -14.370 5.809 24.659 1.00 13.06 104 PHE D O 1
ATOM 4668 N N . ASP D 1 105 ? -15.273 5.289 22.672 1.00 11.69 105 ASP D N 1
ATOM 4669 C CA . ASP D 1 105 ? -16.448 4.673 23.309 1.00 16.94 105 ASP D CA 1
ATOM 4670 C C . ASP D 1 105 ? -16.118 3.259 23.851 1.00 16.76 105 ASP D C 1
ATOM 4671 O O . ASP D 1 105 ? -15.320 2.512 23.258 1.00 18.24 105 ASP D O 1
ATOM 4676 N N . HIS D 1 106 ? -16.713 2.920 24.992 1.00 13.70 106 HIS D N 1
ATOM 4677 C CA . HIS D 1 106 ? -16.557 1.613 25.621 1.00 14.68 106 HIS D CA 1
ATOM 4678 C C . HIS D 1 106 ? -17.989 1.297 26.111 1.00 15.41 106 HIS D C 1
ATOM 4679 O O . HIS D 1 106 ? -18.795 2.209 26.309 1.00 13.24 106 HIS D O 1
ATOM 4686 N N . PRO D 1 107 ? -18.311 0.015 26.289 1.00 17.80 107 PRO D N 1
ATOM 4687 C CA . PRO D 1 107 ? -19.670 -0.363 26.719 1.00 26.12 107 PRO D CA 1
ATOM 4688 C C . PRO D 1 107 ? -20.281 0.423 27.883 1.00 22.40 107 PRO D C 1
ATOM 4689 O O . PRO D 1 107 ? -21.433 0.856 27.793 1.00 21.64 107 PRO D O 1
ATOM 4693 N N . ASP D 1 108 ? -19.497 0.673 28.918 1.00 13.38 108 ASP D N 1
ATOM 4694 C CA . ASP D 1 108 ? -20.016 1.340 30.097 1.00 27.66 108 ASP D CA 1
ATOM 4695 C C . ASP D 1 108 ? -19.325 2.662 30.428 1.00 16.75 108 ASP D C 1
ATOM 4696 O O . ASP D 1 108 ? -19.665 3.301 31.412 1.00 15.83 108 ASP D O 1
ATOM 4701 N N . ARG D 1 109 ? -18.356 3.072 29.615 1.00 13.23 109 ARG D N 1
ATOM 4702 C CA . ARG D 1 109 ? -17.619 4.281 29.947 1.00 13.42 109 ARG D CA 1
ATOM 4703 C C . ARG D 1 109 ? -17.008 4.927 28.718 1.00 16.48 109 ARG D C 1
ATOM 4704 O O . ARG D 1 109 ? -16.834 4.282 27.684 1.00 18.11 109 ARG D O 1
ATOM 4712 N N . TYR D 1 110 ? -16.687 6.209 28.836 1.00 12.00 110 TYR D N 1
ATOM 4713 C CA . TYR D 1 110 ? -15.974 6.904 27.770 1.00 9.52 110 TYR D CA 1
ATOM 4714 C C . TYR D 1 110 ? -14.540 7.135 28.250 1.00 13.03 110 TYR D C 1
ATOM 4715 O O . TYR D 1 110 ? -14.312 7.478 29.406 1.00 15.31 110 TYR D O 1
ATOM 4724 N N . GLN D 1 111 ? -13.619 7.063 27.301 1.00 17.15 111 GLN D N 1
ATOM 4725 C CA . GLN D 1 111 ? -12.213 7.270 27.556 1.00 16.05 111 GLN D CA 1
ATOM 4726 C C . GLN D 1 111 ? -11.927 8.601 26.900 1.00 14.75 111 GLN D C 1
ATOM 4727 O O . GLN D 1 111 ? -12.039 8.763 25.670 1.00 14.44 111 GLN D O 1
ATOM 4733 N N . ILE D 1 112 ? -11.496 9.539 27.713 1.00 12.11 112 ILE D N 1
ATOM 4734 C CA . ILE D 1 112 ? -11.222 10.879 27.212 1.00 18.06 112 ILE D CA 1
ATOM 4735 C C . ILE D 1 112 ? -9.744 11.157 27.108 1.00 16.53 112 ILE D C 1
ATOM 4736 O O . ILE D 1 112 ? -9.012 10.934 28.072 1.00 14.86 112 ILE D O 1
ATOM 4741 N N . MET D 1 113 ? -9.308 11.613 25.936 1.00 13.69 113 MET D N 1
ATOM 4742 C CA . MET D 1 113 ? -7.900 11.897 25.681 1.00 13.24 113 MET D CA 1
ATOM 4743 C C . MET D 1 113 ? -7.706 13.352 25.276 1.00 13.98 113 MET D C 1
ATOM 4744 O O . MET D 1 113 ? -8.550 13.937 24.600 1.00 12.07 113 MET D O 1
ATOM 4749 N N . ILE D 1 114 ? -6.578 13.925 25.679 1.00 12.18 114 ILE D N 1
ATOM 4750 C CA . ILE D 1 114 ? -6.231 15.280 25.287 1.00 20.93 114 ILE D CA 1
ATOM 4751 C C . ILE D 1 114 ? -4.915 15.058 24.559 1.00 20.64 114 ILE D C 1
ATOM 4752 O O . ILE D 1 114 ? -3.975 14.463 25.122 1.00 14.35 114 ILE D O 1
ATOM 4757 N N . ASP D 1 115 ? -4.854 15.456 23.290 1.00 16.78 115 ASP D N 1
ATOM 4758 C CA . ASP D 1 115 ? -3.637 15.269 22.519 1.00 16.09 115 ASP D CA 1
ATOM 4759 C C . ASP D 1 115 ? -3.222 13.807 22.492 1.00 21.06 115 ASP D C 1
ATOM 4760 O O . ASP D 1 115 ? -2.054 13.471 22.559 1.00 21.14 115 ASP D O 1
ATOM 4765 N N . TYR D 1 116 ? -4.233 12.960 22.426 1.00 20.71 116 TYR D N 1
ATOM 4766 C CA . TYR D 1 116 ? -4.126 11.510 22.363 1.00 22.54 116 TYR D CA 1
ATOM 4767 C C . TYR D 1 116 ? -3.548 10.845 23.576 1.00 19.92 116 TYR D C 1
ATOM 4768 O O . TYR D 1 116 ? -3.080 9.706 23.502 1.00 21.66 116 TYR D O 1
ATOM 4777 N N . LYS D 1 117 ? -3.540 11.581 24.681 1.00 16.75 117 LYS D N 1
ATOM 4778 C CA . LYS D 1 117 ? -3.087 11.065 25.960 1.00 20.11 117 LYS D CA 1
ATOM 4779 C C . LYS D 1 117 ? -4.289 11.009 26.886 1.00 13.13 117 LYS D C 1
ATOM 4780 O O . LYS D 1 117 ? -4.952 12.016 27.125 1.00 16.50 117 LYS D O 1
ATOM 4786 N N . THR D 1 118 ? -4.572 9.817 27.391 1.00 17.72 118 THR D N 1
ATOM 4787 C CA . THR D 1 118 ? -5.748 9.599 28.247 1.00 16.96 118 THR D CA 1
ATOM 4788 C C . THR D 1 118 ? -5.716 10.378 29.537 1.00 22.90 118 THR D C 1
ATOM 4789 O O . THR D 1 118 ? -4.730 10.331 30.288 1.00 16.55 118 THR D O 1
ATOM 4793 N N . VAL D 1 119 ? -6.785 11.129 29.776 1.00 17.60 119 VAL D N 1
ATOM 4794 C CA . VAL D 1 119 ? -6.862 11.934 30.999 1.00 17.94 119 VAL D CA 1
ATOM 4795 C C . VAL D 1 119 ? -7.974 11.499 31.915 1.00 18.17 119 VAL D C 1
ATOM 4796 O O . VAL D 1 119 ? -7.992 11.874 33.088 1.00 11.13 119 VAL D O 1
ATOM 4800 N N . TYR D 1 120 ? -8.946 10.749 31.401 1.00 9.28 120 TYR D N 1
ATOM 4801 C CA . TYR D 1 120 ? -10.012 10.354 32.333 1.00 14.06 120 TYR D CA 1
ATOM 4802 C C . TYR D 1 120 ? -10.957 9.335 31.705 1.00 13.58 120 TYR D C 1
ATOM 4803 O O . TYR D 1 120 ? -11.015 9.227 30.494 1.00 20.97 120 TYR D O 1
ATOM 4812 N N . TYR D 1 121 ? -11.577 8.521 32.559 1.00 15.44 121 TYR D N 1
ATOM 4813 C CA . TYR D 1 121 ? -12.550 7.502 32.181 1.00 18.85 121 TYR D CA 1
ATOM 4814 C C . TYR D 1 121 ? -13.812 7.943 32.872 1.00 19.53 121 TYR D C 1
ATOM 4815 O O . TYR D 1 121 ? -13.870 8.024 34.088 1.00 16.60 121 TYR D O 1
ATOM 4824 N N . TYR D 1 122 ? -14.841 8.177 32.081 1.00 9.32 122 TYR D N 1
ATOM 4825 C CA . TYR D 1 122 ? -16.104 8.653 32.601 1.00 12.89 122 TYR D CA 1
ATOM 4826 C C . TYR D 1 122 ? -17.189 7.613 32.474 1.00 15.36 122 TYR D C 1
ATOM 4827 O O . TYR D 1 122 ? -17.472 7.172 31.383 1.00 15.97 122 TYR D O 1
ATOM 4836 N N . LYS D 1 123 ? -17.738 7.174 33.604 1.00 15.48 123 LYS D N 1
ATOM 4837 C CA . LYS D 1 123 ? -18.781 6.182 33.550 1.00 18.36 123 LYS D CA 1
ATOM 4838 C C . LYS D 1 123 ? -20.016 6.712 32.826 1.00 12.92 123 LYS D C 1
ATOM 4839 O O . LYS D 1 123 ? -20.459 7.838 33.076 1.00 16.10 123 LYS D O 1
ATOM 4845 N N . LYS D 1 124 ? -20.551 5.940 31.877 1.00 15.92 124 LYS D N 1
ATOM 4846 C CA . LYS D 1 124 ? -21.747 6.396 31.182 1.00 18.67 124 LYS D CA 1
ATOM 4847 C C . LYS D 1 124 ? -22.920 6.508 32.159 1.00 19.17 124 LYS D C 1
ATOM 4848 O O . LYS D 1 124 ? -23.056 5.701 33.055 1.00 12.79 124 LYS D O 1
ATOM 4854 N N . ARG D 1 125 ? -23.784 7.483 31.919 1.00 15.74 125 ARG D N 1
ATOM 4855 C CA . ARG D 1 125 ? -24.946 7.708 32.763 1.00 18.34 125 ARG D CA 1
ATOM 4856 C C . ARG D 1 125 ? -26.284 7.629 32.042 1.00 19.94 125 ARG D C 1
ATOM 4857 O O . ARG D 1 125 ? -27.266 7.178 32.623 1.00 21.14 125 ARG D O 1
ATOM 4865 N N . LEU D 1 126 ? -26.309 8.046 30.785 1.00 14.80 126 LEU D N 1
ATOM 4866 C CA . LEU D 1 126 ? -27.561 8.053 30.021 1.00 17.51 126 LEU D CA 1
ATOM 4867 C C . LEU D 1 126 ? -27.599 7.083 28.883 1.00 20.11 126 LEU D C 1
ATOM 4868 O O . LEU D 1 126 ? -26.562 6.698 28.363 1.00 22.21 126 LEU D O 1
ATOM 4873 N N . GLU D 1 127 ? -28.810 6.676 28.505 1.00 22.12 127 GLU D N 1
ATOM 4874 C CA . GLU D 1 127 ? -28.983 5.730 27.422 1.00 17.14 127 GLU D CA 1
ATOM 4875 C C . GLU D 1 127 ? -28.946 6.329 26.039 1.00 12.51 127 GLU D C 1
ATOM 4876 O O . GLU D 1 127 ? -29.238 7.502 25.858 1.00 18.14 127 GLU D O 1
ATOM 4882 N N . GLY D 1 128 ? -28.614 5.490 25.061 1.00 18.00 128 GLY D N 1
ATOM 4883 C CA . GLY D 1 128 ? -28.561 5.894 23.660 1.00 21.70 128 GLY D CA 1
ATOM 4884 C C . GLY D 1 128 ? -27.199 6.142 23.067 1.00 23.81 128 GLY D C 1
ATOM 4885 O O . GLY D 1 128 ? -26.235 6.463 23.770 1.00 19.88 128 GLY D O 1
ATOM 4886 N N . ARG D 1 129 ? -27.119 5.989 21.756 1.00 22.98 129 ARG D N 1
ATOM 4887 C CA . ARG D 1 129 ? -25.864 6.213 21.061 1.00 19.45 129 ARG D CA 1
ATOM 4888 C C . ARG D 1 129 ? -25.701 7.669 20.682 1.00 22.41 129 ARG D C 1
ATOM 4889 O O . ARG D 1 129 ? -26.678 8.396 20.503 1.00 18.48 129 ARG D O 1
ATOM 4897 N N . CYS D 1 130 ? -24.448 8.089 20.565 1.00 17.37 130 CYS D N 1
ATOM 4898 C CA . CYS D 1 130 ? -24.153 9.464 20.185 1.00 22.38 130 CYS D CA 1
ATOM 4899 C C . CYS D 1 130 ? -24.498 9.643 18.717 1.00 17.87 130 CYS D C 1
ATOM 4900 O O . CYS D 1 130 ? -24.015 8.879 17.883 1.00 20.02 130 CYS D O 1
ATOM 4903 N N . GLU D 1 131 ? -25.315 10.652 18.403 1.00 19.27 131 GLU D N 1
ATOM 4904 C CA . GLU D 1 131 ? -25.717 10.924 17.026 1.00 20.89 131 GLU D CA 1
ATOM 4905 C C . GLU D 1 131 ? -25.435 12.370 16.600 1.00 19.96 131 GLU D C 1
ATOM 4906 O O . GLU D 1 131 ? -25.575 12.702 15.424 1.00 11.58 131 GLU D O 1
ATOM 4912 N N . LYS D 1 132 ? -25.027 13.226 17.547 1.00 20.68 132 LYS D N 1
ATOM 4913 C CA . LYS D 1 132 ? -24.734 14.632 17.241 1.00 16.47 132 LYS D CA 1
ATOM 4914 C C . LYS D 1 132 ? -23.638 15.107 18.172 1.00 20.80 132 LYS D C 1
ATOM 4915 O O . LYS D 1 132 ? -23.423 14.498 19.226 1.00 18.03 132 LYS D O 1
ATOM 4921 N N . VAL D 1 133 ? -22.945 16.170 17.774 1.00 15.91 133 VAL D N 1
ATOM 4922 C CA . VAL D 1 133 ? -21.877 16.749 18.635 1.00 15.94 133 VAL D CA 1
ATOM 4923 C C . VAL D 1 133 ? -22.027 18.258 18.612 1.00 22.39 133 VAL D C 1
ATOM 4924 O O . VAL D 1 133 ? -22.487 18.821 17.618 1.00 17.97 133 VAL D O 1
ATOM 4928 N N . SER D 1 134 ? -21.677 18.939 19.705 1.00 14.06 134 SER D N 1
ATOM 4929 C CA . SER D 1 134 ? -21.818 20.388 19.681 1.00 12.90 134 SER D CA 1
ATOM 4930 C C . SER D 1 134 ? -20.564 21.009 20.261 1.00 11.24 134 SER D C 1
ATOM 4931 O O . SER D 1 134 ? -19.751 20.344 20.907 1.00 15.61 134 SER D O 1
ATOM 4934 N N . TYR D 1 135 ? -20.420 22.291 19.988 1.00 12.84 135 TYR D N 1
ATOM 4935 C CA . TYR D 1 135 ? -19.275 23.072 20.392 1.00 10.60 135 TYR D CA 1
ATOM 4936 C C . TYR D 1 135 ? -19.889 24.395 20.823 1.00 11.90 135 TYR D C 1
ATOM 4937 O O . TYR D 1 135 ? -20.400 25.144 20.005 1.00 16.26 135 TYR D O 1
ATOM 4946 N N . LYS D 1 136 ? -19.872 24.640 22.128 1.00 11.64 136 LYS D N 1
ATOM 4947 C CA . LYS D 1 136 ? -20.596 25.753 22.716 1.00 8.38 136 LYS D CA 1
ATOM 4948 C C . LYS D 1 136 ? -19.726 26.576 23.650 1.00 17.40 136 LYS D C 1
ATOM 4949 O O . LYS D 1 136 ? -18.741 26.083 24.197 1.00 12.21 136 LYS D O 1
ATOM 4955 N N . ILE D 1 137 ? -20.116 27.830 23.845 1.00 17.40 137 ILE D N 1
ATOM 4956 C CA . ILE D 1 137 ? -19.395 28.703 24.764 1.00 27.12 137 ILE D CA 1
ATOM 4957 C C . ILE D 1 137 ? -20.333 29.702 25.430 1.00 19.72 137 ILE D C 1
ATOM 4958 O O . ILE D 1 137 ? -21.367 30.070 24.874 1.00 14.25 137 ILE D O 1
ATOM 4963 N N . ASN D 1 138 ? -19.998 30.107 26.649 1.00 17.25 138 ASN D N 1
ATOM 4964 C CA . ASN D 1 138 ? -20.813 31.092 27.363 1.00 22.04 138 ASN D CA 1
ATOM 4965 C C . ASN D 1 138 ? -20.792 32.466 26.686 1.00 18.01 138 ASN D C 1
ATOM 4966 O O . ASN D 1 138 ? -19.803 32.844 26.051 1.00 22.14 138 ASN D O 1
ATOM 4971 N N . GLU D 1 139 ? -21.902 33.184 26.775 1.00 28.44 139 GLU D N 1
ATOM 4972 C CA . GLU D 1 139 ? -22.012 34.514 26.166 1.00 19.81 139 GLU D CA 1
ATOM 4973 C C . GLU D 1 139 ? -20.828 35.436 26.384 1.00 21.29 139 GLU D C 1
ATOM 4974 O O . GLU D 1 139 ? -20.353 35.565 27.508 1.00 19.52 139 GLU D O 1
ATOM 4980 N N . GLY D 1 140 ? -20.379 36.083 25.311 1.00 23.82 140 GLY D N 1
ATOM 4981 C CA . GLY D 1 140 ? -19.270 37.052 25.365 1.00 30.42 140 GLY D CA 1
ATOM 4982 C C . GLY D 1 140 ? -17.843 36.624 25.574 1.00 22.01 140 GLY D C 1
ATOM 4983 O O . GLY D 1 140 ? -16.951 37.455 25.706 1.00 25.64 140 GLY D O 1
ATOM 4984 N N . GLN D 1 141 ? -17.598 35.327 25.484 1.00 18.39 141 GLN D N 1
ATOM 4985 C CA . GLN D 1 141 ? -16.264 34.815 25.682 1.00 23.68 141 GLN D CA 1
ATOM 4986 C C . GLN D 1 141 ? -15.704 34.350 24.353 1.00 24.50 141 GLN D C 1
ATOM 4987 O O . GLN D 1 141 ? -16.430 34.257 23.352 1.00 19.29 141 GLN D O 1
ATOM 4993 N N . THR D 1 142 ? -14.401 34.128 24.346 1.00 24.03 142 THR D N 1
ATOM 4994 C CA . THR D 1 142 ? -13.699 33.642 23.184 1.00 22.62 142 THR D CA 1
ATOM 4995 C C . THR D 1 142 ? -13.114 32.324 23.715 1.00 15.70 142 THR D C 1
ATOM 4996 O O . THR D 1 142 ? -12.713 32.247 24.881 1.00 19.26 142 THR D O 1
ATOM 5000 N N . PRO D 1 143 ? -13.128 31.272 22.882 1.00 19.21 143 PRO D N 1
ATOM 5001 C CA . PRO D 1 143 ? -12.631 29.949 23.241 1.00 16.27 143 PRO D CA 1
ATOM 5002 C C . PRO D 1 143 ? -11.130 29.710 23.244 1.00 14.43 143 PRO D C 1
ATOM 5003 O O . PRO D 1 143 ? -10.349 30.517 22.763 1.00 19.91 143 PRO D O 1
ATOM 5007 N N . PRO D 1 144 ? -10.731 28.593 23.842 1.00 14.92 144 PRO D N 1
ATOM 5008 C CA . PRO D 1 144 ? -9.346 28.220 23.900 1.00 15.92 144 PRO D CA 1
ATOM 5009 C C . PRO D 1 144 ? -8.945 27.549 22.587 1.00 24.05 144 PRO D C 1
ATOM 5010 O O . PRO D 1 144 ? -7.768 27.386 22.332 1.00 20.09 144 PRO D O 1
ATOM 5014 N N . PHE D 1 145 ? -9.920 27.189 21.756 1.00 18.71 145 PHE D N 1
ATOM 5015 C CA . PHE D 1 145 ? -9.632 26.555 20.470 1.00 12.62 145 PHE D CA 1
ATOM 5016 C C . PHE D 1 145 ? -10.042 27.445 19.297 1.00 21.07 145 PHE D C 1
ATOM 5017 O O . PHE D 1 145 ? -10.516 28.562 19.497 1.00 18.08 145 PHE D O 1
ATOM 5025 N N . SER D 1 146 ? -9.860 26.950 18.074 1.00 20.20 146 SER D N 1
ATOM 5026 C CA . SER D 1 146 ? -10.272 27.704 16.889 1.00 15.33 146 SER D CA 1
ATOM 5027 C C . SER D 1 146 ? -11.817 27.793 16.866 1.00 18.77 146 SER D C 1
ATOM 5028 O O . SER D 1 146 ? -12.483 26.954 17.450 1.00 17.35 146 SER D O 1
ATOM 5031 N N . ASP D 1 147 ? -12.392 28.797 16.203 1.00 17.26 147 ASP D N 1
ATOM 5032 C CA . ASP D 1 147 ? -13.853 28.900 16.183 1.00 19.02 147 ASP D CA 1
ATOM 5033 C C . ASP D 1 147 ? -14.519 27.853 15.300 1.00 13.52 147 ASP D C 1
ATOM 5034 O O . ASP D 1 147 ? -15.734 27.860 15.119 1.00 16.92 147 ASP D O 1
ATOM 5039 N N . VAL D 1 148 ? -13.683 27.016 14.699 1.00 18.98 148 VAL D N 1
ATOM 5040 C CA . VAL D 1 148 ? -14.157 25.917 13.855 1.00 18.09 148 VAL D CA 1
ATOM 5041 C C . VAL D 1 148 ? -13.253 24.734 14.213 1.00 15.66 148 VAL D C 1
ATOM 5042 O O . VAL D 1 148 ? -12.017 24.849 14.302 1.00 20.74 148 VAL D O 1
ATOM 5046 N N . LEU D 1 149 ? -13.890 23.597 14.411 1.00 14.75 149 LEU D N 1
ATOM 5047 C CA . LEU D 1 149 ? -13.198 22.367 14.743 1.00 16.09 149 LEU D CA 1
ATOM 5048 C C . LEU D 1 149 ? -13.482 21.333 13.663 1.00 15.16 149 LEU D C 1
ATOM 5049 O O . LEU D 1 149 ? -14.575 21.310 13.063 1.00 16.10 149 LEU D O 1
ATOM 5054 N N . GLY D 1 150 ? -12.493 20.487 13.415 1.00 13.90 150 GLY D N 1
ATOM 5055 C CA . GLY D 1 150 ? -12.664 19.341 12.552 1.00 19.26 150 GLY D CA 1
ATOM 5056 C C . GLY D 1 150 ? -12.997 18.172 13.450 1.00 23.28 150 GLY D C 1
ATOM 5057 O O . GLY D 1 150 ? -12.276 17.889 14.399 1.00 21.59 150 GLY D O 1
ATOM 5058 N N . VAL D 1 151 ? -14.105 17.507 13.168 1.00 16.38 151 VAL D N 1
ATOM 5059 C CA . VAL D 1 151 ? -14.527 16.394 13.978 1.00 16.83 151 VAL D CA 1
ATOM 5060 C C . VAL D 1 151 ? -14.466 15.179 13.078 1.00 22.69 151 VAL D C 1
ATOM 5061 O O . VAL D 1 151 ? -15.082 15.170 12.008 1.00 18.87 151 VAL D O 1
ATOM 5065 N N . THR D 1 152 ? -13.730 14.166 13.515 1.00 18.76 152 THR D N 1
ATOM 5066 C CA . THR D 1 152 ? -13.574 12.949 12.751 1.00 20.62 152 THR D CA 1
ATOM 5067 C C . THR D 1 152 ? -14.023 11.731 13.550 1.00 21.54 152 THR D C 1
ATOM 5068 O O . THR D 1 152 ? -13.621 11.573 14.705 1.00 19.41 152 THR D O 1
ATOM 5072 N N . VAL D 1 153 ? -14.871 10.898 12.944 1.00 16.27 153 VAL D N 1
ATOM 5073 C CA . VAL D 1 153 ? -15.342 9.675 13.598 1.00 20.71 153 VAL D CA 1
ATOM 5074 C C . VAL D 1 153 ? -14.572 8.514 12.960 1.00 22.73 153 VAL D C 1
ATOM 5075 O O . VAL D 1 153 ? -14.491 8.383 11.738 1.00 23.58 153 VAL D O 1
ATOM 5079 N N . LEU D 1 154 ? -13.945 7.703 13.778 1.00 17.29 154 LEU D N 1
ATOM 5080 C CA . LEU D 1 154 ? -13.206 6.590 13.247 1.00 22.43 154 LEU D CA 1
ATOM 5081 C C . LEU D 1 154 ? -13.270 5.386 14.159 1.00 24.08 154 LEU D C 1
ATOM 5082 O O . LEU D 1 154 ? -13.820 5.456 15.256 1.00 19.14 154 LEU D O 1
ATOM 5087 N N . TYR D 1 155 ? -12.742 4.271 13.681 1.00 22.03 155 TYR D N 1
ATOM 5088 C CA . TYR D 1 155 ? -12.769 3.039 14.442 1.00 24.23 155 TYR D CA 1
ATOM 5089 C C . TYR D 1 155 ? -11.388 2.433 14.488 1.00 38.68 155 TYR D C 1
ATOM 5090 O O . TYR D 1 155 ? -10.562 2.686 13.617 1.00 28.84 155 TYR D O 1
ATOM 5099 N N . PHE D 1 156 ? -11.129 1.651 15.524 1.00 26.69 156 PHE D N 1
ATOM 5100 C CA . PHE D 1 156 ? -9.785 1.120 15.719 1.00 39.69 156 PHE D CA 1
ATOM 5101 C C . PHE D 1 156 ? -9.273 0.448 14.446 1.00 35.60 156 PHE D C 1
ATOM 5102 O O . PHE D 1 156 ? -8.095 0.553 14.106 1.00 35.00 156 PHE D O 1
ATOM 5110 N N . ALA D 1 157 ? -10.172 -0.237 13.748 1.00 37.49 157 ALA D N 1
ATOM 5111 C CA . ALA D 1 157 ? -9.837 -0.960 12.507 1.00 47.26 157 ALA D CA 1
ATOM 5112 C C . ALA D 1 157 ? -9.588 -0.146 11.227 1.00 44.21 157 ALA D C 1
ATOM 5113 O O . ALA D 1 157 ? -9.315 -0.736 10.185 1.00 39.88 157 ALA D O 1
ATOM 5115 N N . ASN D 1 158 ? -9.705 1.181 11.282 1.00 48.52 158 ASN D N 1
ATOM 5116 C CA . ASN D 1 158 ? -9.477 2.032 10.085 1.00 74.05 158 ASN D CA 1
ATOM 5117 C C . ASN D 1 158 ? -8.035 2.188 9.573 1.00 76.87 158 ASN D C 1
ATOM 5118 O O . ASN D 1 158 ? -7.797 1.882 8.403 1.00 83.99 158 ASN D O 1
ATOM 5123 N N . VAL D 1 159 ? -7.125 2.674 10.411 1.00 81.80 159 VAL D N 1
ATOM 5124 C CA . VAL D 1 159 ? -7.431 2.965 11.806 1.00 43.40 159 VAL D CA 1
ATOM 5125 C C . VAL D 1 159 ? -8.217 4.259 11.922 1.00 55.73 159 VAL D C 1
ATOM 5126 O O . VAL D 1 159 ? -7.633 5.330 12.066 1.00 66.92 159 VAL D O 1
#

B-factor: mean 23.13, std 14.58, range [4.53, 166.26]

Sequence (636 aa):
MFHILRLESTVDLSEPLKDNGIIVFQSDKLDLEPSPNLGPTGIDNTNVNLINAKGDVLLHIGIRRRENAFVFNSIPYGESRGPEERIPLEGTFGDRRDPSITIFDHPDRYQIMIDYKTVYYYKKRLEGRCEKVSYKINEGQTPPFSDVLGVTVLYFANVMMFHILRLESTVDLSEPLKDNGIIVFQSDKLDLEPSPNLGPTGIDNTNVNLINAKGDVLLHIGIRRRENAFVFNSIPYGESRGPEERIPLEGTFGDRRDPSITIFDHPDRYQIMIDYKTVYYYKKRLEGRCEKVSYKINEGQTPPFSDVLGVTVLYFANVMFHILRLESTVDLSEPLKDNGIIVFQSDKLDLEPSPNLGPTGIDNTNVNLINAKGDVLLHIGIRRRENAFVFNSIPYGESRGPEERIPLEGTFGDRRDPSITIFDHPDRYQIMIDYKTVYYYKKRLEGRCEKVSYKINEGQTPPFSDVLGVTVLYFANMFHILRLESTVDLSEPLKDNGIIVFQSDKLDLEPSPNLGPTGIDNTNVNLINAKGDVLLHIGIRRRENAFVFNSIPYGESRGPEERIPLEGTFGDRRDPSITIFDHPDRYQIMIDYKTVYYYKKRLEGRCEKVSYKINEGQTPPFSDVLGVTVLYFANV

Foldseek 3Di:
DKDKAFEPDKFFDPDFADAFKKKKKKFLAFALAFFPDCPDVNFWWKWKFFAFPQGKGQWIWIDGSVVQWIWIWIGGPPGDIDDTDIDGNPPQDDPHRIKMWMWTHHDFWIFIHINNHTDDTGGTDDDHTGGMMHIYTPPPTDDRGHSMIMMDMGHPVRVD/DKDKAFEPDKFFDPFFADAFKKKKWKFQAFALAAFPDCPPVNFWWKWKFFAFPQRKGQWIWIDGSVVQWIWIWIGGVVGDTDDTDIDGNPPQDDPDGIKMWMWTHHPFWIFIHINNHTDDIGGGDDDHTGGMMHIYTPPPGDDRGDRMIMMDIGHPVVD/DKDKAFEPDKFFAPDFADAQKKKKWKFQAFALAQFPDCDDVNFWWKWKFFAFPQGKGQWIWIDGSPVQWIWIWIGGVPGDTDDTDIDGNPPALPHDRIWMWMWTHHPFWIFIHINNHTDDTGGTDDDHTGGMMHIYTPPPGDDRGHRMIMMDIGHPDD/DKDKAFEPDKFFDPFFADAQKKKKKKFQAFALAFFPDCDDVVFWWKWKFFAFPQGKGQWIWIDGSVVQWTWIWIGGPPGDTDDIDIDGNPPQDDPDRIKMWMWTHHPFWIFIHIHNHTDDIGGTDDDHTGGMMHIYTDPPGDDRGHSMIMMDMDHPVVD

Radius of gyration: 27.07 Å; Cα contacts (8 Å, |Δi|>4): 1688; chains: 4; bounding box: 67×75×61 Å

Solvent-accessible surface area: 27364 Å² total; per-residue (Å²): 90,12,18,1,0,84,37,94,34,62,23,92,16,64,89,56,9,115,93,22,0,0,0,8,5,36,2,39,104,43,54,71,122,51,1,118,96,56,34,106,66,49,77,2,19,1,12,1,7,2,19,4,64,161,18,21,23,4,0,22,3,0,1,20,18,111,69,67,7,0,2,0,4,2,40,32,156,86,117,94,145,22,97,57,39,101,26,92,13,147,62,19,16,48,138,82,182,4,1,4,3,0,0,0,11,4,94,72,38,9,0,0,2,1,21,53,114,28,30,54,39,0,124,58,68,48,158,53,115,4,54,59,0,2,0,73,22,29,121,53,16,74,20,0,8,5,65,9,3,0,0,37,19,23,50,6,57,73,37,67,61,7,20,14,0,95,37,96,33,66,29,96,15,49,79,53,9,117,92,21,0,0,0,4,4,30,3,21,123,49,75,63,127,47,1,121,94,56,37,110,62,46,76,2,18,1,14,3,7,2,18,4,64,164,24,22,24,4,0,22,2,0,2,18,22,140,72,60,7,0,2,0,4,4,40,31,159,81,114,99,142,23,99,57,46,101,25,90,9,134,76,26,15,57,141,79,156,4,0,4,4,0,2,0,9,2,85,59,58,8,0,0,0,1,18,21,148,23,37,53,43,0,135,58,77,50,157,53,115,3,52,54,0,2,0,73,22,30,123,51,16,72,22,1,14,10,67,2,4,0,0,32,18,14,50,12,63,74,76,68,6,16,6,0,102,40,95,34,66,25,86,18,72,86,59,9,117,84,22,0,5,0,9,4,33,2,27,120,39,68,52,127,42,0,113,100,56,32,105,65,47,76,2,17,0,11,2,6,3,16,3,60,154,28,16,22,4,0,22,2,0,0,20,17,106,68,64,7,0,2,0,3,3,40,30,162,78,117,92,149,18,98,56,39,103,26,79,10,121,80,32,4,48,129,82,159,20,1,3,4,0,3,1,13,3,86,78,32,9,0,0,1,1,23,58,142,22,35,58,38,0,125,56,68,47,159,52,114,5,54,59,0,2,0,69,20,31,119,54,16,73,24,1,13,3,68,10,3,0,0,31,19,73,75,29,62,150,59,4,17,11,0,99,38,89,31,63,26,86,13,45,79,52,6,107,89,24,0,0,0,4,3,41,2,21,120,50,79,51,127,49,1,112,100,61,35,104,67,45,74,3,17,1,13,2,8,1,18,4,65,160,18,22,24,4,0,23,1,0,2,20,20,105,70,65,8,0,2,0,4,3,40,33,162,84,116,96,149,21,101,55,45,107,24,88,9,140,77,23,19,41,120,83,137,6,1,3,5,0,0,1,11,1,94,65,56,8,0,0,2,2,16,39,133,36,39,54,46,0,143,58,82,47,155,51,118,3,55,62,0,2,0,70,22,30,123,52,15,74,24,2,14,6,72,2,3,0,0,30,16,33,49,16,61,78,104

Nearest PDB structures (foldseek):
  2r0f-assembly1_A  TM=1.002E+00  e=5.629E-31  unclassified
  3wg3-assembly1_B  TM=9.409E-01  e=2.570E-14  Cyclocybe cylindracea
  2zgo-assembly1_B  TM=8.902E-01  e=1.176E-14  Cyclocybe aegerita
  3wg4-assembly1_A  TM=9.170E-01  e=3.335E-14  Cyclocybe cylindracea
  2zgt-assembly1_B  TM=8.758E-01  e=3.107E-12  Cyclocybe aegerita

Secondary structure (DSSP, 8-state):
-EEEEETTEEEE-SSPPPTT-EEEEE-S----SPPS---TTSS--EEEEEEETTS-EEEEEEEETTTTEEEEEEE-TTS-----EEEE-TTTS-S-SS-EEEEEE-SSEEEEEETTEEEEEEE--S-S-EEEEEEEE-TT---SS-SEEEEEEE-GGGG-/-EEEEETTEEEE-SSPPPTTEEEEEE-S----SPPS---TT----EEEEEEETT--EEEEEEEETTTTEEEEEEE-TTS-----EEEESTTTS-S-SS-EEEEEE-SSEEEEEETTEEEEEEE--S-S-EEEEEEEE-TT---SS-SEEEEEEEEGGG-/-EEEEETTEEEE-SSPPPTTEEEEEE-S----SPPS---TTS---EEEEEEETTS-EEEEEEEETTTTEEEEEEE-TTS-----EEEESTTTSTT-SS-EEEEEE-SSEEEEEETTEEEEEEE--S-S-EEEEEEEE-TT---SS-SEEEEEEEES--/-EEEEETTEEEE-SSPPPTT-EEEEE-S----SPPS---TT----EEEEEE-TTS-EEEEEEEETTTTEEEEEEE-TTS-----EEEESTTTS-SSSS-EEEEEE-SSEEEEEETTEEEEEEE--S-S---EEEEEE-TT---SS-SEEEEEEE-TT--

InterPro domains:
  IPR001079 Galectin, carbohydrate recognition domain [PF00337] (45-128)
  IPR001079 Galectin, carbohydrate recognition domain [PS51304] (9-154)
  IPR013320 Concanavalin A-like lectin/glucanase domain superfamily [SSF49899] (35-130)